Protein AF-A0A953ZZC5-F1 (afdb_monomer_lite)

Radius of gyration: 50.79 Å; chains: 1; bounding box: 116×61×156 Å

pLDDT: mean 79.34, std 16.96, range [30.56, 98.31]

Sequence (453 aa):
MHTTQALVAFLLMSSGAVALAPASAPQDLGSLHARSRAVLAKREAIAKLTEDRATRARTLSETMSQRFREVGELRAERDSKVAELAAEKEQTRRELAAGLYCSQCKRSKSKIERQTKKSFAEHLKEVRGRPIPMGPEAIAAEMARYDQRIAELARRYDERIARKSEALLRREQALKDDITRTNLRLADLHQDLRQAEAAFGNAVAEYRSATAQADADWHARHQLAVARLEARQGAGELRRTRQIQASKARLAKAIADREDQSIVDAADAALRALVAERKSARGQSAAQRAALEGRLSEDRRQRAAQRATEEAAVAELVRATTGGSYAPMGLQVAGAWSVAPASPTASLRSRRDAVLDTLDRIRSARSRDPDDDAVLTWANRAQRTYRAMQRAASRVREFAEQRARIAQNNLRRLRDAARGVARLVRDELGESAAQAAFEEAVSEGWENMTVSG

Foldseek 3Di:
DPPVVVVVVVVVVVPPDDDDDPPPPPPCPVVLVVLLVVLVVLVVVLVVLVVVLVVLVVVLVVVLVVLVVVLVVLVVVLVVVLVVLVVVLVVQLVQLQVQQAWPQPGDHQVVCCVVVVDGSVVVCVVRVTDRGRDDPVVSVVVSVVSVVVSVVSSVVSVVVSVVSVVVSVVVSVVSVVVSVVSVVVSVVSVVVSVVSVVVSVVVVVVSVVSVVVVVVVVVVVVVVVVVVVVVVVVVVVVVVVVVVVVVVVVLVVVCVVDPDVVSVVVVVVVVVVVVVVVVVVVVVVVVVVVVVVVVVVVVVVVVVVVVVVVVVVVVVSCCVSVVVPDDDDDDDDDDDDDDDDPDPVVVLVVVLVVLVVQLVVLVVVCVVPVPPPVSVVSNVVSVVVNVVSVVVVVVVVVVVVVVVVVVVVVVVVVVVVVVVVLVVCCVPPNDVVSVVVVVVVVVVVVVVVVVPD

Structure (mmCIF, N/CA/C/O backbone):
data_AF-A0A953ZZC5-F1
#
_entry.id   AF-A0A953ZZC5-F1
#
loop_
_atom_site.group_PDB
_atom_site.id
_atom_site.type_symbol
_atom_site.label_atom_id
_atom_site.label_alt_id
_atom_site.label_comp_id
_atom_site.label_asym_id
_atom_site.label_entity_id
_atom_site.label_seq_id
_atom_site.pdbx_PDB_ins_code
_atom_site.Cartn_x
_atom_site.Cartn_y
_atom_site.Cartn_z
_atom_site.occupancy
_atom_site.B_iso_or_equiv
_atom_site.auth_seq_id
_atom_site.auth_comp_id
_atom_site.auth_asym_id
_atom_site.auth_atom_id
_atom_site.pdbx_PDB_model_num
ATOM 1 N N . MET A 1 1 ? 21.591 19.548 -17.043 1.00 45.72 1 MET A N 1
ATOM 2 C CA . MET A 1 1 ? 20.925 19.829 -18.335 1.00 45.72 1 MET A CA 1
ATOM 3 C C . MET A 1 1 ? 21.766 20.666 -19.312 1.00 45.72 1 MET A C 1
ATOM 5 O O . MET A 1 1 ? 21.361 20.766 -20.457 1.00 45.72 1 MET A O 1
ATOM 9 N N . HIS A 1 2 ? 22.946 21.195 -18.942 1.00 40.03 2 HIS A N 1
ATOM 10 C CA . HIS A 1 2 ? 23.756 22.044 -19.841 1.00 40.03 2 HIS A CA 1
ATOM 11 C C . HIS A 1 2 ? 24.805 21.311 -20.705 1.00 40.03 2 HIS A C 1
ATOM 13 O O . HIS A 1 2 ? 25.322 21.889 -21.652 1.00 40.03 2 HIS A O 1
ATOM 19 N N . THR A 1 3 ? 25.107 20.035 -20.443 1.00 40.22 3 THR A N 1
ATOM 20 C CA . THR A 1 3 ? 26.147 19.291 -21.183 1.00 40.22 3 THR A CA 1
ATOM 21 C C . THR A 1 3 ? 25.676 18.726 -22.525 1.00 40.22 3 THR A C 1
ATOM 23 O O . THR A 1 3 ? 26.483 18.538 -23.429 1.00 40.22 3 THR A O 1
ATOM 26 N N . THR A 1 4 ? 24.373 18.506 -22.704 1.00 44.91 4 THR A N 1
ATOM 27 C CA . THR A 1 4 ? 23.806 17.962 -23.947 1.00 44.91 4 THR A CA 1
ATOM 28 C C . THR A 1 4 ? 23.665 19.001 -25.062 1.00 44.91 4 THR A C 1
ATOM 30 O O . THR A 1 4 ? 23.735 18.633 -26.228 1.00 44.91 4 THR A O 1
ATOM 33 N N . GLN A 1 5 ? 23.526 20.294 -24.746 1.00 44.16 5 GLN A N 1
ATOM 34 C CA . GLN A 1 5 ? 23.430 21.351 -25.766 1.00 44.16 5 GLN A CA 1
ATOM 35 C C . GLN A 1 5 ? 24.793 21.732 -26.370 1.00 44.16 5 GLN A C 1
ATOM 37 O O . GLN A 1 5 ? 24.867 22.041 -27.556 1.00 44.16 5 GLN A O 1
ATOM 42 N N . ALA A 1 6 ? 25.883 21.636 -25.599 1.00 43.75 6 ALA A N 1
ATOM 43 C CA . ALA A 1 6 ? 27.230 21.951 -26.084 1.00 43.75 6 ALA A CA 1
ATOM 44 C C . ALA A 1 6 ? 27.759 20.924 -27.108 1.00 43.75 6 ALA A C 1
ATOM 46 O O . ALA A 1 6 ? 28.476 21.281 -28.040 1.00 43.75 6 ALA A O 1
ATOM 47 N N . LEU A 1 7 ? 27.355 19.656 -26.978 1.00 46.28 7 LEU A N 1
ATOM 48 C CA . LEU A 1 7 ? 27.784 18.569 -27.866 1.00 46.28 7 LEU A CA 1
ATOM 49 C C . LEU A 1 7 ? 27.108 18.627 -29.248 1.00 46.28 7 LEU A C 1
ATOM 51 O O . LEU A 1 7 ? 27.724 18.275 -30.249 1.00 46.28 7 LEU A O 1
ATOM 55 N N . VAL A 1 8 ? 25.878 19.146 -29.321 1.00 52.22 8 VAL A N 1
ATOM 56 C CA . VAL A 1 8 ? 25.147 19.326 -30.589 1.00 52.22 8 VAL A CA 1
ATOM 57 C C . VAL A 1 8 ? 25.691 20.517 -31.391 1.00 52.22 8 VAL A C 1
ATOM 59 O O . VAL A 1 8 ? 25.772 20.444 -32.613 1.00 52.22 8 VAL A O 1
ATOM 62 N N . ALA A 1 9 ? 26.135 21.587 -30.723 1.00 48.41 9 ALA A N 1
ATOM 63 C CA . ALA A 1 9 ? 26.710 22.757 -31.393 1.00 48.41 9 ALA A CA 1
ATOM 64 C C . ALA A 1 9 ? 28.102 22.480 -31.999 1.00 48.41 9 ALA A C 1
ATOM 66 O O . ALA A 1 9 ? 28.422 22.989 -33.073 1.00 48.41 9 ALA A O 1
ATOM 67 N N . PHE A 1 10 ? 28.912 21.630 -31.358 1.00 45.44 10 PHE A N 1
ATOM 68 C CA . PHE A 1 10 ? 30.256 21.292 -31.843 1.00 45.44 10 PHE A CA 1
ATOM 69 C C . PHE A 1 10 ? 30.242 20.380 -33.086 1.00 45.44 10 PHE A C 1
ATOM 71 O O . PHE A 1 10 ? 31.117 20.479 -33.945 1.00 45.44 10 PHE A O 1
ATOM 78 N N . LEU A 1 11 ? 29.206 19.549 -33.240 1.00 51.59 11 LEU A N 1
ATOM 79 C CA . LEU A 1 11 ? 29.007 18.698 -34.421 1.00 51.59 11 LEU A CA 1
ATOM 80 C C . LEU A 1 11 ? 28.581 19.478 -35.678 1.00 51.59 11 LEU A C 1
ATOM 82 O O . LEU A 1 11 ? 28.779 18.990 -36.784 1.00 51.59 11 LEU A O 1
ATOM 86 N N . LEU A 1 12 ? 28.043 20.694 -35.537 1.00 47.88 12 LEU A N 1
ATOM 87 C CA . LEU A 1 12 ? 27.574 21.492 -36.677 1.00 47.88 12 LEU A CA 1
ATOM 88 C C . LEU A 1 12 ? 28.675 22.353 -37.323 1.00 47.88 12 LEU A C 1
ATOM 90 O O . LEU A 1 12 ? 28.566 22.684 -38.505 1.00 47.88 12 LEU A O 1
ATOM 94 N N . MET A 1 13 ? 29.756 22.680 -36.604 1.00 46.41 13 MET A N 1
ATOM 95 C CA . MET A 1 13 ? 30.798 23.603 -37.094 1.00 46.41 13 MET A CA 1
ATOM 96 C C . MET A 1 13 ? 31.974 22.946 -37.840 1.00 46.41 13 MET A C 1
ATOM 98 O O . MET A 1 13 ? 32.792 23.657 -38.416 1.00 46.41 13 MET A O 1
ATOM 102 N N . SER A 1 14 ? 32.054 21.613 -37.913 1.00 46.00 14 SER A N 1
ATOM 103 C CA . SER A 1 14 ? 33.093 20.891 -38.681 1.00 46.00 14 SER A CA 1
ATOM 104 C C . SER A 1 14 ? 32.666 20.504 -40.113 1.00 46.00 14 SER A C 1
ATOM 106 O O . SER A 1 14 ? 33.400 19.837 -40.838 1.00 46.00 14 SER A O 1
ATOM 108 N N . SER A 1 15 ? 31.512 20.995 -40.571 1.00 46.09 15 SER A N 1
ATOM 109 C CA . SER A 1 15 ? 30.838 20.621 -41.829 1.00 46.09 15 SER A CA 1
ATOM 110 C C . SER A 1 15 ? 31.340 21.340 -43.097 1.00 46.09 15 SER A C 1
ATOM 112 O O . SER A 1 15 ? 30.608 21.447 -44.077 1.00 46.09 15 SER A O 1
ATOM 114 N N . GLY A 1 16 ? 32.575 21.851 -43.111 1.00 45.06 16 GLY A N 1
ATOM 115 C CA . GLY A 1 16 ? 33.141 22.597 -44.250 1.00 45.06 16 GLY A CA 1
ATOM 116 C C . GLY A 1 16 ? 33.479 21.760 -45.497 1.00 45.06 16 GLY A C 1
ATOM 117 O O . GLY A 1 16 ? 33.961 22.310 -46.485 1.00 45.06 16 GLY A O 1
ATOM 118 N N . ALA A 1 17 ? 33.239 20.444 -45.483 1.00 46.03 17 ALA A N 1
ATOM 119 C CA . ALA A 1 17 ? 33.415 19.567 -46.639 1.00 46.03 17 ALA A CA 1
ATOM 120 C C . ALA A 1 17 ? 32.070 19.332 -47.348 1.00 46.03 17 ALA A C 1
ATOM 122 O O . ALA A 1 17 ? 31.200 18.597 -46.882 1.00 46.03 17 ALA A O 1
ATOM 123 N N . VAL A 1 18 ? 31.926 19.984 -48.498 1.00 45.97 18 VAL A N 1
ATOM 124 C CA . VAL A 1 18 ? 30.766 19.958 -49.392 1.00 45.97 18 VAL A CA 1
ATOM 125 C C . VAL A 1 18 ? 30.409 18.528 -49.835 1.00 45.97 18 VAL A C 1
ATOM 127 O O . VAL A 1 18 ? 31.122 17.887 -50.601 1.00 45.97 18 VAL A O 1
ATOM 130 N N . ALA A 1 19 ? 29.265 18.068 -49.323 1.00 46.78 19 ALA A N 1
ATOM 131 C CA . AL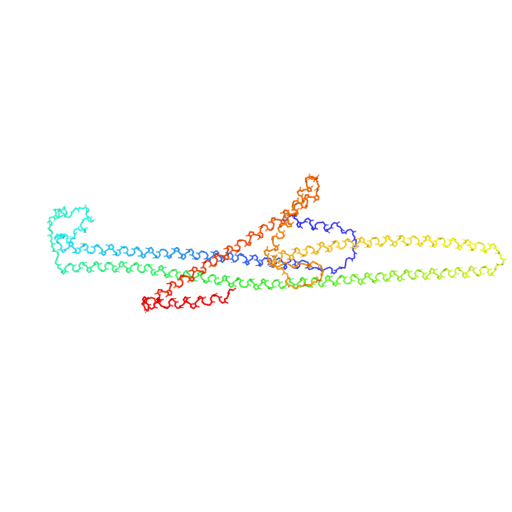A A 1 19 ? 28.160 17.408 -50.023 1.00 46.78 19 ALA A CA 1
ATOM 132 C C . ALA A 1 19 ? 28.478 16.283 -51.026 1.00 46.78 19 ALA A C 1
ATOM 134 O O . ALA A 1 19 ? 28.382 16.477 -52.230 1.00 46.78 19 ALA A O 1
ATOM 135 N N . LEU A 1 20 ? 28.696 15.067 -50.518 1.00 49.38 20 LEU A N 1
ATOM 136 C CA . LEU A 1 20 ? 28.288 13.809 -51.173 1.00 49.38 20 LEU A CA 1
ATOM 137 C C . LEU A 1 20 ? 27.947 12.735 -50.114 1.00 49.38 20 LEU A C 1
ATOM 139 O O . LEU A 1 20 ? 28.151 11.538 -50.322 1.00 49.38 20 LEU A O 1
ATOM 143 N N . ALA A 1 21 ? 27.437 13.155 -48.949 1.00 46.97 21 ALA A N 1
ATOM 144 C CA . ALA A 1 21 ? 26.832 12.217 -48.009 1.00 46.97 21 ALA A CA 1
ATOM 145 C C . ALA A 1 21 ? 25.593 11.613 -48.695 1.00 46.97 21 ALA A C 1
ATOM 147 O O . ALA A 1 21 ? 24.763 12.375 -49.201 1.00 46.97 21 ALA A O 1
ATOM 148 N N . PRO A 1 22 ? 25.472 10.277 -48.795 1.00 51.41 22 PRO A N 1
ATOM 149 C CA . PRO A 1 22 ? 24.304 9.669 -49.412 1.00 51.41 22 PRO A CA 1
ATOM 150 C C . PRO A 1 22 ? 23.056 10.163 -48.674 1.00 51.41 22 PRO A C 1
ATOM 152 O O . PRO A 1 22 ? 22.976 10.065 -47.452 1.00 51.41 22 PRO A O 1
ATOM 155 N N . ALA A 1 23 ? 22.080 10.685 -49.421 1.00 52.09 23 ALA A N 1
ATOM 156 C CA . ALA A 1 23 ? 20.805 11.206 -48.914 1.00 52.09 23 ALA A CA 1
ATOM 157 C C . ALA A 1 23 ? 19.931 10.153 -48.188 1.00 52.09 23 ALA A C 1
ATOM 159 O O . ALA A 1 23 ? 18.788 10.423 -47.842 1.00 52.09 23 ALA A O 1
ATOM 160 N N . SER A 1 24 ? 20.470 8.956 -47.950 1.00 55.88 24 SER A N 1
ATOM 161 C CA . SER A 1 24 ? 19.869 7.842 -47.226 1.00 55.88 24 SER A CA 1
ATOM 162 C C . SER A 1 24 ? 20.449 7.668 -45.816 1.00 55.88 24 SER A C 1
ATOM 164 O O . SER A 1 24 ? 20.409 6.562 -45.280 1.00 55.88 24 SER A O 1
ATOM 166 N N . ALA A 1 25 ? 21.029 8.717 -45.216 1.00 53.12 25 ALA A N 1
ATOM 167 C CA . ALA A 1 25 ? 21.356 8.687 -43.791 1.00 53.12 25 ALA A CA 1
ATOM 168 C C . ALA A 1 25 ? 20.076 8.332 -43.007 1.00 53.12 25 ALA A C 1
ATOM 170 O O . ALA A 1 25 ? 19.033 8.938 -43.272 1.00 53.12 25 ALA A O 1
ATOM 171 N N . PRO A 1 26 ? 20.116 7.338 -42.100 1.00 55.97 26 PRO A N 1
ATOM 172 C CA . PRO A 1 26 ? 18.918 6.806 -41.468 1.00 55.97 26 PRO A CA 1
ATOM 173 C C . PRO A 1 26 ? 18.231 7.927 -40.691 1.00 55.97 26 PRO A C 1
ATOM 175 O O . PRO A 1 26 ? 18.711 8.361 -39.645 1.00 55.97 26 PRO A O 1
ATOM 178 N N . GLN A 1 27 ? 17.093 8.395 -41.205 1.00 57.62 27 GLN A N 1
ATOM 179 C CA . GLN A 1 27 ? 16.271 9.469 -40.637 1.00 57.62 27 GLN A CA 1
ATOM 180 C C . GLN A 1 27 ? 15.673 9.122 -39.258 1.00 57.62 27 GLN A C 1
ATOM 182 O O . GLN A 1 27 ? 14.803 9.831 -38.764 1.00 57.62 27 GLN A O 1
ATOM 187 N N . ASP A 1 28 ? 16.141 8.058 -38.602 1.00 74.00 28 ASP A N 1
ATOM 188 C CA . ASP A 1 28 ? 15.394 7.394 -37.541 1.00 74.00 28 ASP A CA 1
ATOM 189 C C . ASP A 1 28 ? 16.063 7.407 -36.158 1.00 74.00 28 ASP A C 1
ATOM 191 O O . ASP A 1 28 ? 15.530 6.860 -35.194 1.00 74.00 28 ASP A O 1
ATOM 195 N N . LEU A 1 29 ? 17.176 8.135 -35.989 1.00 81.31 29 LEU A N 1
ATOM 196 C CA . LEU A 1 29 ? 17.718 8.427 -34.649 1.00 81.31 29 LEU A CA 1
ATOM 197 C C . LEU A 1 29 ? 16.674 9.121 -33.754 1.00 81.31 29 LEU A C 1
ATOM 199 O O . LEU A 1 29 ? 16.601 8.864 -32.550 1.00 81.31 29 LEU A O 1
ATOM 203 N N . GLY A 1 30 ? 15.822 9.960 -34.351 1.00 86.25 30 GLY A N 1
ATOM 204 C CA . GLY A 1 30 ? 14.699 10.593 -33.663 1.00 86.25 30 GLY A CA 1
ATOM 205 C C . GLY A 1 30 ? 13.691 9.580 -33.109 1.00 86.25 30 GLY A C 1
ATOM 206 O O . GLY A 1 30 ? 13.264 9.716 -31.956 1.00 86.25 30 GLY A O 1
ATOM 207 N N . SER A 1 31 ? 13.350 8.535 -33.873 1.00 88.00 31 SER A N 1
ATOM 208 C CA . SER A 1 31 ? 12.424 7.494 -33.409 1.00 88.00 31 SER A CA 1
ATOM 209 C C . SER A 1 31 ? 13.054 6.626 -32.321 1.00 88.00 31 SER A C 1
ATOM 211 O O . SER A 1 31 ? 12.389 6.307 -31.333 1.00 88.00 31 SER A O 1
ATOM 213 N N . LEU A 1 32 ? 14.352 6.326 -32.422 1.00 88.12 32 LEU A N 1
ATOM 214 C CA . LEU A 1 32 ? 15.080 5.543 -31.424 1.00 88.12 32 LEU A CA 1
ATOM 215 C C . LEU A 1 32 ? 15.147 6.283 -30.079 1.00 88.12 32 LEU A C 1
ATOM 217 O O . LEU A 1 32 ? 14.875 5.701 -29.024 1.00 88.12 32 LEU A O 1
ATOM 221 N N . HIS A 1 33 ? 15.398 7.595 -30.107 1.00 87.69 33 HIS A N 1
ATOM 222 C CA . HIS A 1 33 ? 15.298 8.449 -28.923 1.00 87.69 33 HIS A CA 1
ATOM 223 C C . HIS A 1 33 ? 13.872 8.530 -28.364 1.00 87.69 33 HIS A C 1
ATOM 225 O O . HIS A 1 33 ? 13.693 8.521 -27.143 1.00 87.69 33 HIS A O 1
ATOM 231 N N . ALA A 1 34 ? 12.847 8.606 -29.216 1.00 91.12 34 ALA A N 1
ATOM 232 C CA . ALA A 1 34 ? 11.453 8.599 -28.771 1.00 91.12 34 ALA A CA 1
ATOM 233 C C . ALA A 1 34 ? 11.084 7.279 -28.068 1.00 91.12 34 ALA A C 1
ATOM 235 O O . ALA A 1 34 ? 10.531 7.310 -26.967 1.00 91.12 34 ALA A O 1
ATOM 236 N N . ARG A 1 35 ? 11.470 6.130 -28.639 1.00 91.19 35 ARG A N 1
ATOM 237 C CA . ARG A 1 35 ? 11.253 4.798 -28.046 1.00 91.19 35 ARG A CA 1
ATOM 238 C C . ARG A 1 35 ? 12.010 4.627 -26.726 1.00 91.19 35 ARG A C 1
ATOM 240 O O . ARG A 1 35 ? 11.430 4.162 -25.749 1.00 91.19 35 ARG A O 1
ATOM 247 N N . SER A 1 36 ? 13.263 5.079 -26.657 1.00 91.94 36 SER A N 1
ATOM 248 C CA . SER A 1 36 ? 14.053 5.085 -25.416 1.00 91.94 36 SER A CA 1
ATOM 249 C C . SER A 1 36 ? 13.374 5.899 -24.304 1.00 91.94 36 SER A C 1
ATOM 251 O O . SER A 1 36 ? 13.204 5.410 -23.184 1.00 91.94 36 SER A O 1
ATOM 253 N N . ARG A 1 37 ? 12.883 7.108 -24.619 1.00 93.62 37 ARG A N 1
ATOM 254 C CA . ARG A 1 37 ? 12.114 7.928 -23.665 1.00 93.62 37 ARG A CA 1
ATOM 255 C C . ARG A 1 37 ? 10.832 7.236 -23.201 1.00 93.62 37 ARG A C 1
ATOM 257 O O . ARG A 1 37 ? 10.516 7.313 -22.018 1.00 93.62 37 ARG A O 1
ATOM 264 N N . ALA A 1 38 ? 10.126 6.538 -24.091 1.00 90.25 38 ALA A N 1
ATOM 265 C CA . ALA A 1 38 ? 8.921 5.792 -23.730 1.00 90.25 38 ALA A CA 1
ATOM 266 C C . ALA A 1 38 ? 9.212 4.660 -22.724 1.00 90.25 38 ALA A C 1
ATOM 268 O O . ALA A 1 38 ? 8.471 4.502 -21.754 1.00 90.25 38 ALA A O 1
ATOM 269 N N . VAL A 1 39 ? 10.313 3.917 -22.901 1.00 90.94 39 VAL A N 1
ATOM 270 C CA . VAL A 1 39 ? 10.762 2.886 -21.943 1.00 90.94 39 VAL A CA 1
ATOM 271 C C . VAL A 1 39 ? 11.073 3.508 -20.578 1.00 90.94 39 VAL A C 1
ATOM 273 O O . VAL A 1 39 ? 10.600 3.015 -19.552 1.00 90.94 39 VAL A O 1
ATOM 276 N N . LEU A 1 40 ? 11.826 4.612 -20.553 1.00 92.62 40 LEU A N 1
ATOM 277 C CA . LEU A 1 40 ? 12.173 5.306 -19.308 1.00 92.62 40 LEU A CA 1
ATOM 278 C C . LEU A 1 40 ? 10.929 5.828 -18.574 1.00 92.62 40 LEU A C 1
ATOM 280 O O . LEU A 1 40 ? 10.791 5.589 -17.376 1.00 92.62 40 LEU A O 1
ATOM 284 N N . ALA A 1 41 ? 9.992 6.448 -19.295 1.00 91.81 41 ALA A N 1
ATOM 285 C CA . ALA A 1 41 ? 8.741 6.943 -18.723 1.00 91.81 41 ALA A CA 1
ATOM 286 C C . ALA A 1 41 ? 7.895 5.814 -18.105 1.00 91.81 41 ALA A C 1
ATOM 288 O O . ALA A 1 41 ? 7.351 5.971 -17.011 1.00 91.81 41 ALA A O 1
ATOM 289 N N . LYS A 1 42 ? 7.815 4.643 -18.756 1.00 93.31 42 LYS A N 1
ATOM 290 C CA . LYS A 1 42 ? 7.101 3.478 -18.200 1.00 93.31 42 LYS A CA 1
ATOM 291 C C . LYS A 1 42 ? 7.768 2.946 -16.928 1.00 93.31 42 LYS A C 1
ATOM 293 O O . LYS A 1 42 ? 7.070 2.609 -15.973 1.00 93.31 42 LYS A O 1
ATOM 298 N N . ARG A 1 43 ? 9.103 2.909 -16.870 1.00 94.38 43 ARG A N 1
ATOM 299 C CA . ARG A 1 43 ? 9.834 2.506 -15.654 1.00 94.38 43 ARG A CA 1
ATOM 300 C C . ARG A 1 43 ? 9.601 3.462 -14.490 1.00 94.38 43 ARG A C 1
ATOM 302 O O . ARG A 1 43 ? 9.395 3.005 -13.369 1.00 94.38 43 ARG A O 1
ATOM 309 N N . GLU A 1 44 ? 9.594 4.763 -14.755 1.00 95.00 44 GLU A N 1
ATOM 310 C CA . GLU A 1 44 ? 9.274 5.777 -13.748 1.00 95.00 44 GLU A CA 1
ATOM 311 C C . GLU A 1 44 ? 7.834 5.621 -13.232 1.00 95.00 44 GLU A C 1
ATOM 313 O O . GLU A 1 44 ? 7.607 5.622 -12.021 1.00 95.00 44 GLU A O 1
ATOM 318 N N . ALA A 1 45 ? 6.869 5.379 -14.126 1.00 93.81 45 ALA A N 1
ATOM 319 C CA . ALA A 1 45 ? 5.481 5.119 -13.745 1.00 93.81 45 ALA A CA 1
ATOM 320 C C . ALA A 1 45 ? 5.335 3.874 -12.847 1.00 93.81 45 ALA A C 1
ATOM 322 O O . ALA A 1 45 ? 4.616 3.917 -11.845 1.00 93.81 45 ALA A O 1
ATOM 323 N N . ILE A 1 46 ? 6.049 2.785 -13.159 1.00 93.19 46 ILE A N 1
ATOM 324 C CA . ILE A 1 46 ? 6.092 1.572 -12.325 1.00 93.19 46 ILE A CA 1
ATOM 325 C C . ILE A 1 46 ? 6.692 1.875 -10.948 1.00 93.19 46 ILE A C 1
ATOM 327 O O . ILE A 1 46 ? 6.140 1.445 -9.932 1.00 93.19 46 ILE A O 1
ATOM 331 N N . ALA A 1 47 ? 7.800 2.621 -10.895 1.00 93.62 47 ALA A N 1
ATOM 332 C CA . ALA A 1 47 ? 8.449 2.985 -9.638 1.00 93.62 47 ALA A CA 1
ATOM 333 C C . ALA A 1 47 ? 7.497 3.780 -8.731 1.00 93.62 47 ALA A C 1
ATOM 335 O O . ALA A 1 47 ? 7.300 3.404 -7.574 1.00 93.62 47 ALA A O 1
ATOM 336 N N . LYS A 1 48 ? 6.825 4.798 -9.283 1.00 95.44 48 LYS A N 1
ATOM 337 C CA . LYS A 1 48 ? 5.849 5.618 -8.553 1.00 95.44 48 LYS A CA 1
ATOM 338 C C . LYS A 1 48 ? 4.677 4.792 -8.017 1.00 95.44 48 LYS A C 1
ATOM 340 O O . LYS A 1 48 ? 4.342 4.891 -6.842 1.00 95.44 48 LYS A O 1
ATOM 345 N N . LEU A 1 49 ? 4.078 3.929 -8.840 1.00 93.06 49 LEU A N 1
ATOM 346 C CA . LEU A 1 49 ? 2.967 3.080 -8.389 1.00 93.06 49 LEU A CA 1
ATOM 347 C C . LEU A 1 49 ? 3.390 2.043 -7.344 1.00 93.06 49 LEU A C 1
ATOM 349 O O . LEU A 1 49 ? 2.595 1.680 -6.476 1.00 93.06 49 LEU A O 1
ATOM 353 N N . THR A 1 50 ? 4.633 1.570 -7.406 1.00 92.56 50 THR A N 1
ATOM 354 C CA . THR A 1 50 ? 5.188 0.661 -6.396 1.00 92.56 50 THR A CA 1
ATOM 355 C C . THR A 1 50 ? 5.343 1.370 -5.051 1.00 92.56 50 THR A C 1
ATOM 357 O O . THR A 1 50 ? 4.986 0.806 -4.012 1.00 92.56 50 THR A O 1
ATOM 360 N N . GLU A 1 51 ? 5.815 2.617 -5.059 1.00 94.12 51 GLU A N 1
ATOM 361 C CA . GLU A 1 51 ? 5.889 3.461 -3.866 1.00 94.12 51 GLU A CA 1
ATOM 362 C C . GLU A 1 51 ? 4.495 3.775 -3.301 1.00 94.12 51 GLU A C 1
ATOM 364 O O . GLU A 1 51 ? 4.258 3.575 -2.105 1.00 94.12 51 GLU A O 1
ATOM 369 N N . ASP A 1 52 ? 3.543 4.165 -4.154 1.00 90.38 52 ASP A N 1
ATOM 370 C CA . ASP A 1 52 ? 2.150 4.411 -3.763 1.00 90.38 52 ASP A CA 1
ATOM 371 C C . ASP A 1 52 ? 1.527 3.168 -3.113 1.00 90.38 52 ASP A C 1
ATOM 373 O O . ASP A 1 52 ? 0.897 3.258 -2.055 1.00 90.38 52 ASP A O 1
ATOM 377 N N . ARG A 1 53 ? 1.746 1.982 -3.699 1.00 93.12 53 ARG A N 1
ATOM 378 C CA . ARG A 1 53 ? 1.301 0.700 -3.135 1.00 93.12 53 ARG A CA 1
ATOM 379 C C . ARG A 1 53 ? 1.902 0.461 -1.750 1.00 93.12 53 ARG A C 1
ATOM 381 O O . ARG A 1 53 ? 1.175 0.075 -0.832 1.00 93.12 53 ARG A O 1
ATOM 388 N N . ALA A 1 54 ? 3.207 0.673 -1.586 1.00 92.00 54 ALA A N 1
ATOM 389 C CA . ALA A 1 54 ? 3.886 0.481 -0.306 1.00 92.00 54 ALA A CA 1
ATOM 390 C C . ALA A 1 54 ? 3.366 1.452 0.766 1.00 92.00 54 ALA A C 1
ATOM 392 O O . ALA A 1 54 ? 3.175 1.069 1.922 1.00 92.00 54 ALA A O 1
ATOM 393 N N . THR A 1 55 ? 3.093 2.699 0.391 1.00 92.19 55 THR A N 1
ATOM 394 C CA . THR A 1 55 ? 2.509 3.706 1.284 1.00 92.19 55 THR A CA 1
ATOM 395 C C . THR A 1 55 ? 1.089 3.330 1.696 1.00 92.19 55 THR A C 1
ATOM 397 O O . THR A 1 55 ? 0.808 3.283 2.891 1.00 92.19 55 THR A O 1
ATOM 400 N N . ARG A 1 56 ? 0.224 2.926 0.756 1.00 89.12 56 ARG A N 1
ATOM 401 C CA . ARG A 1 56 ? -1.139 2.456 1.076 1.00 89.12 56 ARG A CA 1
ATOM 402 C C . ARG A 1 56 ? -1.140 1.228 1.985 1.00 89.12 56 ARG A C 1
ATOM 404 O O . ARG A 1 56 ? -1.941 1.162 2.914 1.00 89.12 56 ARG A O 1
ATOM 411 N N . ALA A 1 57 ? -0.230 0.279 1.763 1.00 89.81 57 ALA A N 1
ATOM 412 C CA . ALA A 1 57 ? -0.093 -0.900 2.617 1.00 89.81 57 ALA A CA 1
ATOM 413 C C . ALA A 1 57 ? 0.318 -0.534 4.057 1.00 89.81 57 ALA A C 1
ATOM 415 O O . ALA A 1 57 ? -0.230 -1.090 5.011 1.00 89.81 57 ALA A O 1
ATOM 416 N N . ARG A 1 58 ? 1.231 0.434 4.226 1.00 92.88 58 ARG A N 1
ATOM 417 C CA . ARG A 1 58 ? 1.600 0.971 5.548 1.00 92.88 58 ARG A CA 1
ATOM 418 C C . ARG A 1 58 ? 0.410 1.644 6.228 1.00 92.88 58 ARG A C 1
ATOM 420 O O . ARG A 1 58 ? 0.071 1.272 7.348 1.00 92.88 58 ARG A O 1
ATOM 427 N N . THR A 1 59 ? -0.288 2.533 5.521 1.00 87.94 59 THR A N 1
ATOM 428 C CA . THR A 1 59 ? -1.483 3.213 6.042 1.00 87.94 59 THR A CA 1
ATOM 429 C C . THR A 1 59 ? -2.583 2.227 6.441 1.00 87.94 59 THR A C 1
ATOM 431 O O . THR A 1 59 ? -3.228 2.420 7.472 1.00 87.94 59 THR A O 1
ATOM 434 N N . LEU A 1 60 ? -2.790 1.149 5.673 1.00 89.38 60 LEU A N 1
ATOM 435 C CA . LEU A 1 60 ? -3.709 0.067 6.039 1.00 89.38 60 LEU A CA 1
ATOM 436 C C . LEU A 1 60 ? -3.293 -0.574 7.369 1.00 89.38 60 LEU A C 1
ATOM 438 O O . LEU A 1 60 ? -4.110 -0.654 8.285 1.00 89.38 60 LEU A O 1
ATOM 442 N N . SER A 1 61 ? -2.030 -0.985 7.497 1.00 93.12 61 SER A N 1
ATOM 443 C CA . SER A 1 61 ? -1.517 -1.618 8.718 1.00 93.12 61 SER A CA 1
ATOM 444 C C . SER A 1 61 ? -1.661 -0.713 9.947 1.00 93.12 61 SER A C 1
ATOM 446 O O . SER A 1 61 ? -2.099 -1.168 11.006 1.00 93.12 61 SER A O 1
ATOM 448 N N . GLU A 1 62 ? -1.326 0.570 9.813 1.00 94.31 62 GLU A N 1
ATOM 449 C CA . GLU A 1 62 ? -1.440 1.566 10.885 1.00 94.31 62 GLU A CA 1
ATOM 450 C C . GLU A 1 62 ? -2.900 1.802 11.282 1.00 94.31 62 GLU A C 1
ATOM 452 O O . GLU A 1 62 ? -3.240 1.718 12.464 1.00 94.31 62 GLU A O 1
ATOM 457 N N . THR A 1 63 ? -3.781 2.010 10.297 1.00 89.62 63 THR A N 1
ATOM 458 C CA . THR A 1 63 ? -5.214 2.244 10.534 1.00 89.62 63 THR A CA 1
ATOM 459 C C . THR A 1 63 ? -5.864 1.042 11.218 1.00 89.62 63 THR A C 1
ATOM 461 O O . THR A 1 63 ? -6.633 1.212 12.164 1.00 89.62 63 THR A O 1
ATOM 464 N N . MET A 1 64 ? -5.549 -0.181 10.778 1.00 91.38 64 MET A N 1
ATOM 465 C CA . MET A 1 64 ? -6.072 -1.397 11.405 1.00 91.38 64 MET A CA 1
ATOM 466 C C . MET A 1 64 ? -5.566 -1.529 12.842 1.00 91.38 64 MET A C 1
ATOM 468 O O . MET A 1 64 ? -6.358 -1.747 13.755 1.00 91.38 64 MET A O 1
ATOM 472 N N . SER A 1 65 ? -4.270 -1.304 13.070 1.00 94.50 65 SER A N 1
ATOM 473 C CA . SER A 1 65 ? -3.668 -1.380 14.408 1.00 94.50 65 SER A CA 1
ATOM 474 C C . SER A 1 65 ? -4.247 -0.349 15.380 1.00 94.50 65 SER A C 1
ATOM 476 O O . SER A 1 65 ? -4.459 -0.652 16.553 1.00 94.50 65 SER A O 1
ATOM 478 N N . GLN A 1 66 ? -4.500 0.880 14.924 1.00 94.44 66 GLN A N 1
ATOM 479 C CA . GLN A 1 66 ? -5.143 1.909 15.743 1.00 94.44 66 GLN A CA 1
ATOM 480 C C . GLN A 1 66 ? -6.553 1.490 16.138 1.00 94.44 66 GLN A C 1
ATOM 482 O O . GLN A 1 66 ? -6.914 1.542 17.309 1.00 94.44 66 GLN A O 1
ATOM 487 N N . ARG A 1 67 ? -7.352 1.025 15.184 1.00 92.69 67 ARG A N 1
ATOM 488 C CA . ARG A 1 67 ? -8.746 0.741 15.492 1.00 92.69 67 ARG A CA 1
ATOM 489 C C . ARG A 1 67 ? -8.961 -0.586 16.231 1.00 92.69 67 ARG A C 1
ATOM 491 O O . ARG A 1 67 ? -9.923 -0.696 16.985 1.00 92.69 67 ARG A O 1
ATOM 498 N N . PHE A 1 68 ? -8.070 -1.572 16.087 1.00 92.75 68 PHE A N 1
ATOM 499 C CA . PHE A 1 68 ? -8.067 -2.742 16.974 1.00 92.75 68 PHE A CA 1
ATOM 500 C C . PHE A 1 68 ? -7.804 -2.345 18.429 1.00 92.75 68 PHE A C 1
ATOM 502 O O . PHE A 1 68 ? -8.447 -2.894 19.324 1.00 92.75 68 PHE A O 1
ATOM 509 N N . ARG A 1 69 ? -6.929 -1.354 18.667 1.00 96.38 69 ARG A N 1
ATOM 510 C CA . ARG A 1 69 ? -6.749 -0.776 20.007 1.00 96.38 69 ARG A CA 1
ATOM 511 C C . ARG A 1 69 ? -8.038 -0.140 20.515 1.00 96.38 69 ARG A C 1
ATOM 513 O O . ARG A 1 69 ? -8.458 -0.488 21.607 1.00 96.38 69 ARG A O 1
ATOM 520 N N . GLU A 1 70 ? -8.725 0.662 19.702 1.00 95.00 70 GLU A N 1
ATOM 521 C CA . GLU A 1 70 ? -10.014 1.257 20.099 1.00 95.00 70 GLU A CA 1
ATOM 522 C C . GLU A 1 70 ? -11.080 0.206 20.462 1.00 95.00 70 GLU A C 1
ATOM 524 O O . GLU A 1 70 ? -11.866 0.401 21.387 1.00 95.00 70 GLU A O 1
ATOM 529 N N . VAL A 1 71 ? -11.150 -0.914 19.731 1.00 96.44 71 VAL A N 1
ATOM 530 C CA . VAL A 1 71 ? -12.068 -2.017 20.073 1.00 96.44 71 VAL A CA 1
ATOM 531 C C . VAL A 1 71 ? -11.650 -2.688 21.383 1.00 96.44 71 VAL A C 1
ATOM 533 O O . VAL A 1 71 ? -12.513 -3.025 22.195 1.00 96.44 71 VAL A O 1
ATOM 536 N N . GLY A 1 72 ? -10.346 -2.858 21.608 1.00 95.31 72 GLY A N 1
ATOM 537 C CA . GLY A 1 72 ? -9.803 -3.347 22.875 1.00 95.31 72 GLY A CA 1
ATOM 538 C C . GLY A 1 72 ? -10.140 -2.430 24.053 1.00 95.31 72 GLY A C 1
ATOM 539 O O . GLY A 1 72 ? -10.595 -2.913 25.086 1.00 95.31 72 GLY A O 1
ATOM 540 N N . GLU A 1 73 ? -10.006 -1.117 23.878 1.00 97.50 73 GLU A N 1
ATOM 541 C CA . GLU A 1 73 ? -10.367 -0.103 24.877 1.00 97.50 73 GLU A CA 1
ATOM 542 C C . GLU A 1 73 ? -11.861 -0.152 25.217 1.00 97.50 73 GLU A C 1
ATOM 544 O O . GLU A 1 73 ? -12.215 -0.154 26.391 1.00 97.50 73 GLU A O 1
ATOM 549 N N . LEU A 1 74 ? -12.742 -0.291 24.218 1.00 97.50 74 LEU A N 1
ATOM 550 C CA . LEU A 1 74 ? -14.184 -0.442 24.458 1.00 97.50 74 LEU A CA 1
ATOM 551 C C . LEU A 1 74 ? -14.533 -1.720 25.230 1.00 97.50 74 LEU A C 1
ATOM 553 O O . LEU A 1 74 ? -15.471 -1.713 26.027 1.00 97.50 74 LEU A O 1
ATOM 557 N N . ARG A 1 75 ? -13.805 -2.819 24.997 1.00 97.62 75 ARG A N 1
ATOM 558 C CA . ARG A 1 75 ? -13.972 -4.063 25.767 1.00 97.62 75 ARG A CA 1
ATOM 559 C C . ARG A 1 75 ? -13.519 -3.877 27.211 1.00 97.62 75 ARG A C 1
ATOM 561 O O . ARG A 1 75 ? -14.259 -4.228 28.121 1.00 97.62 75 ARG A O 1
ATOM 568 N N . ALA A 1 76 ? -12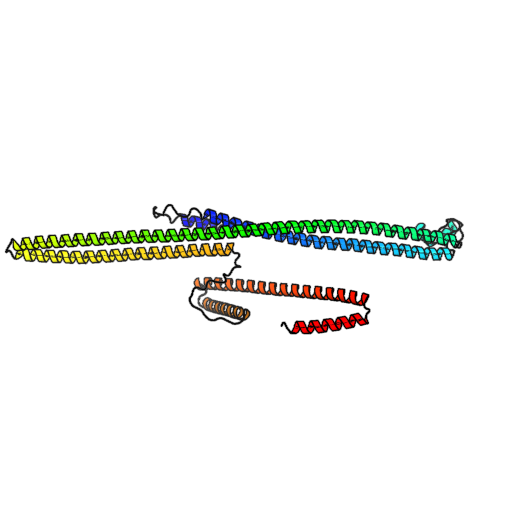.359 -3.258 27.420 1.00 97.81 76 ALA A N 1
ATOM 569 C CA . ALA A 1 76 ? -11.870 -2.954 28.760 1.00 97.81 76 ALA A CA 1
ATOM 570 C C . ALA A 1 76 ? -12.828 -2.016 29.521 1.00 97.81 76 ALA A C 1
ATOM 572 O O . ALA A 1 76 ? -13.115 -2.245 30.696 1.00 97.81 76 ALA A O 1
ATOM 573 N N . GLU A 1 77 ? -13.374 -0.999 28.847 1.00 97.88 77 GLU A N 1
ATOM 574 C CA . GLU A 1 77 ? -14.365 -0.080 29.417 1.00 97.88 77 GLU A CA 1
ATOM 575 C C . GLU A 1 77 ? -15.664 -0.808 29.796 1.00 97.88 77 GLU A C 1
ATOM 577 O O . GLU A 1 77 ? -16.177 -0.617 30.902 1.00 97.88 77 GLU A O 1
ATOM 582 N N . ARG A 1 78 ? -16.173 -1.685 28.918 1.00 98.12 78 ARG A N 1
ATOM 583 C CA . ARG A 1 78 ? -17.328 -2.553 29.201 1.00 98.12 78 ARG A CA 1
ATOM 584 C C . ARG A 1 78 ? -17.096 -3.371 30.464 1.00 98.12 78 ARG A C 1
ATOM 586 O O . ARG A 1 78 ? -17.919 -3.315 31.375 1.00 98.12 78 ARG A O 1
ATOM 593 N N . ASP A 1 79 ? -15.999 -4.119 30.512 1.00 97.38 79 ASP A N 1
ATOM 594 C CA . ASP A 1 79 ? -15.730 -5.061 31.598 1.00 97.38 79 ASP A CA 1
ATOM 595 C C . ASP A 1 79 ? -15.534 -4.318 32.928 1.00 97.38 79 ASP A C 1
ATOM 597 O O . ASP A 1 79 ? -16.089 -4.721 33.950 1.00 97.38 79 ASP A O 1
ATOM 601 N N . SER A 1 80 ? -14.854 -3.166 32.900 1.00 98.06 80 SER A N 1
ATOM 602 C CA . SER A 1 80 ? -14.730 -2.269 34.053 1.00 98.06 80 SER A CA 1
ATOM 603 C C . SER A 1 80 ? -16.093 -1.782 34.554 1.00 98.06 80 SER A C 1
ATOM 605 O O . SER A 1 80 ? -16.389 -1.908 35.743 1.00 98.06 80 SER A O 1
ATOM 607 N N . LYS A 1 81 ? -16.964 -1.277 33.671 1.00 97.69 81 LYS A N 1
ATOM 608 C CA . LYS A 1 81 ? -18.274 -0.737 34.073 1.00 97.69 81 LYS A CA 1
ATOM 609 C C . LYS A 1 81 ? -19.259 -1.812 34.526 1.00 97.69 81 LYS A C 1
ATOM 611 O O . LYS A 1 81 ? -20.059 -1.568 35.431 1.00 97.69 81 LYS A O 1
ATOM 616 N N . VAL A 1 82 ? -19.193 -3.001 33.933 1.00 98.00 82 VAL A N 1
ATOM 617 C CA . VAL A 1 82 ? -19.956 -4.171 34.385 1.00 98.00 82 VAL A CA 1
ATOM 618 C C . VAL A 1 82 ? -19.487 -4.607 35.774 1.00 98.00 82 VAL A C 1
ATOM 620 O O . VAL A 1 82 ? -20.325 -4.817 36.650 1.00 98.00 82 VAL A O 1
ATOM 623 N N . ALA A 1 83 ? -18.173 -4.674 36.009 1.00 97.81 83 ALA A N 1
ATOM 624 C CA . ALA A 1 83 ? -17.615 -5.021 37.314 1.00 97.81 83 ALA A CA 1
ATOM 625 C C . ALA A 1 83 ? -17.984 -3.995 38.401 1.00 97.81 83 ALA A C 1
ATOM 627 O O . ALA A 1 83 ? -18.383 -4.388 39.497 1.00 97.81 83 ALA A O 1
ATOM 628 N N . GLU A 1 84 ? -17.932 -2.692 38.095 1.00 96.94 84 GLU A N 1
ATOM 629 C CA . GLU A 1 84 ? -18.378 -1.621 39.002 1.00 96.94 84 GLU A CA 1
ATOM 630 C C . GLU A 1 84 ? -19.849 -1.800 39.422 1.00 96.94 84 GLU A C 1
ATOM 632 O O . GLU A 1 84 ? -20.171 -1.744 40.611 1.00 96.94 84 GLU A O 1
ATOM 637 N N . LEU A 1 85 ? -20.753 -2.057 38.466 1.00 97.56 85 LEU A N 1
ATOM 638 C CA . LEU A 1 85 ? -22.174 -2.281 38.761 1.00 97.56 85 LEU A CA 1
ATOM 639 C C . LEU A 1 85 ? -22.424 -3.583 39.527 1.00 97.56 85 LEU A C 1
ATOM 641 O O . LEU A 1 85 ? -23.303 -3.616 40.389 1.00 97.56 85 LEU A O 1
ATOM 645 N N . ALA A 1 86 ? -21.670 -4.643 39.238 1.00 97.50 86 ALA A N 1
ATOM 646 C CA . ALA A 1 86 ? -21.758 -5.902 39.972 1.00 97.50 86 ALA A CA 1
ATOM 647 C C . ALA A 1 86 ? -21.298 -5.739 41.432 1.00 97.50 86 ALA A C 1
ATOM 649 O O . ALA A 1 86 ? -21.948 -6.249 42.347 1.00 97.50 86 ALA A O 1
ATOM 650 N N . ALA A 1 87 ? -20.233 -4.968 41.668 1.00 97.25 87 ALA A N 1
ATOM 651 C CA . ALA A 1 87 ? -19.790 -4.617 43.015 1.00 97.25 87 ALA A CA 1
ATOM 652 C C . ALA A 1 87 ? -20.841 -3.771 43.756 1.00 97.25 87 ALA A C 1
ATOM 654 O O . ALA A 1 87 ? -21.146 -4.045 44.918 1.00 97.25 87 ALA A O 1
ATOM 655 N N . GLU A 1 88 ? -21.461 -2.796 43.078 1.00 96.19 88 GLU A N 1
ATOM 656 C CA . GLU A 1 88 ? -22.560 -2.001 43.643 1.00 96.19 88 GLU A CA 1
ATOM 657 C C . GLU A 1 88 ? -23.783 -2.864 43.990 1.00 96.19 88 GLU A C 1
ATOM 659 O O . GLU A 1 88 ? -24.394 -2.664 45.046 1.00 96.19 88 GLU A O 1
ATOM 664 N N . LYS A 1 89 ? -24.127 -3.839 43.137 1.00 97.38 89 LYS A N 1
ATOM 665 C CA . LYS A 1 89 ? -25.198 -4.814 43.390 1.00 97.38 89 LYS A CA 1
ATOM 666 C C . LYS A 1 89 ? -24.932 -5.574 44.690 1.00 97.38 89 LYS A C 1
ATOM 668 O O . LYS A 1 89 ? -25.797 -5.613 45.563 1.00 97.38 89 LYS A O 1
ATOM 673 N N . GLU A 1 90 ? -23.735 -6.138 44.844 1.00 98.06 90 GLU A N 1
ATOM 674 C CA . GLU A 1 90 ? -23.376 -6.933 46.023 1.00 98.06 90 GLU A CA 1
ATOM 675 C C . GLU A 1 90 ? -23.303 -6.086 47.302 1.00 98.06 90 GLU A C 1
ATOM 677 O O . GLU A 1 90 ? -23.800 -6.503 48.351 1.00 98.06 90 GLU A O 1
ATOM 682 N N . GLN A 1 91 ? -22.759 -4.869 47.225 1.00 97.12 91 GLN A N 1
ATOM 683 C CA . GLN A 1 91 ? -22.766 -3.931 48.349 1.00 97.12 91 GLN A CA 1
ATOM 684 C C . GLN A 1 91 ? -24.198 -3.584 48.773 1.00 97.12 91 GLN A C 1
ATOM 686 O O . GLN A 1 91 ? -24.536 -3.659 49.955 1.00 97.12 91 GLN A O 1
ATOM 691 N N . THR A 1 92 ? -25.062 -3.270 47.805 1.00 96.50 92 THR A N 1
ATOM 692 C CA . THR A 1 92 ? -26.470 -2.951 48.063 1.00 96.50 92 THR A CA 1
ATOM 693 C C . THR A 1 92 ? -27.196 -4.144 48.681 1.00 96.50 92 THR A C 1
ATOM 695 O O . THR A 1 92 ? -27.928 -3.967 49.651 1.00 96.50 92 THR A O 1
ATOM 698 N N . ARG A 1 93 ? -26.952 -5.371 48.201 1.00 97.31 93 ARG A N 1
ATOM 699 C CA . ARG A 1 93 ? -27.518 -6.599 48.784 1.00 97.31 93 ARG A CA 1
ATOM 700 C C . ARG A 1 93 ? -27.194 -6.724 50.273 1.00 97.31 93 ARG A C 1
ATOM 702 O O . ARG A 1 93 ? -28.092 -6.975 51.075 1.00 97.31 93 ARG A O 1
ATOM 709 N N . ARG A 1 94 ? -25.924 -6.521 50.641 1.00 97.31 94 ARG A N 1
ATOM 710 C CA . ARG A 1 94 ? -25.458 -6.583 52.037 1.00 97.31 94 ARG A CA 1
ATOM 711 C C . ARG A 1 94 ? -26.104 -5.501 52.897 1.00 97.31 94 ARG A C 1
ATOM 713 O O . ARG A 1 94 ? -26.554 -5.793 53.999 1.00 97.31 94 ARG A O 1
ATOM 720 N N . GLU A 1 95 ? -26.194 -4.275 52.389 1.00 97.00 95 GLU A N 1
ATOM 721 C CA . GLU A 1 95 ? -26.828 -3.160 53.103 1.00 97.00 95 GLU A CA 1
ATOM 722 C C . GLU A 1 95 ? -28.319 -3.392 53.352 1.00 97.00 95 GLU A C 1
ATOM 724 O O . GLU A 1 95 ? -28.802 -3.152 54.459 1.00 97.00 95 GLU A O 1
ATOM 729 N N . LEU A 1 96 ? -29.043 -3.889 52.345 1.00 95.75 96 LEU A N 1
ATOM 730 C CA . LEU A 1 96 ? -30.470 -4.185 52.461 1.00 95.75 96 LEU A CA 1
ATOM 731 C C . LEU A 1 96 ? -30.739 -5.321 53.461 1.00 95.75 96 LEU A C 1
ATOM 733 O O . LEU A 1 96 ? -31.669 -5.211 54.263 1.00 95.75 96 LEU A O 1
ATOM 737 N N . ALA A 1 97 ? -29.905 -6.367 53.455 1.00 95.69 97 ALA A N 1
ATOM 738 C CA . ALA A 1 97 ? -29.994 -7.482 54.401 1.00 95.69 97 ALA A CA 1
ATOM 739 C C . ALA A 1 97 ? -29.639 -7.068 55.842 1.00 95.69 97 ALA A C 1
ATOM 741 O O . ALA A 1 97 ? -30.268 -7.531 56.788 1.00 95.69 97 ALA A O 1
ATOM 742 N N . ALA A 1 98 ? -28.676 -6.157 56.014 1.00 96.94 98 ALA A N 1
ATOM 743 C CA . ALA A 1 98 ? -28.255 -5.643 57.320 1.00 96.94 98 ALA A CA 1
ATOM 744 C C . ALA A 1 98 ? -29.190 -4.562 57.906 1.00 96.94 98 ALA A C 1
ATOM 746 O O . ALA A 1 98 ? -28.915 -4.027 58.978 1.00 96.94 98 ALA A O 1
ATOM 747 N N . GLY A 1 99 ? -30.268 -4.189 57.208 1.00 95.94 99 GLY A N 1
ATOM 748 C CA . GLY A 1 99 ? -31.191 -3.140 57.652 1.00 95.94 99 GLY A CA 1
ATOM 749 C C . GLY A 1 99 ? -30.688 -1.712 57.500 1.00 95.94 99 GLY A C 1
ATOM 750 O O . GLY A 1 99 ? -31.254 -0.784 58.078 1.00 95.94 99 GLY A O 1
ATOM 751 N N . LEU A 1 100 ? -29.676 -1.497 56.663 1.00 96.94 100 LEU A N 1
ATOM 752 C CA . LEU A 1 100 ? -29.149 -0.178 56.316 1.00 96.94 100 LEU A CA 1
ATOM 753 C C . LEU A 1 100 ? -29.980 0.465 55.194 1.00 96.94 100 LEU A C 1
ATOM 755 O O . LEU A 1 100 ? -29.474 0.855 54.140 1.00 96.94 100 LEU A O 1
ATOM 759 N N . TYR A 1 101 ? -31.288 0.556 55.429 1.00 96.31 101 TYR A N 1
ATOM 760 C CA . TYR A 1 101 ? -32.287 1.045 54.487 1.00 96.31 101 TYR A CA 1
ATOM 761 C C . TYR A 1 101 ? -33.278 1.974 55.193 1.00 96.31 101 TYR A C 1
ATOM 763 O O . TYR A 1 101 ? -33.794 1.652 56.261 1.00 96.31 101 TYR A O 1
ATOM 771 N N . CYS A 1 102 ? -33.529 3.155 54.624 1.00 97.12 102 CYS A N 1
ATOM 772 C CA . CYS A 1 102 ? -34.375 4.166 55.262 1.00 97.12 102 CYS A CA 1
ATOM 773 C C . CYS A 1 102 ? -35.868 3.847 55.092 1.00 97.12 102 CYS A C 1
ATOM 775 O O . CYS A 1 102 ? -36.371 3.741 53.970 1.00 97.12 102 CYS A O 1
ATOM 777 N N . SER A 1 103 ? -36.600 3.778 56.207 1.00 96.56 103 SER A N 1
ATOM 778 C CA . SER A 1 103 ? -38.037 3.488 56.221 1.00 96.56 103 SER A CA 1
ATOM 779 C C . SER A 1 103 ? -38.894 4.496 55.450 1.00 96.56 103 SER A C 1
ATOM 781 O O . SER A 1 103 ? -39.928 4.092 54.916 1.00 96.56 103 SER A O 1
ATOM 783 N N . GLN A 1 104 ? -38.464 5.760 55.367 1.00 96.31 104 GLN A N 1
ATOM 784 C CA . GLN A 1 104 ? -39.218 6.850 54.737 1.00 96.31 104 GLN A CA 1
ATOM 785 C C . GLN A 1 104 ? -38.922 6.968 53.242 1.00 96.31 104 GLN A C 1
ATOM 787 O O . GLN A 1 104 ? -39.825 6.883 52.420 1.00 96.31 104 GLN A O 1
ATOM 792 N N . CYS A 1 105 ? -37.647 7.121 52.869 1.00 94.25 105 CYS A N 1
ATOM 793 C CA . CYS A 1 105 ? -37.275 7.388 51.476 1.00 94.25 105 CYS A CA 1
ATOM 794 C C . CYS A 1 105 ? -36.996 6.128 50.649 1.00 94.25 105 CYS A C 1
ATOM 796 O O . CYS A 1 105 ? -36.738 6.246 49.453 1.00 94.25 105 CYS A O 1
ATOM 798 N N . LYS A 1 106 ? -37.023 4.941 51.273 1.00 93.94 106 LYS A N 1
ATOM 799 C CA . LYS A 1 106 ? -36.883 3.651 50.589 1.00 93.94 106 LYS A CA 1
ATOM 800 C C . LYS A 1 106 ? -35.580 3.535 49.770 1.00 93.94 106 LYS A C 1
ATOM 802 O O . LYS A 1 106 ? -35.559 3.018 48.656 1.00 93.94 106 LYS A O 1
ATOM 807 N N . ARG A 1 107 ? -34.467 4.042 50.319 1.00 95.12 107 ARG A N 1
ATOM 808 C CA . ARG A 1 107 ? -33.120 3.976 49.717 1.00 95.12 107 ARG A CA 1
ATOM 809 C C . ARG A 1 107 ? -32.125 3.299 50.662 1.00 95.12 107 ARG A C 1
ATOM 811 O O . ARG A 1 107 ? -32.219 3.470 51.879 1.00 95.12 107 ARG A O 1
ATOM 818 N N . SER A 1 108 ? -31.177 2.554 50.088 1.00 96.56 108 SER A N 1
ATOM 819 C CA . SER A 1 108 ? -30.041 1.968 50.811 1.00 96.56 108 SER A CA 1
ATOM 820 C C . SER A 1 108 ? -29.053 3.043 51.266 1.00 96.56 108 SER A C 1
ATOM 822 O O . SER A 1 108 ? -29.001 4.140 50.693 1.00 96.56 108 SER A O 1
ATOM 824 N N . LYS A 1 109 ? -28.253 2.717 52.285 1.00 97.62 109 LYS A N 1
ATOM 825 C CA . LYS A 1 109 ? -27.191 3.571 52.825 1.00 97.62 109 LYS A CA 1
ATOM 826 C C . LYS A 1 109 ? -26.286 4.142 51.731 1.00 97.62 109 LYS A C 1
ATOM 828 O O . LYS A 1 109 ? -26.209 5.364 51.608 1.00 97.62 109 LYS A O 1
ATOM 833 N N . SER A 1 110 ? -25.680 3.300 50.895 1.00 95.94 110 SER A N 1
ATOM 834 C CA . SER A 1 110 ? -24.756 3.750 49.845 1.00 95.94 110 SER A CA 1
ATOM 835 C C . SER A 1 110 ? -25.411 4.691 48.841 1.00 95.94 110 SER A C 1
ATOM 837 O O . SER A 1 110 ? -24.797 5.661 48.393 1.00 95.94 110 SER A O 1
ATOM 839 N N . LYS A 1 111 ? -26.677 4.439 48.488 1.00 95.31 111 LYS A N 1
ATOM 840 C CA . LYS A 1 111 ? -27.427 5.293 47.560 1.00 95.31 111 LYS A CA 1
ATOM 841 C C . LYS A 1 111 ? -27.681 6.676 48.157 1.00 95.31 111 LYS A C 1
ATOM 843 O O . LYS A 1 111 ? -27.566 7.669 47.441 1.00 95.31 111 LYS A O 1
ATOM 848 N N . ILE A 1 112 ? -27.995 6.745 49.451 1.00 97.31 112 ILE A N 1
ATOM 849 C CA . ILE A 1 112 ? -28.178 8.007 50.177 1.00 97.31 112 ILE A CA 1
ATOM 850 C C . ILE A 1 112 ? -26.856 8.767 50.234 1.00 97.31 112 ILE A C 1
ATOM 852 O O . ILE A 1 112 ? -26.792 9.877 49.717 1.00 97.31 112 ILE A O 1
ATOM 856 N N . GLU A 1 113 ? -25.797 8.151 50.760 1.00 97.12 113 GLU A N 1
ATOM 857 C CA . GLU A 1 113 ? -24.495 8.805 50.954 1.00 97.12 113 GLU A CA 1
ATOM 858 C C . GLU A 1 113 ? -23.914 9.325 49.631 1.00 97.12 113 GLU A C 1
ATOM 860 O O . GLU A 1 113 ? -23.382 10.435 49.555 1.00 97.12 113 GLU A O 1
ATOM 865 N N . ARG A 1 114 ? -24.107 8.581 48.535 1.00 95.81 114 ARG A N 1
ATOM 866 C CA . ARG A 1 114 ? -23.665 8.998 47.201 1.00 95.81 114 ARG A CA 1
ATOM 867 C C . ARG A 1 114 ? -24.442 10.198 46.654 1.00 95.81 114 ARG A C 1
ATOM 869 O O . ARG A 1 114 ? -23.813 11.071 46.047 1.00 95.81 114 ARG A O 1
ATOM 876 N N . GLN A 1 115 ? -25.769 10.218 46.822 1.00 96.44 115 GLN A N 1
ATOM 877 C CA . GLN A 1 115 ? -26.669 11.229 46.248 1.00 96.44 115 GLN A CA 1
ATOM 878 C C . GLN A 1 115 ? -26.733 12.512 47.078 1.00 96.44 115 GLN A C 1
ATOM 880 O O . GLN A 1 115 ? -26.695 13.598 46.511 1.00 96.44 115 GLN A O 1
ATOM 885 N N . THR A 1 116 ? -26.853 12.398 48.400 1.00 95.62 116 THR A N 1
ATOM 886 C CA . THR A 1 116 ? -27.036 13.553 49.291 1.00 95.62 116 THR A CA 1
ATOM 887 C C . THR A 1 116 ? -25.717 14.112 49.804 1.00 95.62 116 THR A C 1
ATOM 889 O O . THR A 1 116 ? -25.713 15.217 50.334 1.00 95.62 116 THR A O 1
ATOM 892 N N . LYS A 1 117 ? -24.613 13.358 49.671 1.00 97.38 117 LYS A N 1
ATOM 893 C CA . LYS A 1 117 ? -23.310 13.659 50.290 1.00 97.38 117 LYS A CA 1
ATOM 894 C C . LYS A 1 117 ? -23.372 13.797 51.821 1.00 97.38 117 LYS A C 1
ATOM 896 O O . LYS A 1 117 ? -22.448 14.337 52.416 1.00 97.38 117 LYS A O 1
ATOM 901 N N . LYS A 1 118 ? -24.435 13.286 52.453 1.00 96.81 118 LYS A N 1
ATOM 902 C CA . LYS A 1 118 ? -24.624 13.227 53.911 1.00 96.81 118 LYS A CA 1
ATOM 903 C C . LYS A 1 118 ? -24.445 11.799 54.402 1.00 96.81 118 LYS A C 1
ATOM 905 O O . LYS A 1 118 ? -24.763 10.862 53.670 1.00 96.81 118 LYS A O 1
ATOM 910 N N . SER A 1 119 ? -24.010 11.626 55.649 1.00 97.88 119 SER A N 1
ATOM 911 C CA . SER A 1 119 ? -23.956 10.289 56.257 1.00 97.88 119 SER A CA 1
ATOM 912 C C . SER A 1 119 ? -25.359 9.678 56.379 1.00 97.88 119 SER A C 1
ATOM 914 O O . SER A 1 119 ? -26.353 10.396 56.533 1.00 97.88 119 SER A O 1
ATOM 916 N N . PHE A 1 120 ? -25.470 8.347 56.361 1.00 98.00 120 PHE A N 1
ATOM 917 C CA . PHE A 1 120 ? -26.771 7.681 56.518 1.00 98.00 120 PHE A CA 1
ATOM 918 C C . PHE A 1 120 ? -27.489 8.063 57.823 1.00 98.00 120 PHE A C 1
ATOM 920 O O . PHE A 1 120 ? -28.701 8.267 57.825 1.00 98.00 120 PHE A O 1
ATOM 927 N N . ALA A 1 121 ? -26.744 8.232 58.919 1.00 97.69 121 ALA A N 1
ATOM 928 C CA . ALA A 1 121 ? -27.298 8.643 60.208 1.00 97.69 121 ALA A CA 1
ATOM 929 C C . ALA A 1 121 ? -27.855 10.075 60.182 1.00 97.69 121 ALA A C 1
ATOM 931 O O . ALA A 1 121 ? -28.930 10.333 60.722 1.00 97.69 121 ALA A O 1
ATOM 932 N N . GLU A 1 122 ? -27.146 11.001 59.536 1.00 98.06 122 GLU A N 1
ATOM 933 C CA . GLU A 1 122 ? -27.603 12.380 59.357 1.00 98.06 122 GLU A CA 1
ATOM 934 C C . GLU A 1 122 ? -28.876 12.431 58.508 1.00 98.06 122 GLU A C 1
ATOM 936 O O . GLU A 1 122 ? -29.856 13.066 58.898 1.00 98.06 122 GLU A O 1
ATOM 941 N N . HIS A 1 123 ? -28.908 11.672 57.410 1.00 98.00 123 HIS A N 1
ATOM 942 C CA . HIS A 1 123 ? -30.096 11.562 56.571 1.00 98.00 123 HIS A CA 1
ATOM 943 C C . HIS A 1 123 ? -31.308 11.029 57.345 1.00 98.00 123 HIS A C 1
ATOM 945 O O . HIS A 1 123 ? -32.401 11.575 57.214 1.00 98.00 123 HIS A O 1
ATOM 951 N N . LEU A 1 124 ? -31.132 9.983 58.163 1.00 97.81 124 LEU A N 1
ATOM 952 C CA . LEU A 1 124 ? -32.216 9.420 58.975 1.00 97.81 124 LEU A CA 1
ATOM 953 C C . LEU A 1 124 ? -32.788 10.439 59.968 1.00 97.81 124 LEU A C 1
ATOM 955 O O . LEU A 1 124 ? -34.006 10.492 60.130 1.00 97.81 124 LEU A O 1
ATOM 959 N N . LYS A 1 125 ? -31.938 11.267 60.591 1.00 97.44 125 LYS A N 1
ATOM 960 C CA . LYS A 1 125 ? -32.385 12.350 61.484 1.00 97.44 125 LYS A CA 1
ATOM 961 C C . LYS A 1 125 ? -33.206 13.392 60.728 1.00 97.44 125 LYS A C 1
ATOM 963 O O . LYS A 1 125 ? -34.281 13.767 61.188 1.00 97.44 125 LYS A O 1
ATOM 968 N N . GLU A 1 126 ? -32.721 13.814 59.564 1.00 97.31 126 GLU A N 1
ATOM 969 C CA . GLU A 1 126 ? -33.361 14.833 58.729 1.00 97.31 126 GLU A CA 1
ATOM 970 C C . GLU A 1 126 ? -34.757 14.402 58.261 1.00 97.31 126 GLU A C 1
ATOM 972 O O . GLU A 1 126 ? -35.728 15.131 58.445 1.00 97.31 126 GLU A O 1
ATOM 977 N N . VAL A 1 127 ? -34.885 13.186 57.720 1.00 97.00 127 VAL A N 1
ATOM 978 C CA . VAL A 1 127 ? -36.172 12.678 57.208 1.00 97.00 127 VAL A CA 1
ATOM 979 C C . VAL A 1 127 ? -37.039 12.023 58.284 1.00 97.00 127 VAL A C 1
ATOM 981 O O . VAL A 1 127 ? -38.087 11.464 57.965 1.00 97.00 127 VAL A O 1
ATOM 984 N N . ARG A 1 128 ? -36.594 12.042 59.550 1.00 97.06 128 ARG A N 1
ATOM 985 C CA . ARG A 1 128 ? -37.218 11.325 60.679 1.00 97.06 128 ARG A CA 1
ATOM 986 C C . ARG A 1 128 ? -37.474 9.843 60.356 1.00 97.06 128 ARG A C 1
ATOM 988 O O . ARG A 1 128 ? -38.507 9.268 60.704 1.00 97.06 128 ARG A O 1
ATOM 995 N N . GLY A 1 129 ? -36.533 9.233 59.639 1.00 95.94 129 GLY A N 1
ATOM 996 C CA . GLY A 1 129 ? -36.575 7.833 59.234 1.00 95.94 129 GLY A CA 1
ATOM 997 C C . GLY A 1 129 ? -35.956 6.898 60.267 1.00 95.94 129 GLY A C 1
ATOM 998 O O . GLY A 1 129 ? -35.250 7.321 61.180 1.00 95.94 129 GLY A O 1
ATOM 999 N N . ARG A 1 130 ? -36.200 5.596 60.099 1.00 97.00 130 ARG A N 1
ATOM 1000 C CA . ARG A 1 130 ? -35.561 4.527 60.879 1.00 97.00 130 ARG A CA 1
ATOM 1001 C C . ARG A 1 130 ? -34.893 3.520 59.933 1.00 97.00 130 ARG A C 1
ATOM 1003 O O . ARG A 1 130 ? -35.428 3.303 58.841 1.00 97.00 130 ARG A O 1
ATOM 1010 N N . PRO A 1 131 ? -33.749 2.928 60.315 1.00 96.81 131 PRO A N 1
ATOM 1011 C CA . PRO A 1 131 ? -33.158 1.824 59.571 1.00 96.81 131 PRO A CA 1
ATOM 1012 C C . PRO A 1 131 ? -34.047 0.585 59.730 1.00 96.81 131 PRO A C 1
ATOM 1014 O O . PRO A 1 131 ? -34.429 0.246 60.850 1.00 96.81 131 PRO A O 1
ATOM 1017 N N . ILE A 1 132 ? -34.420 -0.057 58.625 1.00 94.81 132 ILE A N 1
ATOM 1018 C CA . ILE A 1 132 ? -35.222 -1.286 58.639 1.00 94.81 132 ILE A CA 1
ATOM 1019 C C . ILE A 1 132 ? -34.617 -2.330 57.691 1.00 94.81 132 ILE A C 1
ATOM 1021 O O . ILE A 1 132 ? -34.207 -1.960 56.589 1.00 94.81 132 ILE A O 1
ATOM 1025 N N . PRO A 1 133 ? -34.564 -3.623 58.065 1.00 93.25 133 PRO A N 1
ATOM 1026 C CA . PRO A 1 133 ? -34.262 -4.695 57.120 1.00 93.25 133 PRO A CA 1
ATOM 1027 C C . PRO A 1 133 ? -35.327 -4.744 56.031 1.00 93.25 133 PRO A C 1
ATOM 1029 O O . PRO A 1 133 ? -36.523 -4.595 56.290 1.00 93.25 133 PRO A O 1
ATOM 1032 N N . MET A 1 134 ? -34.879 -4.923 54.792 1.00 94.81 134 MET A N 1
ATOM 1033 C CA . MET A 1 134 ? -35.783 -5.155 53.676 1.00 94.81 134 MET A CA 1
ATOM 1034 C C . MET A 1 134 ? -36.187 -6.634 53.655 1.00 94.81 134 MET A C 1
ATOM 1036 O O . MET A 1 134 ? -35.358 -7.509 53.894 1.00 94.81 134 MET A O 1
ATOM 1040 N N . GLY A 1 135 ? -37.460 -6.922 53.368 1.00 95.06 135 GLY A N 1
ATOM 1041 C CA . GLY A 1 135 ? -37.929 -8.301 53.222 1.00 95.06 135 GLY A CA 1
ATOM 1042 C C . GLY A 1 135 ? -37.227 -9.027 52.063 1.00 95.06 135 GLY A C 1
ATOM 1043 O O . GLY A 1 135 ? -36.859 -8.378 51.079 1.00 95.06 135 GLY A O 1
ATOM 1044 N N . PRO A 1 136 ? -37.058 -10.359 52.136 1.00 95.56 136 PRO A N 1
ATOM 1045 C CA . PRO A 1 136 ? -36.291 -11.129 51.153 1.00 95.56 136 PRO A CA 1
ATOM 1046 C C . PRO A 1 136 ? -36.827 -10.985 49.720 1.00 95.56 136 PRO A C 1
ATOM 1048 O O . PRO A 1 136 ? -36.040 -10.853 48.787 1.00 95.56 136 PRO A O 1
ATOM 1051 N N . GLU A 1 137 ? -38.148 -10.915 49.542 1.00 96.31 137 GLU A N 1
ATOM 1052 C CA . GLU A 1 137 ? -38.783 -10.703 48.231 1.00 96.31 137 GLU A CA 1
ATOM 1053 C C . GLU A 1 137 ? -38.438 -9.336 47.626 1.00 96.31 137 GLU A C 1
ATOM 1055 O O . GLU A 1 137 ? -38.116 -9.229 46.443 1.00 96.31 137 GLU A O 1
ATOM 1060 N N . ALA A 1 138 ? -38.440 -8.282 48.446 1.00 93.75 138 ALA A N 1
ATOM 1061 C CA . ALA A 1 138 ? -38.084 -6.940 47.999 1.00 93.75 138 ALA A CA 1
ATOM 1062 C C . ALA A 1 138 ? -36.581 -6.827 47.678 1.00 93.75 138 ALA A C 1
ATOM 1064 O O . ALA A 1 138 ? -36.217 -6.161 46.707 1.00 93.75 138 ALA A O 1
ATOM 1065 N N . ILE A 1 139 ? -35.715 -7.528 48.426 1.00 95.81 139 ILE A N 1
ATOM 1066 C CA . ILE A 1 139 ? -34.288 -7.653 48.087 1.00 95.81 139 ILE A CA 1
ATOM 1067 C C . ILE A 1 139 ? -34.134 -8.347 46.732 1.00 95.81 139 ILE A C 1
ATOM 1069 O O . ILE A 1 139 ? -33.414 -7.840 45.873 1.00 95.81 139 ILE A O 1
ATOM 1073 N N . ALA A 1 140 ? -34.820 -9.473 46.514 1.00 97.19 140 ALA A N 1
ATOM 1074 C CA . ALA A 1 140 ? -34.771 -10.204 45.249 1.00 97.19 140 ALA A CA 1
ATOM 1075 C C . ALA A 1 140 ? -35.229 -9.331 44.068 1.00 97.19 140 ALA A C 1
ATOM 1077 O O . ALA A 1 140 ? -34.554 -9.291 43.037 1.00 97.19 140 ALA A O 1
ATOM 1078 N N . ALA A 1 141 ? -36.309 -8.564 44.238 1.00 96.38 141 ALA A N 1
ATOM 1079 C CA . ALA A 1 141 ? -36.797 -7.633 43.225 1.00 96.38 141 ALA A CA 1
ATOM 1080 C C . ALA A 1 141 ? -35.779 -6.525 42.895 1.00 96.38 141 ALA A C 1
ATOM 1082 O O . ALA A 1 141 ? -35.566 -6.209 41.722 1.00 96.38 141 ALA A O 1
ATOM 1083 N N . GLU A 1 142 ? -35.109 -5.946 43.896 1.00 94.88 142 GLU A N 1
ATOM 1084 C CA . GLU A 1 142 ? -34.082 -4.924 43.654 1.00 94.88 142 GLU A CA 1
ATOM 1085 C C . GLU A 1 142 ? -32.821 -5.527 43.005 1.00 94.88 142 GLU A C 1
ATOM 1087 O O . GLU A 1 142 ? -32.241 -4.918 42.104 1.00 94.88 142 GLU A O 1
ATOM 1092 N N . MET A 1 143 ? -32.422 -6.750 43.377 1.00 97.69 143 MET A N 1
ATOM 1093 C CA . MET A 1 143 ? -31.310 -7.460 42.727 1.00 97.69 143 MET A CA 1
ATOM 1094 C C . MET A 1 143 ? -31.605 -7.772 41.258 1.00 97.69 143 MET A C 1
ATOM 1096 O O . MET A 1 143 ? -30.733 -7.558 40.415 1.00 97.69 143 MET A O 1
ATOM 1100 N N . ALA A 1 144 ? -32.838 -8.172 40.938 1.00 97.94 144 ALA A N 1
ATOM 1101 C CA . ALA A 1 144 ? -33.271 -8.389 39.561 1.00 97.94 144 ALA A CA 1
ATOM 1102 C C . ALA A 1 144 ? -33.188 -7.102 38.717 1.00 97.94 144 ALA A C 1
ATOM 1104 O O . ALA A 1 144 ? -32.796 -7.150 37.551 1.00 97.94 144 ALA A O 1
ATOM 1105 N N . ARG A 1 145 ? -33.477 -5.928 39.300 1.00 96.81 145 ARG A N 1
ATOM 1106 C CA . ARG A 1 145 ? -33.289 -4.634 38.613 1.00 96.81 145 ARG A CA 1
ATOM 1107 C C . ARG A 1 145 ? -31.816 -4.337 38.329 1.00 96.81 145 ARG A C 1
ATOM 1109 O O . ARG A 1 145 ? -31.501 -3.798 37.269 1.00 96.81 145 ARG A O 1
ATOM 1116 N N . TYR A 1 146 ? -30.905 -4.671 39.245 1.00 97.12 146 TYR A N 1
ATOM 1117 C CA . TYR A 1 146 ? -29.464 -4.563 38.986 1.00 97.12 146 TYR A CA 1
ATOM 1118 C C . TYR A 1 146 ? -29.018 -5.505 37.866 1.00 97.12 146 TYR A C 1
ATOM 1120 O O . TYR A 1 146 ? -28.274 -5.072 36.989 1.00 97.12 146 TYR A O 1
ATOM 1128 N N . ASP A 1 147 ? -29.515 -6.743 37.845 1.00 97.94 147 ASP A N 1
ATOM 1129 C CA . ASP A 1 147 ? -29.220 -7.701 36.773 1.00 97.94 147 ASP A CA 1
ATOM 1130 C C . ASP A 1 147 ? -29.690 -7.197 35.409 1.00 97.94 147 ASP A C 1
ATOM 1132 O O . ASP A 1 147 ? -28.924 -7.218 34.446 1.00 97.94 147 ASP A O 1
ATOM 1136 N N . GLN A 1 148 ? -30.901 -6.637 35.338 1.00 98.31 148 GLN A N 1
ATOM 1137 C CA . GLN A 1 148 ? -31.406 -5.992 34.123 1.00 98.31 148 GLN A CA 1
ATOM 1138 C C . GLN A 1 148 ? -30.512 -4.826 33.678 1.00 98.31 148 GLN A C 1
ATOM 1140 O O . GLN A 1 148 ? -30.174 -4.732 32.499 1.00 98.31 148 GLN A O 1
ATOM 1145 N N . ARG A 1 149 ? -30.074 -3.962 34.606 1.00 97.88 149 ARG A N 1
ATOM 1146 C CA . ARG A 1 149 ? -29.178 -2.830 34.299 1.00 97.88 149 ARG A CA 1
ATOM 1147 C C . ARG A 1 149 ? -27.804 -3.285 33.807 1.00 97.88 149 ARG A C 1
ATOM 1149 O O . ARG A 1 149 ? -27.269 -2.680 32.881 1.00 97.88 149 ARG A O 1
ATOM 1156 N N . ILE A 1 150 ? -27.232 -4.323 34.416 1.00 97.31 150 ILE A N 1
ATOM 1157 C CA . ILE A 1 150 ? -25.948 -4.904 34.000 1.00 97.31 150 ILE A CA 1
ATOM 1158 C C . ILE A 1 150 ? -26.078 -5.498 32.595 1.00 97.31 150 ILE A C 1
ATOM 1160 O O . ILE A 1 150 ? -25.263 -5.183 31.727 1.00 97.31 150 ILE A O 1
ATOM 1164 N N . ALA A 1 151 ? -27.122 -6.296 32.354 1.00 98.19 151 ALA A N 1
ATOM 1165 C CA . ALA A 1 151 ? -27.381 -6.907 31.054 1.00 98.19 151 ALA A CA 1
ATOM 1166 C C . ALA A 1 151 ? -27.601 -5.852 29.960 1.00 98.19 151 ALA A C 1
ATOM 1168 O O . ALA A 1 151 ? -27.027 -5.948 28.875 1.00 98.19 151 ALA A O 1
ATOM 1169 N N . GLU A 1 152 ? -28.380 -4.807 30.248 1.00 98.25 152 GLU A N 1
ATOM 1170 C CA . GLU A 1 152 ? -28.607 -3.711 29.308 1.00 98.25 152 GLU A CA 1
ATOM 1171 C C . GLU A 1 152 ? -27.313 -2.947 29.000 1.00 98.25 152 GLU A C 1
ATOM 1173 O O . GLU A 1 152 ? -27.036 -2.652 27.834 1.00 98.25 152 GLU A O 1
ATOM 1178 N N . LEU A 1 153 ? -26.505 -2.637 30.019 1.00 97.69 153 LEU A N 1
ATOM 1179 C CA . LEU A 1 153 ? -25.233 -1.946 29.824 1.00 97.69 153 LEU A CA 1
ATOM 1180 C C . LEU A 1 153 ? -24.273 -2.781 28.971 1.00 97.69 153 LEU A C 1
ATOM 1182 O O . LEU A 1 153 ? -23.717 -2.258 28.004 1.00 97.69 153 LEU A O 1
ATOM 1186 N N . ALA A 1 154 ? -24.118 -4.067 29.296 1.00 98.00 154 ALA A N 1
ATOM 1187 C CA . ALA A 1 154 ? -23.291 -4.994 28.531 1.00 98.00 154 ALA A CA 1
ATOM 1188 C C . ALA A 1 154 ? -23.747 -5.051 27.066 1.00 98.00 154 ALA A C 1
ATOM 1190 O O . ALA A 1 154 ? -22.933 -4.830 26.169 1.00 98.00 154 ALA A O 1
ATOM 1191 N N . ARG A 1 155 ? -25.058 -5.201 26.822 1.00 98.25 155 ARG A N 1
ATOM 1192 C CA . ARG A 1 155 ? -25.640 -5.206 25.471 1.00 98.25 155 ARG A CA 1
ATOM 1193 C C . ARG A 1 155 ? -25.314 -3.929 24.694 1.00 98.25 155 ARG A C 1
ATOM 1195 O O . ARG A 1 155 ? -24.902 -4.005 23.541 1.00 98.25 155 ARG A O 1
ATOM 1202 N N . ARG A 1 156 ? -25.447 -2.748 25.311 1.00 98.25 156 ARG A N 1
ATOM 1203 C CA . ARG A 1 156 ? -25.126 -1.464 24.655 1.00 98.25 156 ARG A CA 1
ATOM 1204 C C . ARG A 1 156 ? -23.655 -1.386 24.229 1.00 98.25 156 ARG A C 1
ATOM 1206 O O . ARG A 1 156 ? -23.359 -0.862 23.152 1.00 98.25 156 ARG A O 1
ATOM 1213 N N . TYR A 1 157 ? -22.730 -1.884 25.051 1.00 98.12 157 TYR A N 1
ATOM 1214 C CA . TYR A 1 157 ? -21.314 -1.964 24.680 1.00 98.12 157 TYR A CA 1
ATOM 1215 C C . TYR A 1 157 ? -21.067 -2.993 23.581 1.00 98.12 157 TYR A C 1
ATOM 121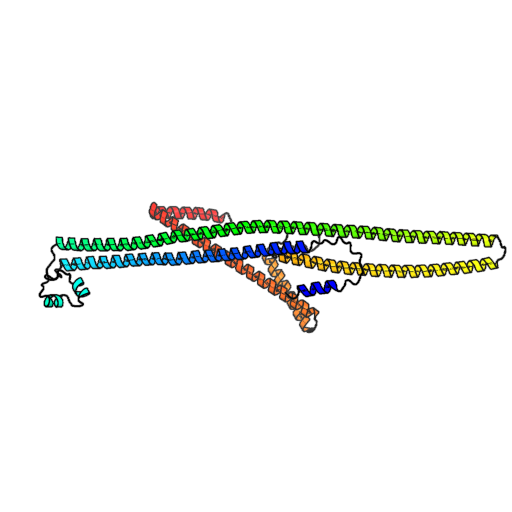7 O O . TYR A 1 157 ? -20.354 -2.683 22.627 1.00 98.12 157 TYR A O 1
ATOM 1225 N N . ASP A 1 158 ? -21.699 -4.161 23.663 1.00 97.25 158 ASP A N 1
ATOM 1226 C CA . ASP A 1 158 ? -21.571 -5.221 22.663 1.00 97.25 158 ASP A CA 1
ATOM 1227 C C . ASP A 1 158 ? -22.059 -4.740 21.288 1.00 97.25 158 ASP A C 1
ATOM 1229 O O . ASP A 1 158 ? -21.357 -4.899 20.291 1.00 97.25 158 ASP A O 1
ATOM 1233 N N . GLU A 1 159 ? -23.175 -4.009 21.226 1.00 98.19 159 GLU A N 1
ATOM 1234 C CA . GLU A 1 159 ? -23.653 -3.354 20.000 1.00 98.19 159 GLU A CA 1
ATOM 1235 C C . GLU A 1 159 ? -22.676 -2.288 19.470 1.00 98.19 159 GLU A C 1
ATOM 1237 O O . GLU A 1 159 ? -22.486 -2.145 18.258 1.00 98.19 159 GLU A O 1
ATOM 1242 N N . ARG A 1 160 ? -22.052 -1.487 20.348 1.00 97.88 160 ARG A N 1
ATOM 1243 C CA . ARG A 1 160 ? -21.025 -0.501 19.946 1.00 97.88 160 ARG A CA 1
ATOM 1244 C C . ARG A 1 160 ? -19.781 -1.196 19.384 1.00 97.88 160 ARG A C 1
ATOM 1246 O O . ARG A 1 160 ? -19.272 -0.767 18.347 1.00 97.88 160 ARG A O 1
ATOM 1253 N N . ILE A 1 161 ? -19.318 -2.260 20.036 1.00 97.44 161 ILE A N 1
ATOM 1254 C CA . ILE A 1 161 ? -18.174 -3.075 19.611 1.00 97.44 161 ILE A CA 1
ATOM 1255 C C . ILE A 1 161 ? -18.473 -3.766 18.280 1.00 97.44 161 ILE A C 1
ATOM 1257 O O . ILE A 1 161 ? -17.624 -3.735 17.388 1.00 97.44 161 ILE A O 1
ATOM 1261 N N . ALA A 1 162 ? -19.671 -4.331 18.115 1.00 97.06 162 ALA A N 1
ATOM 1262 C CA . ALA A 1 162 ? -20.106 -4.977 16.881 1.00 97.06 162 ALA A CA 1
ATOM 1263 C C . ALA A 1 162 ? -20.129 -3.980 15.716 1.00 97.06 162 ALA A C 1
ATOM 1265 O O . ALA A 1 162 ? -19.477 -4.220 14.702 1.00 97.06 162 ALA A O 1
ATOM 1266 N N . ARG A 1 163 ? -20.759 -2.808 15.892 1.00 97.50 163 ARG A N 1
ATOM 1267 C CA . ARG A 1 163 ? -20.777 -1.742 14.870 1.00 97.50 163 ARG A CA 1
ATOM 1268 C C . ARG A 1 163 ? -19.374 -1.281 14.478 1.00 97.50 163 ARG A C 1
ATOM 1270 O O . ARG A 1 163 ? -19.090 -1.122 13.291 1.00 97.50 163 ARG A O 1
ATOM 1277 N N . LYS A 1 164 ? -18.479 -1.075 15.453 1.00 96.12 164 LYS A N 1
ATOM 1278 C CA . LYS A 1 164 ? -17.084 -0.711 15.156 1.00 96.12 164 LYS A CA 1
ATOM 1279 C C . LYS A 1 164 ? -16.353 -1.835 14.420 1.00 96.12 164 LYS A C 1
ATOM 1281 O O . LYS A 1 164 ? -15.686 -1.555 13.430 1.00 96.12 164 LYS A O 1
ATOM 1286 N N . SER A 1 165 ? -16.499 -3.080 14.866 1.00 94.44 165 SER A N 1
ATOM 1287 C CA . SER A 1 165 ? -15.878 -4.256 14.238 1.00 94.44 165 SER A CA 1
ATOM 1288 C C . SER A 1 165 ? -16.357 -4.461 12.801 1.00 94.44 165 SER A C 1
ATOM 1290 O O . SER A 1 165 ? -15.553 -4.700 11.907 1.00 94.44 165 SER A O 1
ATOM 1292 N N . GLU A 1 166 ? -17.646 -4.283 12.532 1.00 96.69 166 GLU A N 1
ATOM 1293 C CA . GLU A 1 166 ? -18.181 -4.367 11.174 1.00 96.69 166 GLU A CA 1
ATOM 1294 C C . GLU A 1 166 ? -17.635 -3.242 10.279 1.00 96.69 166 GLU A C 1
ATOM 1296 O O . GLU A 1 166 ? -17.181 -3.486 9.158 1.00 96.69 166 GLU A O 1
ATOM 1301 N N . ALA A 1 167 ? -17.595 -2.007 10.789 1.00 93.88 167 ALA A N 1
ATOM 1302 C CA . ALA A 1 167 ? -16.996 -0.881 10.075 1.00 93.88 167 ALA A CA 1
ATOM 1303 C C . ALA A 1 167 ? -15.492 -1.084 9.801 1.00 93.88 167 ALA A C 1
ATOM 1305 O O . ALA A 1 167 ? -14.964 -0.532 8.830 1.00 93.88 167 ALA A O 1
ATOM 1306 N N . LEU A 1 168 ? -14.793 -1.865 10.634 1.00 92.50 168 LEU A N 1
ATOM 1307 C CA . LEU A 1 168 ? -13.416 -2.291 10.378 1.00 92.50 168 LEU A CA 1
ATOM 1308 C C . LEU A 1 168 ? -13.323 -3.248 9.213 1.00 92.50 168 LEU A C 1
ATOM 1310 O O . LEU A 1 168 ? -12.571 -2.969 8.285 1.00 92.50 168 LEU A O 1
ATOM 1314 N N . LEU A 1 169 ? -14.111 -4.319 9.242 1.00 92.44 169 LEU A N 1
ATOM 1315 C CA . LEU A 1 169 ? -14.102 -5.338 8.198 1.00 92.44 169 LEU A CA 1
ATOM 1316 C C . LEU A 1 169 ? -14.431 -4.733 6.830 1.00 92.44 169 LEU A C 1
ATOM 1318 O O . LEU A 1 169 ? -13.717 -4.979 5.860 1.00 92.44 169 LEU A O 1
ATOM 1322 N N . ARG A 1 170 ? -15.438 -3.851 6.756 1.00 95.50 170 ARG A N 1
ATOM 1323 C CA . ARG A 1 170 ? -15.780 -3.141 5.510 1.00 95.50 170 ARG A CA 1
ATOM 1324 C C . ARG A 1 170 ? -14.621 -2.285 4.992 1.00 95.50 170 ARG A C 1
ATOM 1326 O O . ARG A 1 170 ? -14.356 -2.260 3.792 1.00 95.50 170 ARG A O 1
ATOM 1333 N N . ARG A 1 171 ? -13.916 -1.580 5.882 1.00 90.88 171 ARG A N 1
ATOM 1334 C CA . ARG A 1 171 ? -12.780 -0.729 5.494 1.00 90.88 171 ARG A CA 1
ATOM 1335 C C . ARG A 1 171 ? -11.553 -1.547 5.102 1.00 90.88 171 ARG A C 1
ATOM 1337 O O . ARG A 1 171 ? -10.861 -1.170 4.161 1.00 90.88 171 ARG A O 1
ATOM 1344 N N . GLU A 1 172 ? -11.289 -2.645 5.803 1.00 91.81 172 GLU A N 1
ATOM 1345 C CA . GLU A 1 172 ? -10.233 -3.594 5.456 1.00 91.81 172 GLU A CA 1
ATOM 1346 C C . GLU A 1 172 ? -10.469 -4.165 4.058 1.00 91.81 172 GLU A C 1
ATOM 1348 O O . GLU A 1 172 ? -9.555 -4.146 3.234 1.00 91.81 172 GLU A O 1
ATOM 1353 N N . GLN A 1 173 ? -11.699 -4.595 3.767 1.00 94.12 173 GLN A N 1
ATOM 1354 C CA . GLN A 1 173 ? -12.065 -5.108 2.452 1.00 94.12 173 GLN A CA 1
ATOM 1355 C C . GLN A 1 173 ? -11.863 -4.049 1.361 1.00 94.12 173 GLN A C 1
ATOM 1357 O O . GLN A 1 173 ? -11.163 -4.310 0.389 1.00 94.12 173 GLN A O 1
ATOM 1362 N N . ALA A 1 174 ? -12.356 -2.823 1.565 1.00 92.44 174 ALA A N 1
ATOM 1363 C CA . ALA A 1 174 ? -12.181 -1.738 0.598 1.00 92.44 174 ALA A CA 1
ATOM 1364 C C . ALA A 1 174 ? -10.700 -1.425 0.302 1.00 92.44 174 ALA A C 1
ATOM 1366 O O . ALA A 1 174 ? -10.329 -1.148 -0.839 1.00 92.44 174 ALA A O 1
ATOM 1367 N N . LEU A 1 175 ? -9.834 -1.480 1.319 1.00 89.56 175 LEU A N 1
ATOM 1368 C CA . LEU A 1 175 ? -8.393 -1.273 1.149 1.00 89.56 175 LEU A CA 1
ATOM 1369 C C . LEU A 1 175 ? -7.711 -2.464 0.462 1.00 89.56 175 LEU A C 1
ATOM 1371 O O . LEU A 1 175 ? -6.823 -2.252 -0.365 1.00 89.56 175 LEU A O 1
ATOM 1375 N N . LYS A 1 176 ? -8.129 -3.703 0.753 1.00 89.06 176 LYS A N 1
ATOM 1376 C CA . LYS A 1 176 ? -7.669 -4.897 0.023 1.00 89.06 176 LYS A CA 1
ATOM 1377 C C . LYS A 1 176 ? -8.036 -4.810 -1.454 1.00 89.06 176 LYS A C 1
ATOM 1379 O O . LYS A 1 176 ? -7.173 -5.040 -2.300 1.00 89.06 176 LYS A O 1
ATOM 1384 N N . ASP A 1 177 ? -9.265 -4.416 -1.767 1.00 93.38 177 ASP A N 1
ATOM 1385 C CA . ASP A 1 177 ? -9.729 -4.243 -3.144 1.00 93.38 177 ASP A CA 1
ATOM 1386 C C . ASP A 1 177 ? -8.914 -3.160 -3.866 1.00 93.38 177 ASP A C 1
ATOM 1388 O O . ASP A 1 177 ? -8.500 -3.337 -5.014 1.00 93.38 177 ASP A O 1
ATOM 1392 N N . ASP A 1 178 ? -8.596 -2.056 -3.186 1.00 91.88 178 ASP A N 1
ATOM 1393 C CA . ASP A 1 178 ? -7.763 -0.993 -3.750 1.00 91.88 178 ASP A CA 1
ATOM 1394 C C . ASP A 1 178 ? -6.313 -1.433 -4.026 1.00 91.88 178 ASP A C 1
ATOM 1396 O O . ASP A 1 178 ? -5.750 -1.123 -5.085 1.00 91.88 178 ASP A O 1
ATOM 1400 N N . ILE A 1 179 ? -5.720 -2.214 -3.118 1.00 88.81 179 ILE A N 1
ATOM 1401 C CA . ILE A 1 179 ? -4.405 -2.837 -3.327 1.00 88.81 179 ILE A CA 1
ATOM 1402 C C . ILE A 1 179 ? -4.460 -3.791 -4.525 1.00 88.81 179 ILE A C 1
ATOM 1404 O O . ILE A 1 179 ? -3.578 -3.740 -5.383 1.00 88.81 179 ILE A O 1
ATOM 1408 N N . THR A 1 180 ? -5.503 -4.616 -4.631 1.00 92.12 180 THR A N 1
ATOM 1409 C CA . THR A 1 180 ? -5.699 -5.536 -5.761 1.00 92.12 180 THR A CA 1
ATOM 1410 C C . THR A 1 180 ? -5.793 -4.781 -7.085 1.00 92.12 180 THR A C 1
ATOM 1412 O O . THR A 1 180 ? -5.070 -5.113 -8.024 1.00 92.12 180 THR A O 1
ATOM 1415 N N . ARG A 1 181 ? -6.582 -3.700 -7.161 1.00 95.31 181 ARG A N 1
ATOM 1416 C CA . ARG A 1 181 ? -6.648 -2.844 -8.362 1.00 95.31 181 ARG A CA 1
ATOM 1417 C C . ARG A 1 181 ? -5.293 -2.236 -8.720 1.00 95.31 181 ARG A C 1
ATOM 1419 O O . ARG A 1 181 ? -4.944 -2.160 -9.895 1.00 95.31 181 ARG A O 1
ATOM 1426 N N . THR A 1 182 ? -4.516 -1.821 -7.723 1.00 92.88 182 THR A N 1
ATOM 1427 C CA . THR A 1 182 ? -3.165 -1.281 -7.942 1.00 92.88 182 THR A CA 1
ATOM 1428 C C . THR A 1 182 ? -2.212 -2.356 -8.473 1.00 92.88 182 THR A C 1
ATOM 1430 O O . THR A 1 182 ? -1.406 -2.076 -9.357 1.00 92.88 182 THR A O 1
ATOM 1433 N N . ASN A 1 183 ? -2.336 -3.598 -8.000 1.00 91.81 183 ASN A N 1
ATOM 1434 C CA . ASN A 1 183 ? -1.544 -4.728 -8.491 1.00 91.81 183 ASN A CA 1
ATOM 1435 C C . ASN A 1 183 ? -1.858 -5.066 -9.948 1.00 91.81 183 ASN A C 1
ATOM 1437 O O . ASN A 1 183 ? -0.930 -5.317 -10.711 1.00 91.81 183 ASN A O 1
ATOM 1441 N N . LEU A 1 184 ? -3.136 -5.030 -10.335 1.00 95.06 184 LEU A N 1
ATOM 1442 C CA . LEU A 1 184 ? -3.546 -5.222 -11.727 1.00 95.06 184 LEU A CA 1
ATOM 1443 C C . LEU A 1 184 ? -2.935 -4.141 -12.630 1.00 95.06 184 LEU A C 1
ATOM 1445 O O . LEU A 1 184 ? -2.258 -4.468 -13.596 1.00 95.06 184 LEU A O 1
ATOM 1449 N N . ARG A 1 185 ? -3.027 -2.862 -12.238 1.00 95.56 185 ARG A N 1
ATOM 1450 C CA . ARG A 1 185 ? -2.389 -1.755 -12.980 1.00 95.56 185 ARG A CA 1
ATOM 1451 C C . ARG A 1 185 ? -0.872 -1.906 -13.104 1.00 95.56 185 ARG A C 1
ATOM 1453 O O . ARG A 1 185 ? -0.302 -1.571 -14.138 1.00 95.56 185 ARG A O 1
ATOM 1460 N N . LEU A 1 186 ? -0.205 -2.379 -12.049 1.00 94.06 186 LEU A N 1
ATOM 1461 C CA . LEU A 1 186 ? 1.230 -2.665 -12.091 1.00 94.06 186 LEU A CA 1
ATOM 1462 C C . LEU A 1 186 ? 1.545 -3.796 -13.077 1.00 94.06 186 LEU A C 1
ATOM 1464 O O . LEU A 1 186 ? 2.517 -3.688 -13.822 1.00 94.06 186 LEU A O 1
ATOM 1468 N N . ALA A 1 187 ? 0.736 -4.857 -13.100 1.00 94.12 187 ALA A N 1
ATOM 1469 C CA . ALA A 1 187 ? 0.904 -5.959 -14.042 1.00 94.12 187 ALA A CA 1
ATOM 1470 C C . ALA A 1 187 ? 0.759 -5.485 -15.498 1.00 94.12 187 ALA A C 1
ATOM 1472 O O . ALA A 1 187 ? 1.633 -5.787 -16.317 1.00 94.12 187 ALA A O 1
ATOM 1473 N N . ASP A 1 188 ? -0.260 -4.670 -15.783 1.00 95.25 188 ASP A N 1
ATOM 1474 C CA . ASP A 1 188 ? -0.477 -4.068 -17.104 1.00 95.25 188 ASP A CA 1
ATOM 1475 C C . ASP A 1 188 ? 0.725 -3.207 -17.519 1.00 95.25 188 ASP A C 1
ATOM 1477 O O . ASP A 1 188 ? 1.287 -3.387 -18.597 1.00 95.25 188 ASP A O 1
ATOM 1481 N N . LEU A 1 189 ? 1.216 -2.336 -16.628 1.00 94.50 189 LEU A N 1
ATOM 1482 C CA . LEU A 1 189 ? 2.393 -1.505 -16.905 1.00 94.50 189 LEU A CA 1
ATOM 1483 C C . LEU A 1 189 ? 3.672 -2.315 -17.135 1.00 94.50 189 LEU A C 1
ATOM 1485 O O . LEU A 1 189 ? 4.505 -1.931 -17.958 1.00 94.50 189 LEU A O 1
ATOM 1489 N N . HIS A 1 190 ? 3.849 -3.433 -16.432 1.00 93.62 190 HIS A N 1
ATOM 1490 C CA . HIS A 1 190 ? 4.970 -4.339 -16.675 1.00 93.62 190 HIS A CA 1
ATOM 1491 C C . HIS A 1 190 ? 4.870 -5.032 -18.035 1.00 93.62 190 HIS A C 1
ATOM 1493 O O . HIS A 1 190 ? 5.890 -5.247 -18.692 1.00 93.62 190 HIS A O 1
ATOM 1499 N N . GLN A 1 191 ? 3.668 -5.404 -18.473 1.00 97.19 191 GLN A N 1
ATOM 1500 C CA . GLN A 1 191 ? 3.454 -5.938 -19.816 1.00 97.19 191 GLN A CA 1
ATOM 1501 C C . GLN A 1 191 ? 3.763 -4.886 -20.886 1.00 97.19 191 GLN A C 1
ATOM 1503 O O . GLN A 1 191 ? 4.545 -5.152 -21.799 1.00 97.19 191 GLN A O 1
ATOM 1508 N N . ASP A 1 192 ? 3.242 -3.681 -20.712 1.00 93.19 192 ASP A N 1
ATOM 1509 C CA . ASP A 1 192 ? 3.518 -2.511 -21.541 1.00 93.19 192 ASP A CA 1
ATOM 1510 C C . ASP A 1 192 ? 5.013 -2.178 -21.639 1.00 93.19 192 ASP A C 1
ATOM 1512 O O . ASP A 1 192 ? 5.519 -1.834 -22.710 1.00 93.19 192 ASP A O 1
ATOM 1516 N N . LEU A 1 193 ? 5.737 -2.258 -20.517 1.00 94.75 193 LEU A N 1
ATOM 1517 C CA . LEU A 1 193 ? 7.182 -2.044 -20.482 1.00 94.75 193 LEU A CA 1
ATOM 1518 C C . LEU A 1 193 ? 7.903 -3.111 -21.306 1.00 94.75 193 LEU A C 1
ATOM 1520 O O . LEU A 1 193 ? 8.750 -2.759 -22.122 1.00 94.75 193 LEU A O 1
ATOM 1524 N N . ARG A 1 194 ? 7.540 -4.391 -21.146 1.00 95.12 194 ARG A N 1
ATOM 1525 C CA . ARG A 1 194 ? 8.131 -5.490 -21.928 1.00 95.12 194 ARG A CA 1
ATOM 1526 C C . ARG A 1 194 ? 7.918 -5.295 -23.428 1.00 95.12 194 ARG A C 1
ATOM 1528 O O . ARG A 1 194 ? 8.848 -5.491 -24.205 1.00 95.12 194 ARG A O 1
ATOM 1535 N N . GLN A 1 195 ? 6.724 -4.868 -23.837 1.00 95.94 195 GLN A N 1
ATOM 1536 C CA . GLN A 1 195 ? 6.432 -4.560 -25.240 1.00 95.94 195 GLN A CA 1
ATOM 1537 C C . GLN A 1 195 ? 7.262 -3.373 -25.750 1.00 95.94 195 GLN A C 1
ATOM 1539 O O . GLN A 1 195 ? 7.824 -3.442 -26.842 1.00 95.94 195 GLN A O 1
ATOM 1544 N N . ALA A 1 196 ? 7.394 -2.307 -24.954 1.00 91.62 196 ALA A N 1
ATOM 1545 C CA . ALA A 1 196 ? 8.212 -1.148 -25.309 1.00 91.62 196 ALA A CA 1
ATOM 1546 C C . ALA A 1 196 ? 9.709 -1.494 -25.407 1.00 91.62 196 ALA A C 1
ATOM 1548 O O . ALA A 1 196 ? 10.386 -1.034 -26.326 1.00 91.62 196 ALA A O 1
ATOM 1549 N N . GLU A 1 197 ? 10.223 -2.327 -24.499 1.00 92.12 197 GLU A N 1
ATOM 1550 C CA . GLU A 1 197 ? 11.606 -2.816 -24.522 1.00 92.12 197 GLU A CA 1
ATOM 1551 C C . GLU A 1 197 ? 11.872 -3.694 -25.750 1.00 92.12 197 GLU A C 1
ATOM 1553 O O . GLU A 1 197 ? 12.886 -3.500 -26.420 1.00 92.12 197 GLU A O 1
ATOM 1558 N N . ALA A 1 198 ? 10.944 -4.589 -26.103 1.00 93.94 198 ALA A N 1
ATOM 1559 C CA . ALA A 1 198 ? 11.035 -5.386 -27.326 1.00 93.94 198 ALA A CA 1
ATOM 1560 C C . ALA A 1 198 ? 11.021 -4.501 -28.586 1.00 93.94 198 ALA A C 1
ATOM 1562 O O . ALA A 1 198 ? 11.878 -4.642 -29.459 1.00 93.94 198 ALA A O 1
ATOM 1563 N N . ALA A 1 199 ? 10.105 -3.530 -28.658 1.00 91.25 199 ALA A N 1
ATOM 1564 C CA . ALA A 1 199 ? 10.019 -2.592 -29.777 1.00 91.25 199 ALA A CA 1
ATOM 1565 C C . ALA A 1 199 ? 11.263 -1.695 -29.903 1.00 91.25 199 ALA A C 1
ATOM 1567 O O . ALA A 1 199 ? 11.656 -1.332 -31.015 1.00 91.25 199 ALA A O 1
ATOM 1568 N N . PHE A 1 200 ? 11.883 -1.321 -28.782 1.00 90.06 200 PHE A N 1
ATOM 1569 C CA . PHE A 1 200 ? 13.156 -0.605 -28.771 1.00 90.06 200 PHE A CA 1
ATOM 1570 C C . PHE A 1 200 ? 14.309 -1.505 -29.234 1.00 90.06 200 PHE A C 1
ATOM 1572 O O . PHE A 1 200 ? 15.099 -1.087 -30.077 1.00 90.06 200 PHE A O 1
ATOM 1579 N N . GLY A 1 201 ? 14.373 -2.748 -28.747 1.00 89.12 201 GLY A N 1
ATOM 1580 C CA . GLY A 1 201 ? 15.373 -3.734 -29.163 1.00 89.12 201 GLY A CA 1
ATOM 1581 C C . GLY A 1 201 ? 15.351 -4.001 -30.670 1.00 89.12 201 GLY A C 1
ATOM 1582 O O . GLY A 1 201 ? 16.400 -3.948 -31.311 1.00 89.12 201 GLY A O 1
ATOM 1583 N N . ASN A 1 202 ? 14.160 -4.189 -31.247 1.00 92.94 202 ASN A N 1
ATOM 1584 C CA . ASN A 1 202 ? 13.989 -4.369 -32.692 1.00 92.94 202 ASN A CA 1
ATOM 1585 C C . ASN A 1 202 ? 14.467 -3.138 -33.480 1.00 92.94 202 ASN A C 1
ATOM 1587 O O . ASN A 1 202 ? 15.230 -3.289 -34.428 1.00 92.94 202 ASN A O 1
ATOM 1591 N N . ALA A 1 203 ? 14.119 -1.923 -33.039 1.00 87.19 203 ALA A N 1
ATOM 1592 C CA . ALA A 1 203 ? 14.577 -0.690 -33.691 1.00 87.19 203 ALA A CA 1
ATOM 1593 C C . ALA A 1 203 ? 16.107 -0.531 -33.655 1.00 87.19 203 ALA A C 1
ATOM 1595 O O . ALA A 1 203 ? 16.717 -0.097 -34.628 1.00 87.19 203 ALA A O 1
ATOM 1596 N N . VAL A 1 204 ? 16.752 -0.905 -32.544 1.00 89.50 204 VAL A N 1
ATOM 1597 C CA . VAL A 1 204 ? 18.221 -0.906 -32.445 1.00 89.50 204 VAL A CA 1
ATOM 1598 C C . VAL A 1 204 ? 18.833 -1.917 -33.419 1.00 89.50 204 VAL A C 1
ATOM 1600 O O . VAL A 1 204 ? 19.863 -1.625 -34.029 1.00 89.50 204 VAL A O 1
ATOM 1603 N N . ALA A 1 205 ? 18.227 -3.097 -33.577 1.00 88.94 205 ALA A N 1
ATOM 1604 C CA . ALA A 1 205 ? 18.693 -4.111 -34.521 1.00 88.94 205 ALA A CA 1
ATOM 1605 C C . ALA A 1 205 ? 18.548 -3.649 -35.982 1.00 88.94 205 ALA A C 1
ATOM 1607 O O . ALA A 1 205 ? 19.507 -3.759 -36.749 1.00 88.94 205 ALA A O 1
ATOM 1608 N N . GLU A 1 206 ? 17.401 -3.069 -36.341 1.00 88.94 206 GLU A N 1
ATOM 1609 C CA . GLU A 1 206 ? 17.148 -2.465 -37.657 1.00 88.94 206 GLU A CA 1
ATOM 1610 C C . GLU A 1 206 ? 18.155 -1.351 -37.961 1.00 88.94 206 GLU A C 1
ATOM 1612 O O . GLU A 1 206 ? 18.790 -1.366 -39.016 1.00 88.94 206 GLU A O 1
ATOM 1617 N N . TYR A 1 207 ? 18.385 -0.440 -37.008 1.00 85.75 207 TYR A N 1
ATOM 1618 C CA . TYR A 1 207 ? 19.378 0.626 -37.147 1.00 85.75 207 TYR A CA 1
ATOM 1619 C C . TYR A 1 207 ? 20.782 0.065 -37.408 1.00 85.75 207 TYR A C 1
ATOM 1621 O O . TYR A 1 207 ? 21.455 0.501 -38.340 1.00 85.75 207 TYR A O 1
ATOM 1629 N N . ARG A 1 208 ? 21.214 -0.943 -36.635 1.00 85.62 208 ARG A N 1
ATOM 1630 C CA . ARG A 1 208 ? 22.524 -1.594 -36.824 1.00 85.62 208 ARG A CA 1
ATOM 1631 C C . ARG A 1 208 ? 22.653 -2.254 -38.194 1.00 85.62 208 ARG A C 1
ATOM 1633 O O . ARG A 1 208 ? 23.701 -2.136 -38.828 1.00 85.62 208 ARG A O 1
ATOM 1640 N N . SER A 1 209 ? 21.603 -2.935 -38.651 1.00 88.56 209 SER A N 1
ATOM 1641 C CA . SER A 1 209 ? 21.569 -3.548 -39.981 1.00 88.56 209 SER A CA 1
ATOM 1642 C C . SER A 1 209 ? 21.674 -2.489 -41.081 1.00 88.56 209 SER A C 1
ATOM 1644 O O . SER A 1 209 ? 22.497 -2.637 -41.984 1.00 88.56 209 SER A O 1
ATOM 1646 N N . ALA A 1 210 ? 20.938 -1.380 -40.958 1.00 84.56 210 ALA A N 1
ATOM 1647 C CA . ALA A 1 210 ? 21.002 -0.266 -41.900 1.00 84.56 210 ALA A CA 1
ATOM 1648 C C . ALA A 1 210 ? 22.399 0.378 -41.943 1.00 84.56 210 ALA A C 1
ATOM 1650 O O . ALA A 1 210 ? 22.922 0.636 -43.028 1.00 84.56 210 ALA A O 1
ATOM 1651 N N . THR A 1 211 ? 23.044 0.585 -40.789 1.00 81.25 211 THR A N 1
ATOM 1652 C CA . THR A 1 211 ? 24.416 1.120 -40.742 1.00 81.25 211 THR A CA 1
ATOM 1653 C C . THR A 1 211 ? 25.437 0.157 -41.342 1.00 81.25 211 THR A C 1
ATOM 1655 O O . THR A 1 211 ? 26.326 0.593 -42.067 1.00 81.25 211 THR A O 1
ATOM 1658 N N . ALA A 1 212 ? 25.290 -1.151 -41.107 1.00 83.06 212 ALA A N 1
ATOM 1659 C CA . ALA A 1 212 ? 26.177 -2.158 -41.684 1.00 83.06 212 ALA A CA 1
ATOM 1660 C C . ALA A 1 212 ? 26.050 -2.217 -43.216 1.00 83.06 212 ALA A C 1
ATOM 1662 O O . ALA A 1 212 ? 27.060 -2.295 -43.915 1.00 83.06 212 ALA A O 1
ATOM 1663 N N . GLN A 1 213 ? 24.824 -2.120 -43.743 1.00 86.12 213 GLN A N 1
ATOM 1664 C CA . GLN A 1 213 ? 24.587 -2.059 -45.185 1.00 86.12 213 GLN A CA 1
ATOM 1665 C C . GLN A 1 213 ? 25.170 -0.780 -45.801 1.00 86.12 213 GLN A C 1
ATOM 1667 O O . GLN A 1 213 ? 25.826 -0.845 -46.837 1.00 86.12 213 GLN A O 1
ATOM 1672 N N . ALA A 1 214 ? 24.985 0.374 -45.153 1.00 80.06 214 ALA A N 1
ATOM 1673 C CA . ALA A 1 214 ? 25.543 1.641 -45.624 1.00 80.06 214 ALA A CA 1
ATOM 1674 C C . ALA A 1 214 ? 27.083 1.614 -45.679 1.00 80.06 214 ALA A C 1
ATOM 1676 O O . ALA A 1 214 ? 27.677 2.109 -46.641 1.00 80.06 214 ALA A O 1
ATOM 1677 N N . ASP A 1 215 ? 27.726 0.996 -44.684 1.00 77.12 215 ASP A N 1
ATOM 1678 C CA . ASP A 1 215 ? 29.173 0.764 -44.664 1.00 77.12 215 ASP A CA 1
ATOM 1679 C C . ASP A 1 215 ? 29.618 -0.149 -45.818 1.00 77.12 215 ASP A C 1
ATOM 1681 O O . ASP A 1 215 ? 30.580 0.168 -46.527 1.00 77.12 215 ASP A O 1
ATOM 1685 N N . ALA A 1 216 ? 28.909 -1.260 -46.047 1.00 84.62 216 ALA A N 1
ATOM 1686 C CA . ALA A 1 216 ? 29.195 -2.184 -47.144 1.00 84.62 216 ALA A CA 1
ATOM 1687 C C . ALA A 1 216 ? 29.070 -1.499 -48.518 1.00 84.62 216 ALA A C 1
ATOM 1689 O O . ALA A 1 216 ? 29.972 -1.609 -49.354 1.00 84.62 216 ALA A O 1
ATOM 1690 N N . ASP A 1 217 ? 28.004 -0.725 -48.727 1.00 82.38 217 ASP A N 1
ATOM 1691 C CA . ASP A 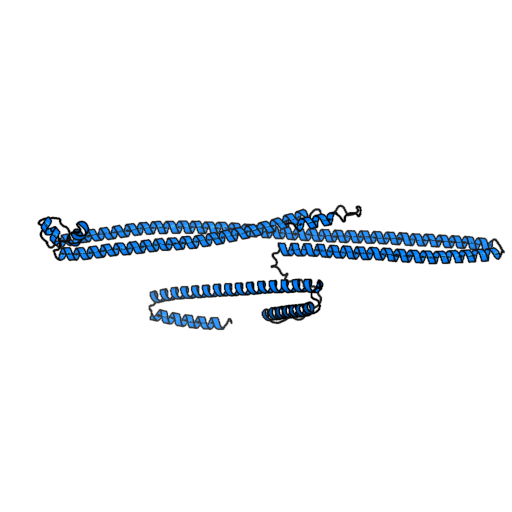1 217 ? 27.776 0.045 -49.951 1.00 82.38 217 ASP A CA 1
ATOM 1692 C C . ASP A 1 217 ? 28.872 1.095 -50.170 1.00 82.38 217 ASP A C 1
ATOM 1694 O O . ASP A 1 217 ? 29.355 1.285 -51.293 1.00 82.38 217 ASP A O 1
ATOM 1698 N N . TRP A 1 218 ? 29.291 1.783 -49.103 1.00 85.81 218 TRP A N 1
ATOM 1699 C CA . TRP A 1 218 ? 30.390 2.743 -49.168 1.00 85.81 218 TRP A CA 1
ATOM 1700 C C . TRP A 1 218 ? 31.700 2.063 -49.575 1.00 85.81 218 TRP A C 1
ATOM 1702 O O . TRP A 1 218 ? 32.376 2.540 -50.492 1.00 85.81 218 TRP A O 1
ATOM 1712 N N . HIS A 1 219 ? 32.030 0.922 -48.964 1.00 79.19 219 HIS A N 1
ATOM 1713 C CA . HIS A 1 219 ? 33.213 0.138 -49.320 1.00 79.19 219 HIS A CA 1
ATOM 1714 C C . HIS A 1 219 ? 33.178 -0.330 -50.779 1.00 79.19 219 HIS A C 1
ATOM 1716 O O . HIS A 1 219 ? 34.181 -0.183 -51.480 1.00 79.19 219 HIS A O 1
ATOM 1722 N N . ALA A 1 220 ? 32.032 -0.810 -51.268 1.00 86.38 220 ALA A N 1
ATOM 1723 C CA . ALA A 1 220 ? 31.866 -1.224 -52.661 1.00 86.38 220 ALA A CA 1
ATOM 1724 C C . ALA A 1 220 ? 32.077 -0.055 -53.641 1.00 86.38 220 ALA A C 1
ATOM 1726 O O . ALA A 1 220 ? 32.807 -0.181 -54.629 1.00 86.38 220 ALA A O 1
ATOM 1727 N N . ARG A 1 221 ? 31.505 1.125 -53.352 1.00 83.06 221 ARG A N 1
ATOM 1728 C CA . ARG A 1 221 ? 31.718 2.339 -54.165 1.00 83.06 221 ARG A CA 1
ATOM 1729 C C . ARG A 1 221 ? 33.175 2.787 -54.146 1.00 83.06 221 ARG A C 1
ATOM 1731 O O . ARG A 1 221 ? 33.700 3.188 -55.185 1.00 83.06 221 ARG A O 1
ATOM 1738 N N . HIS A 1 222 ? 33.827 2.714 -52.987 1.00 80.06 222 HIS A N 1
ATOM 1739 C CA . HIS A 1 222 ? 35.239 3.048 -52.850 1.00 80.06 222 HIS A CA 1
ATOM 1740 C C . HIS A 1 222 ? 36.119 2.101 -53.675 1.00 80.06 222 HIS A C 1
ATOM 1742 O O . HIS A 1 222 ? 36.942 2.573 -54.454 1.00 80.06 222 HIS A O 1
ATOM 1748 N N . GLN A 1 223 ? 35.901 0.786 -53.586 1.00 85.69 223 GLN A N 1
ATOM 1749 C CA . GLN A 1 223 ? 36.621 -0.206 -54.392 1.00 85.69 223 GLN A CA 1
ATOM 1750 C C . GLN A 1 223 ? 36.423 0.021 -55.895 1.00 85.69 223 GLN A C 1
ATOM 1752 O O . GLN A 1 223 ? 37.393 0.016 -56.649 1.00 85.69 223 GLN A O 1
ATOM 1757 N N . LEU A 1 224 ? 35.194 0.308 -56.336 1.00 89.38 224 LEU A N 1
ATOM 1758 C CA . LEU A 1 224 ? 34.917 0.645 -57.734 1.00 89.38 224 LEU A CA 1
ATOM 1759 C C . LEU A 1 224 ? 35.646 1.926 -58.173 1.00 89.38 224 LEU A C 1
ATOM 1761 O O . LEU A 1 224 ? 36.146 2.005 -59.296 1.00 89.38 224 LEU A O 1
ATOM 1765 N N . ALA A 1 225 ? 35.709 2.939 -57.307 1.00 80.62 225 ALA A N 1
ATOM 1766 C CA . ALA A 1 225 ? 36.442 4.171 -57.581 1.00 80.62 225 ALA A CA 1
ATOM 1767 C C . ALA A 1 225 ? 37.955 3.921 -57.694 1.00 80.62 225 ALA A C 1
ATOM 1769 O O . ALA A 1 225 ? 38.576 4.425 -58.631 1.00 80.62 225 ALA A O 1
ATOM 1770 N N . VAL A 1 226 ? 38.526 3.106 -56.801 1.00 78.75 226 VAL A N 1
ATOM 1771 C CA . VAL A 1 226 ? 39.933 2.675 -56.855 1.00 78.75 226 VAL A CA 1
ATOM 1772 C C . VAL A 1 226 ? 40.210 1.919 -58.156 1.00 78.75 226 VAL A C 1
ATOM 1774 O O . VAL A 1 226 ? 41.084 2.334 -58.913 1.00 78.75 226 VAL A O 1
ATOM 1777 N N . ALA A 1 227 ? 39.395 0.917 -58.499 1.00 82.44 227 ALA A N 1
ATOM 1778 C CA . ALA A 1 227 ? 39.540 0.154 -59.741 1.00 82.44 227 ALA A CA 1
ATOM 1779 C C . ALA A 1 227 ? 39.468 1.050 -60.995 1.00 82.44 227 ALA A C 1
ATOM 1781 O O . ALA A 1 227 ? 40.232 0.881 -61.946 1.00 82.44 227 ALA A O 1
ATOM 1782 N N . ARG A 1 228 ? 38.586 2.062 -61.004 1.00 86.94 228 ARG A N 1
ATOM 1783 C CA . ARG A 1 228 ? 38.512 3.057 -62.093 1.00 86.94 228 ARG A CA 1
ATOM 1784 C C . ARG A 1 228 ? 39.768 3.925 -62.184 1.00 86.94 228 ARG A C 1
ATOM 1786 O O . ARG A 1 228 ? 40.170 4.282 -63.293 1.00 86.94 228 ARG A O 1
ATOM 1793 N N . LEU A 1 229 ? 40.367 4.300 -61.054 1.00 75.44 229 LEU A N 1
ATOM 1794 C CA . LEU A 1 229 ? 41.619 5.060 -61.030 1.00 75.44 229 LEU A CA 1
ATOM 1795 C C . LEU A 1 229 ? 42.786 4.215 -61.545 1.00 75.44 229 LEU A C 1
ATOM 1797 O O . LEU A 1 229 ? 43.537 4.694 -62.394 1.00 75.44 229 LEU A O 1
ATOM 1801 N N . GLU A 1 230 ? 42.891 2.963 -61.109 1.00 78.06 230 GLU A N 1
ATOM 1802 C CA . GLU A 1 230 ? 43.902 2.012 -61.585 1.00 78.06 230 GLU A CA 1
ATOM 1803 C C . GLU A 1 230 ? 43.772 1.763 -63.093 1.00 78.06 230 GLU A C 1
ATOM 1805 O O . GLU A 1 230 ? 44.756 1.876 -63.825 1.00 78.06 230 GLU A O 1
ATOM 1810 N N . ALA A 1 231 ? 42.551 1.551 -63.597 1.00 81.19 231 ALA A N 1
ATOM 1811 C CA . ALA A 1 231 ? 42.295 1.395 -65.030 1.00 81.19 231 ALA A CA 1
ATOM 1812 C C . ALA A 1 231 ? 42.712 2.638 -65.841 1.00 81.19 231 ALA A C 1
ATOM 1814 O O . ALA A 1 231 ? 43.308 2.517 -66.914 1.00 81.19 231 ALA A O 1
ATOM 1815 N N . ARG A 1 232 ? 42.449 3.850 -65.326 1.00 81.06 232 ARG A N 1
ATOM 1816 C CA . ARG A 1 232 ? 42.895 5.108 -65.958 1.00 81.06 232 ARG A CA 1
ATOM 1817 C C . ARG A 1 232 ? 44.416 5.249 -65.951 1.00 81.06 232 ARG A C 1
ATOM 1819 O O . ARG A 1 232 ? 44.978 5.702 -66.948 1.00 81.06 232 ARG A O 1
ATOM 1826 N N . GLN A 1 233 ? 45.080 4.866 -64.861 1.00 77.69 233 GLN A N 1
ATOM 1827 C CA . GLN A 1 233 ? 46.541 4.884 -64.771 1.00 77.69 233 GLN A CA 1
ATOM 1828 C C . GLN A 1 233 ? 47.166 3.890 -65.756 1.00 77.69 233 GLN A C 1
ATOM 1830 O O . GLN A 1 233 ? 48.023 4.294 -66.542 1.00 77.69 233 GLN A O 1
ATOM 1835 N N . GLY A 1 234 ? 46.670 2.650 -65.809 1.00 80.94 234 GLY A N 1
ATOM 1836 C CA . GLY A 1 234 ? 47.117 1.640 -66.773 1.00 80.94 234 GLY A CA 1
ATOM 1837 C C . GLY A 1 234 ? 46.905 2.070 -68.230 1.00 80.94 234 GLY A C 1
ATOM 1838 O O . GLY A 1 234 ? 47.810 1.947 -69.056 1.00 80.94 234 GLY A O 1
ATOM 1839 N N . ALA A 1 235 ? 45.754 2.671 -68.553 1.00 72.94 235 ALA A N 1
ATOM 1840 C CA . ALA A 1 235 ? 45.495 3.235 -69.881 1.00 72.94 235 ALA A CA 1
ATOM 1841 C C . ALA A 1 235 ? 46.444 4.402 -70.224 1.00 72.94 235 ALA A C 1
ATOM 1843 O O . ALA A 1 235 ? 46.913 4.517 -71.360 1.00 72.94 235 ALA A O 1
ATOM 1844 N N . GLY A 1 236 ? 46.761 5.255 -69.245 1.00 76.44 236 GLY A N 1
ATOM 1845 C CA . GLY A 1 236 ? 47.746 6.327 -69.387 1.00 76.44 236 GLY A CA 1
ATOM 1846 C C . GLY A 1 236 ? 49.160 5.801 -69.644 1.00 76.44 236 GLY A C 1
ATOM 1847 O O . GLY A 1 236 ? 49.861 6.322 -70.516 1.00 76.44 236 GLY A O 1
ATOM 1848 N N . GLU A 1 237 ? 49.567 4.742 -68.942 1.00 69.88 237 GLU A N 1
ATOM 1849 C CA . GLU A 1 237 ? 50.849 4.070 -69.168 1.00 69.88 237 GLU A CA 1
ATOM 1850 C C . GLU A 1 237 ? 50.927 3.445 -70.563 1.00 69.88 237 GLU A C 1
ATOM 1852 O O . GLU A 1 237 ? 51.899 3.705 -71.274 1.00 69.88 237 GLU A O 1
ATOM 1857 N N . LEU A 1 238 ? 49.881 2.733 -71.000 1.00 64.75 238 LEU A N 1
ATOM 1858 C CA . LEU A 1 238 ? 49.760 2.160 -72.350 1.00 64.75 238 LEU A CA 1
ATOM 1859 C C . LEU A 1 238 ? 49.847 3.221 -73.459 1.00 64.75 238 LEU A C 1
ATOM 1861 O O . LEU A 1 238 ? 50.492 3.009 -74.491 1.00 64.75 238 LEU A O 1
ATOM 1865 N N . ARG A 1 239 ? 49.218 4.388 -73.263 1.00 71.12 239 ARG A N 1
ATOM 1866 C CA . ARG A 1 239 ? 49.280 5.503 -74.224 1.00 71.12 239 ARG A CA 1
ATOM 1867 C C . ARG A 1 239 ? 50.705 6.049 -74.345 1.00 71.12 239 ARG A C 1
ATOM 1869 O O . ARG A 1 239 ? 51.173 6.284 -75.459 1.00 71.12 239 ARG A O 1
ATOM 1876 N N . ARG A 1 240 ? 51.416 6.183 -73.219 1.00 68.19 240 ARG A N 1
ATOM 1877 C CA . ARG A 1 240 ? 52.820 6.629 -73.187 1.00 68.19 240 ARG A CA 1
ATOM 1878 C C . ARG A 1 240 ? 53.765 5.614 -73.836 1.00 68.19 240 ARG A C 1
ATOM 1880 O O . ARG A 1 240 ? 54.644 6.028 -74.586 1.00 68.19 240 ARG A O 1
ATOM 1887 N N . THR A 1 241 ? 53.599 4.306 -73.619 1.00 66.19 241 THR A N 1
ATOM 1888 C CA . THR A 1 241 ? 54.432 3.282 -74.287 1.00 66.19 241 THR A CA 1
ATOM 1889 C C . THR A 1 241 ? 54.230 3.265 -75.796 1.00 66.19 241 THR A C 1
ATOM 1891 O O . THR A 1 241 ? 55.223 3.219 -76.523 1.00 66.19 241 THR A O 1
ATOM 1894 N N . ARG A 1 242 ? 52.986 3.375 -76.283 1.00 72.19 242 ARG A N 1
ATOM 1895 C CA . ARG A 1 242 ? 52.711 3.500 -77.727 1.00 72.19 242 ARG A CA 1
ATOM 1896 C C . ARG A 1 242 ? 53.356 4.748 -78.327 1.00 72.19 242 ARG A C 1
ATOM 1898 O O . ARG A 1 242 ? 53.947 4.667 -79.397 1.00 72.19 242 ARG A O 1
ATOM 1905 N N . GLN A 1 243 ? 53.303 5.879 -77.624 1.00 73.94 243 GLN A N 1
ATOM 1906 C CA . GLN A 1 243 ? 53.949 7.115 -78.069 1.00 73.94 243 GLN A CA 1
ATOM 1907 C C . GLN A 1 243 ? 55.477 6.978 -78.116 1.00 73.94 243 GLN A C 1
ATOM 1909 O O . GLN A 1 243 ? 56.087 7.380 -79.100 1.00 73.94 243 GLN A O 1
ATOM 1914 N N . ILE A 1 244 ? 56.095 6.341 -77.113 1.00 69.06 244 ILE A N 1
ATOM 1915 C CA . ILE A 1 244 ? 57.539 6.058 -77.109 1.00 69.06 244 ILE A CA 1
ATOM 1916 C C . ILE A 1 244 ? 57.922 5.136 -78.272 1.00 69.06 244 ILE A C 1
ATOM 1918 O O . ILE A 1 244 ? 58.917 5.400 -78.940 1.00 69.06 244 ILE A O 1
ATOM 1922 N N . GLN A 1 245 ? 57.157 4.073 -78.538 1.00 73.94 245 GLN A N 1
ATOM 1923 C CA . GLN A 1 245 ? 57.439 3.186 -79.671 1.00 73.94 245 GLN A CA 1
ATOM 1924 C C . GLN A 1 245 ? 57.261 3.892 -81.018 1.00 73.94 245 GLN A C 1
ATOM 1926 O O . GLN A 1 245 ? 58.105 3.729 -81.893 1.00 73.94 245 GLN A O 1
ATOM 1931 N N . ALA A 1 246 ? 56.238 4.737 -81.166 1.00 75.12 246 ALA A N 1
ATOM 1932 C CA . ALA A 1 246 ? 56.062 5.560 -82.359 1.00 75.12 246 ALA A CA 1
ATOM 1933 C C . ALA A 1 246 ? 57.223 6.553 -82.547 1.00 75.12 246 ALA A C 1
ATOM 1935 O O . ALA A 1 246 ? 57.740 6.681 -83.654 1.00 75.12 246 ALA A O 1
ATOM 1936 N N . SER A 1 247 ? 57.681 7.214 -81.478 1.00 72.38 247 SER A N 1
ATOM 1937 C CA . SER A 1 247 ? 58.855 8.097 -81.524 1.00 72.38 247 SER A CA 1
ATOM 1938 C C . SER A 1 247 ? 60.137 7.333 -81.859 1.00 72.38 247 SER A C 1
ATOM 1940 O O . SER A 1 247 ? 60.915 7.804 -82.682 1.00 72.38 247 SER A O 1
ATOM 1942 N N . LYS A 1 248 ? 60.336 6.132 -81.296 1.00 72.12 248 LYS A N 1
ATOM 1943 C CA . LYS A 1 248 ? 61.458 5.246 -81.649 1.00 72.12 248 LYS A CA 1
ATOM 1944 C C . LYS A 1 248 ? 61.416 4.823 -83.115 1.00 72.12 248 LYS A C 1
ATOM 1946 O O . LYS A 1 248 ? 62.451 4.852 -83.762 1.00 72.12 248 LYS A O 1
ATOM 1951 N N . ALA A 1 249 ? 60.246 4.474 -83.647 1.00 74.69 249 ALA A N 1
ATOM 1952 C CA . ALA A 1 249 ? 60.090 4.107 -85.053 1.00 74.69 249 ALA A CA 1
ATOM 1953 C C . ALA A 1 249 ? 60.376 5.293 -85.992 1.00 74.69 249 ALA A C 1
ATOM 1955 O O . ALA A 1 249 ? 61.031 5.117 -87.014 1.00 74.69 249 ALA A O 1
ATOM 1956 N N . ARG A 1 250 ? 59.948 6.512 -85.625 1.00 77.06 250 ARG A N 1
ATOM 1957 C CA . ARG A 1 250 ? 60.294 7.741 -86.365 1.00 77.06 250 ARG A CA 1
ATOM 1958 C C . ARG A 1 250 ? 61.795 8.025 -86.336 1.00 77.06 250 ARG A C 1
ATOM 1960 O O . ARG A 1 250 ? 62.346 8.374 -87.369 1.00 77.06 250 ARG A O 1
ATOM 1967 N N . LEU A 1 251 ? 62.439 7.853 -85.180 1.00 67.62 251 LEU A N 1
ATOM 1968 C CA . LEU A 1 251 ? 63.889 7.998 -85.025 1.00 67.62 251 LEU A CA 1
ATOM 1969 C C . LEU A 1 251 ? 64.657 6.947 -85.833 1.00 67.62 251 LEU A C 1
ATOM 1971 O O . LEU A 1 251 ? 65.557 7.306 -86.576 1.00 67.62 251 LEU A O 1
ATOM 1975 N N . ALA A 1 252 ? 64.267 5.674 -85.753 1.00 68.94 252 ALA A N 1
ATOM 1976 C CA . ALA A 1 252 ? 64.880 4.597 -86.528 1.00 68.94 252 ALA A CA 1
ATOM 1977 C C . ALA A 1 252 ? 64.735 4.827 -88.039 1.00 68.94 252 ALA A C 1
ATOM 1979 O O . ALA A 1 252 ? 65.686 4.614 -88.781 1.00 68.94 252 ALA A O 1
ATOM 1980 N N . LYS A 1 253 ? 63.575 5.328 -88.486 1.00 73.25 253 LYS A N 1
ATOM 1981 C CA . LYS A 1 253 ? 63.365 5.737 -89.878 1.00 73.25 253 LYS A CA 1
ATOM 1982 C C . LYS A 1 253 ? 64.250 6.928 -90.268 1.00 73.25 253 LYS A C 1
ATOM 1984 O O . LYS A 1 253 ? 64.899 6.876 -91.298 1.00 73.25 253 LYS A O 1
ATOM 1989 N N . ALA A 1 254 ? 64.331 7.965 -89.434 1.00 62.84 254 ALA A N 1
ATOM 1990 C CA . ALA A 1 254 ? 65.183 9.129 -89.694 1.00 62.84 254 ALA A CA 1
ATOM 1991 C C . ALA A 1 254 ? 66.685 8.784 -89.740 1.00 62.84 254 ALA A C 1
ATOM 1993 O O . ALA A 1 254 ? 67.422 9.419 -90.485 1.00 62.84 254 ALA A O 1
ATOM 1994 N N . ILE A 1 255 ? 67.118 7.783 -88.964 1.00 61.03 255 ILE A N 1
ATOM 1995 C CA . ILE A 1 255 ? 68.482 7.235 -88.992 1.00 61.03 255 ILE A CA 1
ATOM 1996 C C . ILE A 1 255 ? 68.703 6.382 -90.251 1.00 61.03 255 ILE A C 1
ATOM 1998 O O . ILE A 1 255 ? 69.761 6.463 -90.857 1.00 61.03 255 ILE A O 1
ATOM 2002 N N . ALA A 1 256 ? 67.712 5.594 -90.679 1.00 61.94 256 ALA A N 1
ATOM 2003 C CA . ALA A 1 256 ? 67.800 4.815 -91.917 1.00 61.94 256 ALA A CA 1
ATOM 2004 C C . ALA A 1 256 ? 67.808 5.695 -93.184 1.00 61.94 256 ALA A C 1
ATOM 2006 O O . ALA A 1 256 ? 68.434 5.330 -94.173 1.00 61.94 256 ALA A O 1
ATOM 2007 N N . ASP A 1 257 ? 67.142 6.854 -93.145 1.00 60.38 257 ASP A N 1
ATOM 2008 C CA . ASP A 1 257 ? 67.018 7.776 -94.281 1.00 60.38 257 ASP A CA 1
ATOM 2009 C C . ASP A 1 257 ? 68.214 8.760 -94.411 1.00 60.38 257 ASP A C 1
ATOM 2011 O O . ASP A 1 257 ? 68.268 9.526 -95.375 1.00 60.38 257 ASP A O 1
ATOM 2015 N N . ARG A 1 258 ? 69.175 8.781 -93.469 1.00 51.91 258 ARG A N 1
ATOM 2016 C CA . ARG A 1 258 ? 70.367 9.658 -93.513 1.00 51.91 258 ARG A CA 1
ATOM 2017 C C . ARG A 1 258 ? 71.616 8.978 -92.939 1.00 51.91 258 ARG A C 1
ATOM 2019 O O . ARG A 1 258 ? 71.702 8.762 -91.735 1.00 51.91 258 ARG A O 1
ATOM 2026 N N . GLU A 1 259 ? 72.625 8.758 -93.782 1.00 50.19 259 GLU A N 1
ATOM 2027 C CA . GLU A 1 259 ? 73.982 8.326 -93.395 1.00 50.19 259 GLU A CA 1
ATOM 2028 C C . GLU A 1 259 ? 74.796 9.481 -92.776 1.00 50.19 259 GLU A C 1
ATOM 2030 O O . GLU A 1 259 ? 75.851 9.856 -93.280 1.00 50.19 259 GLU A O 1
ATOM 2035 N N . ASP A 1 260 ? 74.296 10.100 -91.704 1.00 51.81 260 ASP A N 1
ATOM 2036 C CA . ASP A 1 260 ? 74.960 11.252 -91.084 1.00 51.81 260 ASP A CA 1
ATOM 2037 C C . ASP A 1 260 ? 75.074 11.076 -89.560 1.00 51.81 260 ASP A C 1
ATOM 2039 O O . ASP A 1 260 ? 74.098 11.176 -88.809 1.00 51.81 260 ASP A O 1
ATOM 2043 N N . GLN A 1 261 ? 76.295 10.786 -89.099 1.00 57.44 261 GLN A N 1
ATOM 2044 C CA . GLN A 1 261 ? 76.631 10.406 -87.719 1.00 57.44 261 GLN A CA 1
ATOM 2045 C C . GLN A 1 261 ? 76.221 11.474 -86.682 1.00 57.44 261 GLN A C 1
ATOM 2047 O O . GLN A 1 261 ? 75.903 11.147 -85.539 1.00 57.44 261 GLN A O 1
ATOM 2052 N N . SER A 1 262 ? 76.126 12.745 -87.092 1.00 58.00 262 SER A N 1
ATOM 2053 C CA . SER A 1 262 ? 75.698 13.858 -86.230 1.00 58.00 262 SER A CA 1
ATOM 2054 C C . SER A 1 262 ? 74.240 13.747 -85.751 1.00 58.00 262 SER A C 1
ATOM 2056 O O . SER A 1 262 ? 73.892 14.236 -84.672 1.00 58.00 262 SER A O 1
ATOM 2058 N N . ILE A 1 263 ? 73.379 13.058 -86.510 1.00 57.53 263 ILE A N 1
ATOM 2059 C CA . ILE A 1 263 ? 71.973 12.825 -86.146 1.00 57.53 263 ILE A CA 1
ATOM 2060 C C . ILE A 1 263 ? 71.866 11.715 -85.096 1.00 57.53 263 ILE A C 1
ATOM 2062 O O . ILE A 1 263 ? 70.996 11.779 -84.224 1.00 57.53 263 ILE A O 1
ATOM 2066 N N . VAL A 1 264 ? 72.769 10.731 -85.136 1.00 58.62 264 VAL A N 1
ATOM 2067 C CA . VAL A 1 264 ? 72.837 9.645 -84.149 1.00 58.62 264 VAL A CA 1
ATOM 2068 C C . VAL A 1 264 ? 73.210 10.203 -82.775 1.00 58.62 264 VAL A C 1
ATOM 2070 O O . VAL A 1 264 ? 72.529 9.900 -81.796 1.00 58.62 264 VAL A O 1
ATOM 2073 N N . ASP A 1 265 ? 74.191 11.104 -82.703 1.00 64.56 265 ASP A N 1
ATOM 2074 C CA . ASP A 1 265 ? 74.605 11.730 -81.440 1.00 64.56 265 ASP A CA 1
ATOM 2075 C C . ASP A 1 265 ? 73.514 12.647 -80.854 1.00 64.56 265 ASP A C 1
ATOM 2077 O O . ASP A 1 265 ? 73.249 12.628 -79.646 1.00 64.56 265 ASP A O 1
ATOM 2081 N N . ALA A 1 266 ? 72.805 13.401 -81.704 1.00 66.56 266 ALA A N 1
ATOM 2082 C CA . ALA A 1 266 ? 71.664 14.218 -81.285 1.00 66.56 266 ALA A CA 1
ATOM 2083 C C . ALA A 1 266 ? 70.473 13.363 -80.806 1.00 66.56 266 ALA A C 1
ATOM 2085 O O . ALA A 1 266 ? 69.807 13.707 -79.822 1.00 66.56 266 ALA A O 1
ATOM 2086 N N . ALA A 1 267 ? 70.217 12.228 -81.463 1.00 64.69 267 ALA A N 1
ATOM 2087 C CA . ALA A 1 267 ? 69.201 11.263 -81.053 1.00 64.69 267 ALA A CA 1
ATOM 2088 C C . ALA A 1 267 ? 69.536 10.615 -79.702 1.00 64.69 267 ALA A C 1
ATOM 2090 O O . ALA A 1 267 ? 68.648 10.450 -78.859 1.00 64.69 267 ALA A O 1
ATOM 2091 N N . ASP A 1 268 ? 70.806 10.292 -79.468 1.00 69.19 268 ASP A N 1
ATOM 2092 C CA . ASP A 1 268 ? 71.265 9.663 -78.233 1.00 69.19 268 ASP A CA 1
ATOM 2093 C C . ASP A 1 268 ? 71.227 10.650 -77.049 1.00 69.19 268 ASP A C 1
ATOM 2095 O O . ASP A 1 268 ? 70.786 10.305 -75.946 1.00 69.19 268 ASP A O 1
ATOM 2099 N N . ALA A 1 269 ? 71.559 11.924 -77.289 1.00 70.88 269 ALA A N 1
ATOM 2100 C CA . ALA A 1 269 ? 71.374 13.007 -76.321 1.00 70.88 269 ALA A CA 1
ATOM 2101 C C . ALA A 1 269 ? 69.887 13.240 -75.981 1.00 70.88 269 ALA A C 1
ATOM 2103 O O . ALA A 1 269 ? 69.526 13.333 -74.801 1.00 70.88 269 ALA A O 1
ATOM 2104 N N . ALA A 1 270 ? 69.003 13.256 -76.986 1.00 72.56 270 ALA A N 1
ATOM 2105 C CA . ALA A 1 270 ? 67.558 13.378 -76.780 1.00 72.56 270 ALA A CA 1
ATOM 2106 C C . ALA A 1 270 ? 66.982 12.178 -76.005 1.00 72.56 270 ALA A C 1
ATOM 2108 O O . ALA A 1 270 ? 66.126 12.347 -75.131 1.00 72.56 270 ALA A O 1
ATOM 2109 N N . LEU A 1 271 ? 67.482 10.964 -76.261 1.00 71.69 271 LEU A N 1
ATOM 2110 C CA . LEU A 1 271 ? 67.080 9.765 -75.529 1.00 71.69 271 LEU A CA 1
ATOM 2111 C C . LEU A 1 271 ? 67.505 9.838 -74.054 1.00 71.69 271 LEU A C 1
ATOM 2113 O O . LEU A 1 271 ? 66.699 9.520 -73.176 1.00 71.69 271 LEU A O 1
ATOM 2117 N N . ARG A 1 272 ? 68.726 10.304 -73.756 1.00 71.69 272 ARG A N 1
ATOM 2118 C CA . ARG A 1 272 ? 69.198 10.505 -72.371 1.00 71.69 272 ARG A CA 1
ATOM 2119 C C . ARG A 1 272 ? 68.381 11.567 -71.635 1.00 71.69 272 ARG A C 1
ATOM 2121 O O . ARG A 1 272 ? 68.004 11.331 -70.486 1.00 71.69 272 ARG A O 1
ATOM 2128 N N . ALA A 1 273 ? 68.045 12.676 -72.296 1.00 71.75 273 ALA A N 1
ATOM 2129 C CA . ALA A 1 273 ? 67.181 13.716 -71.732 1.00 71.75 273 ALA A CA 1
ATOM 2130 C C . ALA A 1 273 ? 65.780 13.171 -71.396 1.00 71.75 273 ALA A C 1
ATOM 2132 O O . ALA A 1 273 ? 65.313 13.328 -70.267 1.00 71.75 273 ALA A O 1
ATOM 2133 N N . LEU A 1 274 ? 65.160 12.416 -72.312 1.00 69.44 274 LEU A N 1
ATOM 2134 C CA . LEU A 1 274 ? 63.861 11.770 -72.076 1.00 69.44 274 LEU A CA 1
ATOM 2135 C C . LEU A 1 274 ? 63.914 10.716 -70.955 1.00 69.44 274 LEU A C 1
ATOM 2137 O O . LEU A 1 274 ? 62.954 10.558 -70.195 1.00 69.44 274 LEU A O 1
ATOM 2141 N N . VAL A 1 275 ? 65.024 9.984 -70.811 1.00 70.50 275 VAL A N 1
ATOM 2142 C CA . VAL A 1 275 ? 65.221 9.026 -69.707 1.00 70.50 275 VAL A CA 1
ATOM 2143 C C . VAL A 1 275 ? 65.385 9.745 -68.362 1.00 70.50 275 VAL A C 1
ATOM 2145 O O . VAL A 1 275 ? 64.823 9.286 -67.361 1.00 70.50 275 VAL A O 1
ATOM 2148 N N . ALA A 1 276 ? 66.102 10.871 -68.322 1.00 69.12 276 ALA A N 1
ATOM 2149 C CA . ALA A 1 276 ? 66.264 11.694 -67.123 1.00 69.12 276 ALA A CA 1
ATOM 2150 C C . ALA A 1 276 ? 64.937 12.343 -66.692 1.00 69.12 276 ALA A C 1
ATOM 2152 O O . ALA A 1 276 ? 64.552 12.245 -65.523 1.00 69.12 276 ALA A O 1
ATOM 2153 N N . GLU A 1 277 ? 64.180 12.896 -67.641 1.00 70.88 277 GLU A N 1
ATOM 2154 C CA . GLU A 1 277 ? 62.842 13.445 -67.404 1.00 70.88 277 GLU A CA 1
ATOM 2155 C C . GLU A 1 277 ? 61.880 12.359 -66.894 1.00 70.88 277 GLU A C 1
ATOM 2157 O O . GLU A 1 277 ? 61.151 12.564 -65.920 1.00 70.88 277 GLU A O 1
ATOM 2162 N N . ARG A 1 278 ? 61.955 11.138 -67.444 1.00 68.25 278 ARG A N 1
ATOM 2163 C CA . ARG A 1 278 ? 61.174 9.987 -66.959 1.00 68.25 278 ARG A CA 1
ATOM 2164 C C . ARG A 1 278 ? 61.560 9.552 -65.542 1.00 68.25 278 ARG A C 1
ATOM 2166 O O . ARG A 1 278 ? 60.679 9.134 -64.786 1.00 68.25 278 ARG A O 1
ATOM 2173 N N . LYS A 1 279 ? 62.841 9.625 -65.161 1.00 68.62 279 LYS A N 1
ATOM 2174 C CA . LYS A 1 279 ? 63.287 9.373 -63.776 1.00 68.62 279 LYS A CA 1
ATOM 2175 C C . LYS A 1 279 ? 62.743 10.439 -62.818 1.00 68.62 279 LYS A C 1
ATOM 2177 O O . LYS A 1 279 ? 62.203 10.071 -61.775 1.00 68.62 279 LYS A O 1
ATOM 2182 N N . SER A 1 280 ? 62.796 11.715 -63.202 1.00 69.62 280 SER A N 1
ATOM 2183 C CA . SER A 1 280 ? 62.234 12.831 -62.425 1.00 69.62 280 SER A CA 1
ATOM 2184 C C . SER A 1 280 ? 60.712 12.705 -62.245 1.00 69.62 280 SER A C 1
ATOM 2186 O O . SER A 1 280 ? 60.210 12.722 -61.120 1.00 69.62 280 SER A O 1
ATOM 2188 N N . ALA A 1 281 ? 59.974 12.430 -63.327 1.00 62.38 281 ALA A N 1
ATOM 2189 C CA . ALA A 1 281 ? 58.523 12.233 -63.289 1.00 62.38 281 ALA A CA 1
ATOM 2190 C C . ALA A 1 281 ? 58.107 11.012 -62.445 1.00 62.38 281 ALA A C 1
ATOM 2192 O O . ALA A 1 281 ? 57.081 11.044 -61.761 1.00 62.38 281 ALA A O 1
ATOM 2193 N N . ARG A 1 282 ? 58.907 9.932 -62.437 1.00 65.00 282 ARG A N 1
ATOM 2194 C CA . ARG A 1 282 ? 58.689 8.787 -61.534 1.00 65.00 282 ARG A CA 1
ATOM 2195 C C . ARG A 1 282 ? 58.864 9.183 -60.068 1.00 65.00 282 ARG A C 1
ATOM 2197 O O . ARG A 1 282 ? 58.008 8.809 -59.268 1.00 65.00 282 ARG A O 1
ATOM 2204 N N . GLY A 1 283 ? 59.893 9.970 -59.744 1.00 71.25 283 GLY A N 1
ATOM 2205 C CA . GLY A 1 283 ? 60.117 10.514 -58.400 1.00 71.25 283 GLY A CA 1
ATOM 2206 C C . GLY A 1 283 ? 58.964 11.398 -57.918 1.00 71.25 283 GLY A C 1
ATOM 2207 O O . GLY A 1 283 ? 58.443 11.186 -56.825 1.00 71.25 283 GLY A O 1
ATOM 2208 N N . GLN A 1 284 ? 58.472 12.304 -58.769 1.00 68.00 284 GLN A N 1
ATOM 2209 C CA . GLN A 1 284 ? 57.302 13.136 -58.457 1.00 68.00 284 GLN A CA 1
ATOM 2210 C C . GLN A 1 284 ? 56.021 12.299 -58.278 1.00 68.00 284 GLN A C 1
ATOM 2212 O O . GLN A 1 284 ? 55.252 12.547 -57.350 1.00 68.00 284 GLN A O 1
ATOM 2217 N N . SER A 1 285 ? 55.814 11.252 -59.089 1.00 68.56 285 SER A N 1
ATOM 2218 C CA . SER A 1 285 ? 54.664 10.343 -58.930 1.00 68.56 285 SER A CA 1
ATOM 2219 C C . SER A 1 285 ? 54.725 9.499 -57.649 1.00 68.56 285 SER A C 1
ATOM 2221 O O . SER A 1 285 ? 53.685 9.123 -57.110 1.00 68.56 285 SER A O 1
ATOM 2223 N N . ALA A 1 286 ? 55.932 9.176 -57.169 1.00 67.62 286 ALA A N 1
ATOM 2224 C CA . ALA A 1 286 ? 56.136 8.448 -55.921 1.00 67.62 286 ALA A CA 1
ATOM 2225 C C . ALA A 1 286 ? 55.868 9.359 -54.715 1.00 67.62 286 ALA A C 1
ATOM 2227 O O . ALA A 1 286 ? 55.155 8.959 -53.800 1.00 67.62 286 ALA A O 1
ATOM 2228 N N . ALA A 1 287 ? 56.335 10.611 -54.764 1.00 69.44 287 ALA A N 1
ATOM 2229 C CA . ALA A 1 287 ? 56.043 11.614 -53.742 1.00 69.44 287 ALA A CA 1
ATOM 2230 C C . ALA A 1 287 ? 54.539 11.940 -53.655 1.00 69.44 287 ALA A C 1
ATOM 2232 O O . ALA A 1 287 ? 53.983 12.015 -52.561 1.00 69.44 287 ALA A O 1
ATOM 2233 N N . GLN A 1 288 ? 53.851 12.063 -54.796 1.00 72.12 288 GLN A N 1
ATOM 2234 C CA . GLN A 1 288 ? 52.397 12.261 -54.828 1.00 72.12 288 GLN A CA 1
ATOM 2235 C C . GLN A 1 288 ? 51.631 11.051 -54.277 1.00 72.12 288 GLN A C 1
ATOM 2237 O O . GLN A 1 288 ? 50.660 11.239 -53.546 1.00 72.12 288 GLN A O 1
ATOM 2242 N N . ARG A 1 289 ? 52.076 9.819 -54.572 1.00 67.69 289 ARG A N 1
ATOM 2243 C CA . ARG A 1 289 ? 51.500 8.597 -53.985 1.00 67.69 289 ARG A CA 1
ATOM 2244 C C . ARG A 1 289 ? 51.689 8.547 -52.471 1.00 67.69 289 ARG A C 1
ATOM 2246 O O . ARG A 1 289 ? 50.703 8.363 -51.769 1.00 67.69 289 ARG A O 1
ATOM 2253 N N . ALA A 1 290 ? 52.895 8.816 -51.975 1.00 71.88 290 ALA A N 1
ATOM 2254 C CA . ALA A 1 290 ? 53.172 8.865 -50.540 1.00 71.88 290 ALA A CA 1
ATOM 2255 C C . ALA A 1 290 ? 52.334 9.942 -49.822 1.00 71.88 290 ALA A C 1
ATOM 2257 O O . ALA A 1 290 ? 51.797 9.701 -48.743 1.00 71.88 290 ALA A O 1
ATOM 2258 N N . ALA A 1 291 ? 52.150 11.116 -50.438 1.00 74.31 291 ALA A N 1
ATOM 2259 C CA . ALA A 1 291 ? 51.297 12.170 -49.888 1.00 74.31 291 ALA A CA 1
ATOM 2260 C C . ALA A 1 291 ? 49.808 11.774 -49.859 1.00 74.31 291 ALA A C 1
ATOM 2262 O O . ALA A 1 291 ? 49.098 12.097 -48.903 1.00 74.31 291 ALA A O 1
ATOM 2263 N N . LEU A 1 292 ? 49.326 11.066 -50.887 1.00 75.12 292 LEU A N 1
ATOM 2264 C CA . LEU A 1 292 ? 47.945 10.585 -50.950 1.00 75.12 292 LEU A CA 1
ATOM 2265 C C . LEU A 1 292 ? 47.694 9.457 -49.937 1.00 75.12 292 LEU A C 1
ATOM 2267 O O . LEU A 1 292 ? 46.684 9.484 -49.239 1.00 75.12 292 LEU A O 1
ATOM 2271 N N . GLU A 1 293 ? 48.630 8.515 -49.801 1.00 77.75 293 GLU A N 1
ATOM 2272 C CA . GLU A 1 293 ? 48.600 7.468 -48.772 1.00 77.75 293 GLU A CA 1
ATOM 2273 C C . GLU A 1 293 ? 48.635 8.063 -47.362 1.00 77.75 293 GLU A C 1
ATOM 2275 O O . GLU A 1 293 ? 47.854 7.642 -46.509 1.00 77.75 293 GLU A O 1
ATOM 2280 N N . GLY A 1 294 ? 49.450 9.098 -47.133 1.00 84.25 294 GLY A N 1
ATOM 2281 C CA . GLY A 1 294 ? 49.466 9.848 -45.877 1.00 84.25 294 GLY A CA 1
ATOM 2282 C C . GLY A 1 294 ? 48.094 10.435 -45.538 1.00 84.25 294 GLY A C 1
ATOM 2283 O O . GLY A 1 294 ? 47.571 10.180 -44.453 1.00 84.25 294 GLY A O 1
ATOM 2284 N N . ARG A 1 295 ? 47.453 11.131 -46.489 1.00 82.38 295 ARG A N 1
ATOM 2285 C CA . ARG A 1 295 ? 46.098 11.694 -46.310 1.00 82.38 295 ARG A CA 1
ATOM 2286 C C . ARG A 1 295 ? 45.034 10.622 -46.071 1.00 82.38 295 ARG A C 1
ATOM 2288 O O . ARG A 1 295 ? 44.178 10.804 -45.213 1.00 82.38 295 ARG A O 1
ATOM 2295 N N . LEU A 1 296 ? 45.098 9.499 -46.787 1.00 75.81 296 LEU A N 1
ATOM 2296 C CA . LEU A 1 296 ? 44.181 8.372 -46.584 1.00 75.81 296 LEU A CA 1
ATOM 2297 C C . LEU A 1 296 ? 44.390 7.699 -45.222 1.00 75.81 296 LEU A C 1
ATOM 2299 O O . LEU A 1 296 ? 43.424 7.273 -44.594 1.00 75.81 296 LEU A O 1
ATOM 2303 N N . SER A 1 297 ? 45.636 7.603 -44.751 1.00 80.19 297 SER A N 1
ATOM 2304 C CA . SER A 1 297 ? 45.942 7.067 -43.423 1.00 80.19 297 SER A CA 1
ATOM 2305 C C . SER A 1 297 ? 45.396 7.966 -42.310 1.00 80.19 297 SER A C 1
ATOM 2307 O O . SER A 1 297 ? 44.849 7.458 -41.332 1.00 80.19 297 SER A O 1
ATOM 2309 N N . GLU A 1 298 ? 45.469 9.285 -42.494 1.00 81.88 298 GLU A N 1
ATOM 2310 C CA . GLU A 1 298 ? 44.942 10.277 -41.559 1.00 81.88 298 GLU A CA 1
ATOM 2311 C C . GLU A 1 298 ? 43.406 10.243 -41.518 1.00 81.88 298 GLU A C 1
ATOM 2313 O O . GLU A 1 298 ? 42.826 10.143 -40.438 1.00 81.88 298 GLU A O 1
ATOM 2318 N N . ASP A 1 299 ? 42.738 10.191 -42.677 1.00 80.38 299 ASP A N 1
ATOM 2319 C CA . ASP A 1 299 ? 41.272 10.062 -42.755 1.00 80.38 299 ASP A CA 1
ATOM 2320 C C . ASP A 1 299 ? 40.784 8.748 -42.108 1.00 80.38 299 ASP A C 1
ATOM 2322 O O . ASP A 1 299 ? 39.802 8.731 -41.362 1.00 80.38 299 ASP A O 1
ATOM 2326 N N . ARG A 1 300 ? 41.518 7.636 -42.289 1.00 81.56 300 ARG A N 1
ATOM 2327 C CA . ARG A 1 300 ? 41.230 6.365 -41.594 1.00 81.56 300 ARG A CA 1
ATOM 2328 C C . ARG A 1 300 ? 41.332 6.500 -40.074 1.00 81.56 300 ARG A C 1
ATOM 2330 O O . ARG A 1 300 ? 40.472 5.970 -39.372 1.00 81.56 300 ARG A O 1
ATOM 2337 N N . ARG A 1 301 ? 42.349 7.200 -39.556 1.00 80.69 301 ARG A N 1
ATOM 2338 C CA . ARG A 1 301 ? 42.501 7.441 -38.108 1.00 80.69 301 ARG A CA 1
ATOM 2339 C C . ARG A 1 301 ? 41.369 8.307 -37.564 1.00 80.69 301 ARG A C 1
ATOM 2341 O O . ARG A 1 301 ? 40.803 7.964 -36.529 1.00 8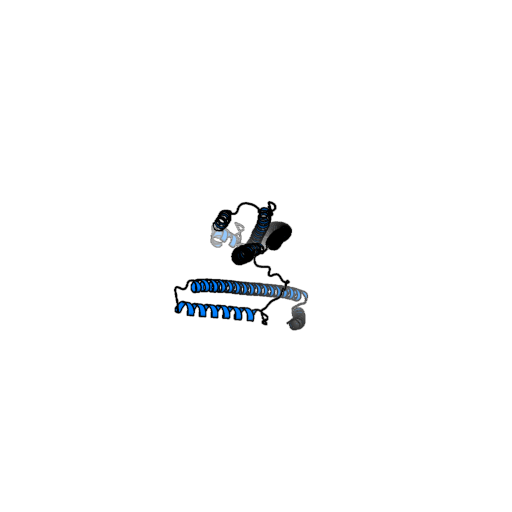0.69 301 ARG A O 1
ATOM 2348 N N . GLN A 1 302 ? 41.005 9.378 -38.268 1.00 83.19 302 GLN A N 1
ATOM 2349 C CA . GLN A 1 302 ? 39.930 10.283 -37.850 1.00 83.19 302 GLN A CA 1
ATOM 2350 C C . GLN A 1 302 ? 38.574 9.572 -37.806 1.00 83.19 302 GLN A C 1
ATOM 2352 O O . GLN A 1 302 ? 37.850 9.682 -36.815 1.00 83.19 302 GLN A O 1
ATOM 2357 N N . ARG A 1 303 ? 38.263 8.751 -38.814 1.00 74.50 303 ARG A N 1
ATOM 2358 C CA . ARG A 1 303 ? 37.031 7.946 -38.830 1.00 74.50 303 ARG A CA 1
ATOM 2359 C C . ARG A 1 303 ? 37.022 6.854 -37.764 1.00 74.50 303 ARG A C 1
ATOM 2361 O O . ARG A 1 303 ? 35.984 6.621 -37.154 1.00 74.50 303 ARG A O 1
ATOM 2368 N N . ALA A 1 304 ? 38.155 6.196 -37.505 1.00 77.44 304 ALA A N 1
ATOM 2369 C CA . ALA A 1 304 ? 38.261 5.223 -36.416 1.00 77.44 304 ALA A CA 1
ATOM 2370 C C . ALA A 1 304 ? 38.030 5.881 -35.043 1.00 77.44 304 ALA A C 1
ATOM 2372 O O . ALA A 1 304 ? 37.328 5.320 -34.204 1.00 77.44 304 ALA A O 1
ATOM 2373 N N . ALA A 1 305 ? 38.554 7.093 -34.838 1.00 78.38 305 ALA A N 1
ATOM 2374 C CA . ALA A 1 305 ? 38.300 7.876 -33.632 1.00 78.38 305 ALA A CA 1
ATOM 2375 C C . ALA A 1 305 ? 36.819 8.280 -33.505 1.00 78.38 305 ALA A C 1
ATOM 2377 O O . ALA A 1 305 ? 36.242 8.116 -32.431 1.00 78.38 305 ALA A O 1
ATOM 2378 N N . GLN A 1 306 ? 36.180 8.728 -34.594 1.00 80.31 306 GLN A N 1
ATOM 2379 C CA . GLN A 1 306 ? 34.738 9.014 -34.610 1.00 80.31 306 GLN A CA 1
ATOM 2380 C C . GLN A 1 306 ? 33.902 7.775 -34.266 1.00 80.31 306 GLN A C 1
ATOM 2382 O O . GLN A 1 306 ? 33.062 7.842 -33.368 1.00 80.31 306 GLN A O 1
ATOM 2387 N N . ARG A 1 307 ? 34.187 6.621 -34.882 1.00 76.12 307 ARG A N 1
ATOM 2388 C CA . ARG A 1 307 ? 33.508 5.354 -34.559 1.00 76.12 307 ARG A CA 1
ATOM 2389 C C . ARG A 1 307 ? 33.655 4.988 -33.087 1.00 76.12 307 ARG A C 1
ATOM 2391 O O . ARG A 1 307 ? 32.662 4.675 -32.443 1.00 76.12 307 ARG A O 1
ATOM 2398 N N . ALA A 1 308 ? 34.857 5.109 -32.524 1.00 77.81 308 ALA A N 1
ATOM 2399 C CA . ALA A 1 308 ? 35.076 4.847 -31.104 1.00 77.81 308 ALA A CA 1
ATOM 2400 C C . ALA A 1 308 ? 34.241 5.779 -30.203 1.00 77.81 308 ALA A C 1
ATOM 2402 O O . ALA A 1 308 ? 33.719 5.341 -29.176 1.00 77.81 308 ALA A O 1
ATOM 2403 N N . THR A 1 309 ? 34.071 7.052 -30.583 1.00 81.19 309 THR A N 1
ATOM 2404 C CA . THR A 1 309 ? 33.209 7.985 -29.837 1.00 81.19 309 THR A CA 1
ATOM 2405 C C . THR A 1 309 ? 31.719 7.666 -29.972 1.00 81.19 309 THR A C 1
ATOM 2407 O O . THR A 1 309 ? 30.994 7.733 -28.979 1.00 81.19 309 THR A O 1
ATOM 2410 N N . GLU A 1 310 ? 31.257 7.262 -31.156 1.00 75.38 310 GLU A N 1
ATOM 2411 C CA . GLU A 1 310 ? 29.866 6.857 -31.393 1.00 75.38 310 GLU A CA 1
ATOM 2412 C C . GLU A 1 310 ? 29.529 5.556 -30.657 1.00 75.38 310 GLU A C 1
ATOM 2414 O O . GLU A 1 310 ? 28.510 5.475 -29.968 1.00 75.38 310 GLU A O 1
ATOM 2419 N N . GLU A 1 311 ? 30.413 4.559 -30.713 1.00 76.75 311 GLU A N 1
ATOM 2420 C CA . GLU A 1 311 ? 30.279 3.305 -29.968 1.00 76.75 311 GLU A CA 1
ATOM 2421 C C . GLU A 1 311 ? 30.254 3.548 -28.456 1.00 76.75 311 GLU A C 1
ATOM 2423 O O . GLU A 1 311 ? 29.433 2.956 -27.750 1.00 76.75 311 GLU A O 1
ATOM 2428 N N . ALA A 1 312 ? 31.095 4.455 -27.948 1.00 75.62 312 ALA A N 1
ATOM 2429 C CA . ALA A 1 312 ? 31.075 4.848 -26.543 1.00 75.62 312 ALA A CA 1
ATOM 2430 C C . ALA A 1 312 ? 29.741 5.507 -26.151 1.00 75.62 312 ALA A C 1
ATOM 2432 O O . ALA A 1 312 ? 29.170 5.148 -25.117 1.00 75.62 312 ALA A O 1
ATOM 2433 N N . ALA A 1 313 ? 29.206 6.401 -26.990 1.00 72.62 313 ALA A N 1
ATOM 2434 C CA . ALA A 1 313 ? 27.916 7.051 -26.761 1.00 72.62 313 ALA A CA 1
ATOM 2435 C C . ALA A 1 313 ? 26.750 6.047 -26.784 1.00 72.62 313 ALA A C 1
ATOM 2437 O O . ALA A 1 313 ? 25.881 6.085 -25.909 1.00 72.62 313 ALA A O 1
ATOM 2438 N N . VAL A 1 314 ? 26.752 5.094 -27.722 1.00 70.81 314 VAL A N 1
ATOM 2439 C CA . VAL A 1 314 ? 25.761 4.006 -27.777 1.00 70.81 314 VAL A CA 1
ATOM 2440 C C . VAL A 1 314 ? 25.888 3.097 -26.553 1.00 70.81 314 VAL A C 1
ATOM 2442 O O . VAL A 1 314 ? 24.879 2.755 -25.938 1.00 70.81 314 VAL A O 1
ATOM 2445 N N . ALA A 1 315 ? 27.104 2.734 -26.143 1.00 69.00 315 ALA A N 1
ATOM 2446 C CA . ALA A 1 315 ? 27.335 1.911 -24.958 1.00 69.00 315 ALA A CA 1
ATOM 2447 C C . ALA A 1 315 ? 26.903 2.612 -23.659 1.00 69.00 315 ALA A C 1
ATOM 2449 O O . ALA A 1 315 ? 26.458 1.952 -22.715 1.00 69.00 315 ALA A O 1
ATOM 2450 N N . GLU A 1 316 ? 27.033 3.936 -23.585 1.00 73.56 316 GLU A N 1
ATOM 2451 C CA . GLU A 1 316 ? 26.549 4.746 -22.467 1.00 73.56 316 GLU A CA 1
ATOM 2452 C C . GLU A 1 316 ? 25.019 4.867 -22.472 1.00 73.56 316 GLU A C 1
ATOM 2454 O O . GLU A 1 316 ? 24.393 4.654 -21.432 1.00 73.56 316 GLU A O 1
ATOM 2459 N N . LEU A 1 317 ? 24.401 5.070 -23.641 1.00 70.19 317 LEU A N 1
ATOM 2460 C CA . LEU A 1 317 ? 22.945 5.066 -23.812 1.00 70.19 317 LEU A CA 1
ATOM 2461 C C . LEU A 1 317 ? 22.335 3.708 -23.429 1.00 70.19 317 LEU A C 1
ATOM 2463 O O . LEU A 1 317 ? 21.336 3.657 -22.709 1.00 70.19 317 LEU A O 1
ATOM 2467 N N . VAL A 1 318 ? 22.951 2.602 -23.859 1.00 68.50 318 VAL A N 1
ATOM 2468 C CA . VAL A 1 318 ? 22.546 1.235 -23.496 1.00 68.50 318 VAL A CA 1
ATOM 2469 C C . VAL A 1 318 ? 22.713 1.004 -21.996 1.00 68.50 318 VAL A C 1
ATOM 2471 O O . VAL A 1 318 ? 21.802 0.474 -21.366 1.00 68.50 318 VAL A O 1
ATOM 2474 N N . ARG A 1 319 ? 23.818 1.441 -21.375 1.00 70.00 319 ARG A N 1
ATOM 2475 C CA . ARG A 1 319 ? 23.992 1.361 -19.909 1.00 70.00 319 ARG A CA 1
ATOM 2476 C C . ARG A 1 319 ? 22.937 2.159 -19.144 1.00 70.00 319 ARG A C 1
ATOM 2478 O O . ARG A 1 319 ? 22.399 1.651 -18.159 1.00 70.00 319 ARG A O 1
ATOM 2485 N N . ALA A 1 320 ? 22.630 3.373 -19.594 1.00 67.12 320 ALA A N 1
ATOM 2486 C CA . ALA A 1 320 ? 21.615 4.230 -18.988 1.00 67.12 320 ALA A CA 1
ATOM 2487 C C . ALA A 1 320 ? 20.203 3.633 -19.124 1.00 67.12 320 ALA A C 1
ATOM 2489 O O . ALA A 1 320 ? 19.425 3.657 -18.173 1.00 67.12 320 ALA A O 1
ATOM 2490 N N . THR A 1 321 ? 19.888 3.031 -20.274 1.00 62.66 321 THR A N 1
ATOM 2491 C CA . THR A 1 321 ? 18.575 2.421 -20.546 1.00 62.66 321 THR A CA 1
ATOM 2492 C C . THR A 1 321 ? 18.418 1.015 -19.977 1.00 62.66 321 THR A C 1
ATOM 2494 O O . THR A 1 321 ? 17.299 0.619 -19.686 1.00 62.66 321 THR A O 1
ATOM 2497 N N . THR A 1 322 ? 19.481 0.253 -19.727 1.00 64.75 322 THR A N 1
ATOM 2498 C CA . THR A 1 322 ? 19.394 -1.091 -19.109 1.00 64.75 322 THR A CA 1
ATOM 2499 C C . THR A 1 322 ? 19.575 -1.077 -17.587 1.00 64.75 322 THR A C 1
ATOM 2501 O O . THR A 1 322 ? 19.511 -2.125 -16.946 1.00 64.75 322 THR A O 1
ATOM 2504 N N . GLY A 1 323 ? 19.763 0.099 -16.973 1.00 49.72 323 GLY A N 1
ATOM 2505 C CA . GLY A 1 323 ? 19.845 0.235 -15.514 1.00 49.72 323 GLY A CA 1
ATOM 2506 C C . GLY A 1 323 ? 21.066 -0.448 -14.887 1.00 49.72 323 GLY A C 1
ATOM 2507 O O . GLY A 1 323 ? 21.028 -0.800 -13.712 1.00 49.72 323 GLY A O 1
ATOM 2508 N N . GLY A 1 324 ? 22.138 -0.674 -15.657 1.00 47.41 324 GLY A N 1
ATOM 2509 C CA . GLY A 1 324 ? 23.405 -1.225 -15.161 1.00 47.41 324 GLY A CA 1
ATOM 2510 C C . GLY A 1 324 ? 23.350 -2.641 -14.562 1.00 47.41 324 GLY A C 1
ATOM 2511 O O . GLY A 1 324 ? 24.337 -3.053 -13.959 1.00 47.41 324 GLY A O 1
ATOM 2512 N N . SER A 1 325 ? 22.240 -3.381 -14.706 1.00 42.69 325 SER A N 1
ATOM 2513 C CA . SER A 1 325 ? 22.021 -4.660 -14.003 1.00 42.69 325 SER A CA 1
ATOM 2514 C C . SER A 1 325 ? 21.993 -5.909 -14.895 1.00 42.69 325 SER A C 1
ATOM 2516 O O . SER A 1 325 ? 21.796 -7.004 -14.374 1.00 42.69 325 SER A O 1
ATOM 2518 N N . TYR A 1 326 ? 22.228 -5.792 -16.204 1.00 44.00 326 TYR A N 1
ATOM 2519 C CA . TYR A 1 326 ? 22.416 -6.954 -17.078 1.00 44.00 326 TYR A CA 1
ATOM 2520 C C . TYR A 1 326 ? 23.874 -7.041 -17.535 1.00 44.00 326 TYR A C 1
ATOM 2522 O O . TYR A 1 326 ? 24.292 -6.367 -18.473 1.00 44.00 326 TYR A O 1
ATOM 2530 N N . ALA A 1 327 ? 24.656 -7.881 -16.855 1.00 40.00 327 ALA A N 1
ATOM 2531 C CA . ALA A 1 327 ? 25.832 -8.482 -17.469 1.00 40.00 327 ALA A CA 1
ATOM 2532 C C . ALA A 1 327 ? 25.328 -9.590 -18.414 1.00 40.00 327 ALA A C 1
ATOM 2534 O O . ALA A 1 327 ? 24.565 -10.445 -17.955 1.00 40.00 327 ALA A O 1
ATOM 2535 N N . PRO A 1 328 ? 25.686 -9.597 -19.709 1.00 45.47 328 PRO A N 1
ATOM 2536 C CA . PRO A 1 328 ? 25.291 -10.680 -20.594 1.00 45.47 328 PRO A CA 1
ATOM 2537 C C . PRO A 1 328 ? 26.022 -11.958 -20.168 1.00 45.47 328 PRO A C 1
ATOM 2539 O O . PRO A 1 328 ? 27.241 -12.069 -20.301 1.00 45.47 328 PRO A O 1
ATOM 2542 N N . MET A 1 329 ? 25.276 -12.934 -19.648 1.00 40.00 329 MET A N 1
ATOM 2543 C CA . MET A 1 329 ? 25.704 -14.325 -19.737 1.00 40.00 329 MET A CA 1
ATOM 2544 C C . MET A 1 329 ? 25.652 -14.717 -21.214 1.00 40.00 329 MET A C 1
ATOM 2546 O O . MET A 1 329 ? 24.583 -14.713 -21.813 1.00 40.00 329 MET A O 1
ATOM 2550 N N . GLY A 1 330 ? 26.812 -15.047 -21.780 1.00 45.34 330 GLY A N 1
ATOM 2551 C CA . GLY A 1 330 ? 26.910 -15.737 -23.063 1.00 45.34 330 GLY A CA 1
ATOM 2552 C C . GLY A 1 330 ? 27.185 -14.840 -24.265 1.00 45.34 330 GLY A C 1
ATOM 2553 O O . GLY A 1 330 ? 26.306 -14.620 -25.082 1.00 45.34 330 GLY A O 1
ATOM 2554 N N . LEU A 1 331 ? 28.434 -14.402 -24.417 1.00 33.59 331 LEU A N 1
ATOM 2555 C CA . LEU A 1 331 ? 29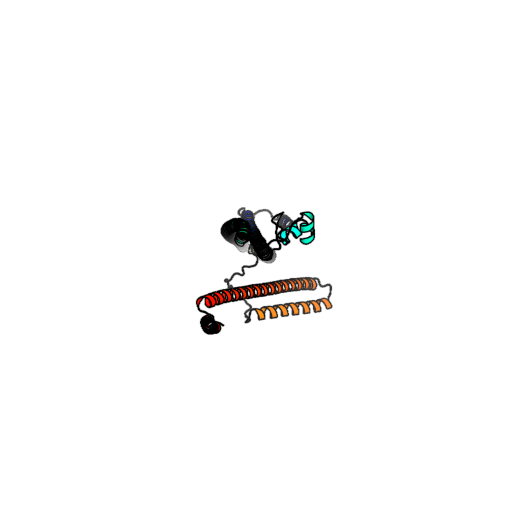.127 -14.466 -25.707 1.00 33.59 331 LEU A CA 1
ATOM 2556 C C . LEU A 1 331 ? 30.634 -14.384 -25.433 1.00 33.59 331 LEU A C 1
ATOM 2558 O O . LEU A 1 331 ? 31.207 -13.315 -25.238 1.00 33.59 331 LEU A O 1
ATOM 2562 N N . GLN A 1 332 ? 31.258 -15.559 -25.331 1.00 43.56 332 GLN A N 1
ATOM 2563 C CA . GLN A 1 332 ? 32.706 -15.703 -25.389 1.00 43.56 332 GLN A CA 1
ATOM 2564 C C . GLN A 1 332 ? 33.147 -15.409 -26.824 1.00 43.56 332 GLN A C 1
ATOM 2566 O O . GLN A 1 332 ? 32.852 -16.182 -27.732 1.00 43.56 332 GLN A O 1
ATOM 2571 N N . VAL A 1 333 ? 33.884 -14.318 -27.015 1.00 32.41 333 VAL A N 1
ATOM 2572 C CA . VAL A 1 333 ? 34.797 -14.169 -28.148 1.00 32.41 333 VAL A CA 1
ATOM 2573 C C . VAL A 1 333 ? 36.181 -13.889 -27.569 1.00 32.41 333 VAL A C 1
ATOM 2575 O O . VAL A 1 333 ? 36.392 -12.922 -26.845 1.00 32.41 333 VAL A O 1
ATOM 2578 N N . ALA A 1 334 ? 37.050 -14.861 -27.832 1.00 35.03 334 ALA A N 1
ATOM 2579 C CA . ALA A 1 334 ? 38.476 -15.013 -27.576 1.00 35.03 334 ALA A CA 1
ATOM 2580 C C . ALA A 1 334 ? 39.311 -13.778 -27.176 1.00 35.03 334 ALA A C 1
ATOM 2582 O O . ALA A 1 334 ? 39.300 -12.753 -27.851 1.00 35.03 334 ALA A O 1
ATOM 2583 N N . GLY A 1 335 ? 40.204 -13.995 -26.200 1.00 32.41 335 GLY A N 1
ATOM 2584 C CA . GLY A 1 335 ? 41.549 -13.411 -26.241 1.00 32.41 335 GLY A CA 1
ATOM 2585 C C . GLY A 1 335 ? 42.061 -12.785 -24.946 1.00 32.41 335 GLY A C 1
ATOM 2586 O O . GLY A 1 335 ? 41.927 -11.587 -24.749 1.00 32.41 335 GLY A O 1
ATOM 2587 N N . ALA A 1 336 ? 42.786 -13.599 -24.172 1.00 34.84 336 ALA A N 1
ATOM 2588 C CA . ALA A 1 336 ? 43.715 -13.240 -23.096 1.00 34.84 336 ALA A CA 1
ATOM 2589 C C . ALA A 1 336 ? 43.133 -12.918 -21.703 1.00 34.84 336 ALA A C 1
ATOM 2591 O O . ALA A 1 336 ? 42.154 -12.198 -21.547 1.00 34.84 336 ALA A O 1
ATOM 2592 N N . TRP A 1 337 ? 43.869 -13.406 -20.694 1.00 30.56 337 TRP A N 1
ATOM 2593 C CA . TRP A 1 337 ? 43.690 -13.293 -19.236 1.00 30.56 337 TRP A CA 1
ATOM 2594 C C . TRP A 1 337 ? 42.865 -14.409 -18.578 1.00 30.56 337 TRP A C 1
ATOM 2596 O O . TRP A 1 337 ? 41.823 -14.201 -17.962 1.00 30.56 337 TRP A O 1
ATOM 2606 N N . SER A 1 338 ? 43.412 -15.624 -18.656 1.00 34.06 338 SER A N 1
ATOM 2607 C CA . SER A 1 338 ? 43.076 -16.753 -17.791 1.00 34.06 338 SER A CA 1
ATOM 2608 C C . SER A 1 338 ? 43.877 -16.701 -16.483 1.00 34.06 338 SER A C 1
ATOM 2610 O O . SER A 1 338 ? 45.036 -17.101 -16.469 1.00 34.06 338 SER A O 1
ATOM 2612 N N . VAL A 1 339 ? 43.248 -16.279 -15.384 1.00 33.66 339 VAL A N 1
ATOM 2613 C CA . VAL A 1 339 ? 43.409 -16.907 -14.058 1.00 33.66 339 VAL A CA 1
ATOM 2614 C C . VAL A 1 339 ? 42.070 -16.745 -13.335 1.00 33.66 339 VAL A C 1
ATOM 2616 O O . VAL A 1 339 ? 41.672 -15.636 -12.981 1.00 33.66 339 VAL A O 1
ATOM 2619 N N . ALA A 1 340 ? 41.340 -17.842 -13.152 1.00 40.34 340 ALA A N 1
ATOM 2620 C CA . ALA A 1 340 ? 40.139 -17.867 -12.323 1.00 40.34 340 ALA A CA 1
ATOM 2621 C C . ALA A 1 340 ? 40.531 -17.926 -10.834 1.00 40.34 340 ALA A C 1
ATOM 2623 O O . ALA A 1 340 ? 41.398 -18.732 -10.495 1.00 40.34 340 ALA A O 1
ATOM 2624 N N . PRO A 1 341 ? 39.894 -17.163 -9.922 1.00 37.44 341 PRO A N 1
ATOM 2625 C CA . PRO A 1 341 ? 39.993 -17.445 -8.499 1.00 37.44 341 PRO A CA 1
ATOM 2626 C C . PRO A 1 341 ? 38.731 -18.138 -7.972 1.00 37.44 341 PRO A C 1
ATOM 2628 O O . PRO A 1 341 ? 37.598 -17.745 -8.258 1.00 37.44 341 PRO A O 1
ATOM 2631 N N . ALA A 1 342 ? 38.961 -19.151 -7.139 1.00 39.12 342 ALA A N 1
ATOM 2632 C CA . ALA A 1 342 ? 37.971 -19.735 -6.252 1.00 39.12 342 ALA A CA 1
ATOM 2633 C C . ALA A 1 342 ? 37.450 -18.684 -5.245 1.00 39.12 342 ALA A C 1
ATOM 2635 O O . ALA A 1 342 ? 38.219 -17.895 -4.699 1.00 39.12 342 ALA A O 1
ATOM 2636 N N . SER A 1 343 ? 36.141 -18.721 -4.974 1.00 40.59 343 SER A N 1
ATOM 2637 C CA . SER A 1 343 ? 35.375 -17.892 -4.024 1.00 40.59 343 SER A CA 1
ATOM 2638 C C . SER A 1 343 ? 35.172 -16.390 -4.368 1.00 40.59 343 SER A C 1
ATOM 2640 O O . SER A 1 343 ? 36.137 -15.630 -4.509 1.00 40.59 343 SER A O 1
ATOM 2642 N N . PRO A 1 344 ? 33.912 -15.886 -4.397 1.00 46.00 344 PRO A N 1
ATOM 2643 C CA . PRO A 1 344 ? 33.591 -14.478 -4.678 1.00 46.00 344 PRO A CA 1
ATOM 2644 C C . PRO A 1 344 ? 34.261 -13.470 -3.729 1.00 46.00 344 PRO A C 1
ATOM 2646 O O . PRO A 1 344 ? 34.553 -12.338 -4.128 1.00 46.00 344 PRO A O 1
ATOM 2649 N N . THR A 1 345 ? 34.543 -13.868 -2.484 1.00 45.66 345 THR A N 1
ATOM 2650 C CA . THR A 1 345 ? 35.151 -13.003 -1.458 1.00 45.66 345 THR A CA 1
ATOM 2651 C C . THR A 1 345 ? 36.661 -12.836 -1.631 1.00 45.66 345 THR A C 1
ATOM 2653 O O . THR A 1 345 ? 37.186 -11.764 -1.315 1.00 45.66 345 THR A O 1
ATOM 2656 N N . ALA A 1 346 ? 37.353 -13.830 -2.202 1.00 46.78 346 ALA A N 1
ATOM 2657 C CA . ALA A 1 346 ? 38.775 -13.733 -2.534 1.00 46.78 346 ALA A CA 1
ATOM 2658 C C . ALA A 1 346 ? 39.023 -12.681 -3.633 1.00 46.78 346 ALA A C 1
ATOM 2660 O O . ALA A 1 346 ? 39.980 -11.908 -3.555 1.00 46.78 346 ALA A O 1
ATOM 2661 N N . SER A 1 347 ? 38.094 -12.557 -4.593 1.00 68.56 347 SER A N 1
ATOM 2662 C CA . SER A 1 347 ? 38.196 -11.581 -5.689 1.00 68.56 347 SER A CA 1
ATOM 2663 C C . SER A 1 347 ? 38.068 -10.121 -5.229 1.00 68.56 347 SER A C 1
ATOM 2665 O O . SER A 1 347 ? 38.726 -9.239 -5.779 1.00 68.56 347 SER A O 1
ATOM 2667 N N . LEU A 1 348 ? 37.259 -9.842 -4.199 1.00 64.44 348 LEU A N 1
ATOM 2668 C CA . LEU A 1 348 ? 37.047 -8.478 -3.703 1.00 64.44 348 LEU A CA 1
ATOM 2669 C C . LEU A 1 348 ? 38.195 -7.995 -2.816 1.00 64.44 348 LEU A C 1
ATOM 2671 O O . LEU A 1 348 ? 38.549 -6.820 -2.898 1.00 64.44 348 LEU A O 1
ATOM 2675 N N . ARG A 1 349 ? 38.801 -8.884 -2.013 1.00 69.50 349 ARG A N 1
ATOM 2676 C CA . ARG A 1 349 ? 40.026 -8.557 -1.262 1.00 69.50 349 ARG A CA 1
ATOM 2677 C C . ARG A 1 349 ? 41.188 -8.291 -2.210 1.00 69.50 349 ARG A C 1
ATOM 2679 O O . ARG A 1 349 ? 41.754 -7.211 -2.148 1.00 69.50 349 ARG A O 1
ATOM 2686 N N . SER A 1 350 ? 41.430 -9.183 -3.172 1.00 74.81 350 SER A N 1
ATOM 2687 C CA . SER A 1 350 ? 42.483 -9.000 -4.180 1.00 74.81 350 SER A CA 1
ATOM 2688 C C . SER A 1 350 ? 42.317 -7.695 -4.977 1.00 74.81 350 SER A C 1
ATOM 2690 O O . SER A 1 350 ? 43.268 -6.932 -5.127 1.00 74.81 350 SER A O 1
ATOM 2692 N N . ARG A 1 351 ? 41.091 -7.362 -5.408 1.00 71.56 351 ARG A N 1
ATOM 2693 C CA . ARG A 1 351 ? 40.807 -6.084 -6.089 1.00 71.56 351 ARG A CA 1
ATOM 2694 C C . ARG A 1 351 ? 40.979 -4.870 -5.179 1.00 71.56 351 ARG A C 1
ATOM 2696 O O . ARG A 1 351 ? 41.436 -3.832 -5.646 1.00 71.56 351 ARG A O 1
ATOM 2703 N N . ARG A 1 352 ? 40.604 -4.971 -3.900 1.00 80.69 352 ARG A N 1
ATOM 2704 C CA . ARG A 1 352 ? 40.819 -3.900 -2.916 1.00 80.69 352 ARG A CA 1
ATOM 2705 C C . ARG A 1 352 ? 42.309 -3.656 -2.724 1.00 80.69 352 ARG A C 1
ATOM 2707 O O . ARG A 1 352 ? 42.735 -2.511 -2.788 1.00 80.69 352 ARG A O 1
ATOM 2714 N N . ASP A 1 353 ? 43.074 -4.718 -2.523 1.00 80.06 353 ASP A N 1
ATOM 2715 C CA . ASP A 1 353 ? 44.500 -4.630 -2.231 1.00 80.06 353 ASP A CA 1
ATOM 2716 C C . ASP A 1 353 ? 45.271 -4.097 -3.458 1.00 80.06 353 ASP A C 1
ATOM 2718 O O . ASP A 1 353 ? 46.126 -3.233 -3.303 1.00 80.06 353 ASP A O 1
ATOM 2722 N N . ALA A 1 354 ? 44.864 -4.450 -4.686 1.00 74.06 354 ALA A N 1
ATOM 2723 C CA . ALA A 1 354 ? 45.396 -3.852 -5.918 1.00 74.06 354 ALA A CA 1
ATOM 2724 C C . ALA A 1 354 ? 45.084 -2.345 -6.062 1.00 74.06 354 ALA A C 1
ATOM 2726 O O . ALA A 1 354 ? 45.912 -1.570 -6.546 1.00 74.06 354 ALA A O 1
ATOM 2727 N N . VAL A 1 355 ? 43.893 -1.902 -5.639 1.00 72.62 355 VAL A N 1
ATOM 2728 C CA . VAL A 1 355 ? 43.531 -0.473 -5.633 1.00 72.62 355 VAL A CA 1
ATOM 2729 C C . VAL A 1 355 ? 44.311 0.288 -4.561 1.00 72.62 355 VAL A C 1
ATOM 2731 O O . VAL A 1 355 ? 44.737 1.411 -4.822 1.00 72.62 355 VAL A O 1
ATOM 2734 N N . LEU A 1 356 ? 44.522 -0.308 -3.385 1.00 79.31 356 LEU A N 1
ATOM 2735 C CA . LEU A 1 356 ? 45.332 0.284 -2.318 1.00 79.31 356 LEU A CA 1
ATOM 2736 C C . LEU A 1 356 ? 46.798 0.418 -2.742 1.00 79.31 356 LEU A C 1
ATOM 2738 O O . LEU A 1 356 ? 47.352 1.505 -2.624 1.00 79.31 356 LEU A O 1
ATOM 2742 N N . ASP A 1 357 ? 47.370 -0.620 -3.350 1.00 81.44 357 ASP A N 1
ATOM 2743 C CA . ASP A 1 357 ? 48.726 -0.584 -3.906 1.00 81.44 357 ASP A CA 1
ATOM 2744 C C . ASP A 1 357 ? 48.868 0.494 -4.998 1.00 81.44 357 ASP A C 1
ATOM 2746 O O . ASP A 1 357 ? 49.812 1.281 -5.009 1.00 81.44 357 ASP A O 1
ATOM 2750 N N . THR A 1 358 ? 47.868 0.629 -5.877 1.00 77.38 358 THR A N 1
ATOM 2751 C CA . THR A 1 358 ? 47.843 1.704 -6.885 1.00 77.38 358 THR A CA 1
ATOM 2752 C C . THR A 1 358 ? 47.788 3.094 -6.239 1.00 77.38 358 THR A C 1
ATOM 2754 O O . THR A 1 358 ? 48.468 4.014 -6.692 1.00 77.38 358 THR A O 1
ATOM 2757 N N . LEU A 1 359 ? 46.996 3.268 -5.176 1.00 78.94 359 LEU A N 1
ATOM 2758 C CA . LEU A 1 359 ? 46.906 4.534 -4.442 1.00 78.94 359 LEU A CA 1
ATOM 2759 C C . LEU A 1 359 ? 48.213 4.878 -3.719 1.00 78.94 359 LEU A C 1
ATOM 2761 O O . LEU A 1 359 ? 48.580 6.053 -3.687 1.00 78.94 359 LEU A O 1
ATOM 2765 N N . ASP A 1 360 ? 48.925 3.887 -3.188 1.00 82.88 360 ASP A N 1
ATOM 2766 C CA . ASP A 1 360 ? 50.225 4.095 -2.550 1.00 82.88 360 ASP A CA 1
ATOM 2767 C C . ASP A 1 360 ? 51.303 4.456 -3.581 1.00 82.88 360 ASP A C 1
ATOM 2769 O O . ASP A 1 360 ? 52.033 5.426 -3.372 1.00 82.88 360 ASP A O 1
ATOM 2773 N N . ARG A 1 361 ? 51.323 3.809 -4.757 1.00 79.94 361 ARG A N 1
ATOM 2774 C CA . ARG A 1 361 ? 52.201 4.209 -5.877 1.00 79.94 361 ARG A CA 1
ATOM 2775 C C . ARG A 1 361 ? 51.930 5.638 -6.349 1.00 79.94 361 ARG A C 1
ATOM 2777 O O . ARG A 1 361 ? 52.872 6.388 -6.589 1.00 79.94 361 ARG A O 1
ATOM 2784 N N . ILE A 1 362 ? 50.660 6.037 -6.442 1.00 75.62 362 ILE A N 1
ATOM 2785 C CA . ILE A 1 362 ? 50.267 7.415 -6.782 1.00 75.62 362 ILE A CA 1
ATOM 2786 C C . ILE A 1 362 ? 50.731 8.394 -5.697 1.00 75.62 362 ILE A C 1
ATOM 2788 O O . ILE A 1 362 ? 51.218 9.476 -6.019 1.00 75.62 362 ILE A O 1
ATOM 2792 N N . ARG A 1 363 ? 50.619 8.026 -4.415 1.00 82.06 363 ARG A N 1
ATOM 2793 C CA . ARG A 1 363 ? 51.078 8.863 -3.296 1.00 82.06 363 ARG A CA 1
ATOM 2794 C C . ARG A 1 363 ? 52.599 9.056 -3.335 1.00 82.06 363 ARG A C 1
ATOM 2796 O O . ARG A 1 363 ? 53.057 10.180 -3.159 1.00 82.06 363 ARG A O 1
ATOM 2803 N N . SER A 1 364 ? 53.355 8.000 -3.642 1.00 84.38 364 SER A N 1
ATOM 2804 C CA . SER A 1 364 ? 54.810 8.063 -3.841 1.00 84.38 364 SER A CA 1
ATOM 2805 C C . SER A 1 364 ? 55.233 8.820 -5.105 1.00 84.38 364 SER A C 1
ATOM 2807 O O . SER A 1 364 ? 56.290 9.443 -5.105 1.00 84.38 364 SER A O 1
ATOM 2809 N N . ALA A 1 365 ? 54.444 8.781 -6.184 1.00 77.44 365 ALA A N 1
ATOM 2810 C CA . ALA A 1 365 ? 54.702 9.578 -7.387 1.00 77.44 365 ALA A CA 1
ATOM 2811 C C . ALA A 1 365 ? 54.461 11.072 -7.120 1.00 77.44 365 ALA A C 1
ATOM 2813 O O . ALA A 1 365 ? 55.318 11.901 -7.411 1.00 77.44 365 ALA A O 1
ATOM 2814 N N . ARG A 1 366 ? 53.352 11.403 -6.449 1.00 77.88 366 ARG A N 1
ATOM 2815 C CA . ARG A 1 366 ? 52.986 12.778 -6.086 1.00 77.88 366 ARG A CA 1
ATOM 2816 C C . ARG A 1 366 ? 53.966 13.440 -5.115 1.00 77.88 366 ARG A C 1
ATOM 2818 O O . ARG A 1 366 ? 54.106 14.653 -5.129 1.00 77.88 366 ARG A O 1
ATOM 2825 N N . SER A 1 367 ? 54.647 12.670 -4.262 1.00 83.62 367 SER A N 1
ATOM 2826 C CA . SER A 1 367 ? 55.699 13.221 -3.395 1.00 83.62 367 SER A CA 1
ATOM 2827 C C . SER A 1 367 ? 56.988 13.568 -4.144 1.00 83.62 367 SER A C 1
ATOM 2829 O O . SER A 1 367 ? 57.828 14.263 -3.585 1.00 83.62 367 SER A O 1
ATOM 2831 N N . ARG A 1 368 ? 57.177 13.047 -5.365 1.00 85.94 368 ARG A N 1
ATOM 2832 C CA . ARG A 1 368 ? 58.345 13.340 -6.210 1.00 85.94 368 ARG A CA 1
ATOM 2833 C C . ARG A 1 368 ? 58.089 14.518 -7.141 1.00 85.94 368 ARG A C 1
ATOM 2835 O O . ARG A 1 368 ? 59.001 15.307 -7.343 1.00 85.94 368 ARG A O 1
ATOM 2842 N N . ASP A 1 369 ? 56.869 14.627 -7.661 1.00 82.19 369 ASP A N 1
ATOM 2843 C CA . ASP A 1 369 ? 56.432 15.751 -8.485 1.00 82.19 369 ASP A CA 1
ATOM 2844 C C . ASP A 1 369 ? 54.951 16.070 -8.189 1.00 82.19 369 ASP A C 1
ATOM 2846 O O . ASP A 1 369 ? 54.056 15.315 -8.592 1.00 82.19 369 ASP A O 1
ATOM 2850 N N . PRO A 1 370 ? 54.669 17.111 -7.386 1.00 78.75 370 PRO A N 1
ATOM 2851 C CA . PRO A 1 370 ? 53.316 17.412 -6.929 1.00 78.75 370 PRO A CA 1
ATOM 2852 C C . PRO A 1 370 ? 52.422 18.054 -8.000 1.00 78.75 370 PRO A C 1
ATOM 2854 O O . PRO A 1 370 ? 51.199 18.004 -7.823 1.00 78.75 370 PRO A O 1
ATOM 2857 N N . ASP A 1 371 ? 53.002 18.591 -9.080 1.00 83.62 371 ASP A N 1
ATOM 2858 C CA . ASP A 1 371 ? 52.302 19.375 -10.111 1.00 83.62 371 ASP A CA 1
ATOM 2859 C C . ASP A 1 371 ? 52.106 18.611 -11.438 1.00 83.62 371 ASP A C 1
ATOM 2861 O O . ASP A 1 371 ? 51.590 19.161 -12.410 1.00 83.62 371 ASP A O 1
ATOM 2865 N N . ASP A 1 372 ? 52.454 17.320 -11.487 1.00 86.81 372 ASP A N 1
ATOM 2866 C CA . ASP A 1 372 ? 52.196 16.476 -12.656 1.00 86.81 372 ASP A CA 1
ATOM 2867 C C . ASP A 1 372 ? 50.683 16.192 -12.822 1.00 86.81 372 ASP A C 1
ATOM 2869 O O . ASP A 1 372 ? 50.065 15.385 -12.109 1.00 86.81 372 ASP A O 1
ATOM 2873 N N . ASP A 1 373 ? 50.077 16.844 -13.817 1.00 76.31 373 ASP A N 1
ATOM 2874 C CA . ASP A 1 373 ? 48.668 16.703 -14.203 1.00 76.31 373 ASP A CA 1
ATOM 2875 C C . ASP A 1 373 ? 48.258 15.249 -14.510 1.00 76.31 373 ASP A C 1
ATOM 2877 O O . ASP A 1 373 ? 47.104 14.846 -14.274 1.00 76.31 373 ASP A O 1
ATOM 2881 N N . ALA A 1 374 ? 49.185 14.413 -14.991 1.00 75.31 374 ALA A N 1
ATOM 2882 C CA . ALA A 1 374 ? 48.922 12.998 -15.232 1.00 75.31 374 ALA A CA 1
ATOM 2883 C C . ALA A 1 374 ? 48.747 12.237 -13.908 1.00 75.31 374 ALA A C 1
ATOM 2885 O O . ALA A 1 374 ? 47.825 11.417 -13.780 1.00 75.31 374 ALA A O 1
ATOM 2886 N N . VAL A 1 375 ? 49.561 12.561 -12.896 1.00 76.12 375 VAL A N 1
ATOM 2887 C CA . VAL A 1 375 ? 49.478 11.990 -11.541 1.00 76.12 375 VAL A CA 1
ATOM 2888 C C . VAL A 1 375 ? 48.178 12.416 -10.856 1.00 76.12 375 VAL A C 1
ATOM 2890 O O . VAL A 1 375 ? 47.492 11.572 -10.267 1.00 76.12 375 VAL A O 1
ATOM 2893 N N . LEU A 1 376 ? 47.763 13.680 -10.994 1.00 76.25 376 LEU A N 1
ATOM 2894 C CA . LEU A 1 376 ? 46.483 14.176 -10.465 1.00 76.25 376 LEU A CA 1
ATOM 2895 C C . LEU A 1 376 ? 45.274 13.501 -11.131 1.00 76.25 376 LEU A C 1
ATOM 2897 O O . LEU A 1 376 ? 44.313 13.103 -10.457 1.00 76.25 376 LEU A O 1
ATOM 2901 N N . THR A 1 377 ? 45.323 13.305 -12.447 1.00 81.12 377 THR A N 1
ATOM 2902 C CA . THR A 1 377 ? 44.257 12.630 -13.201 1.00 81.12 377 THR A CA 1
ATOM 2903 C C . THR A 1 377 ? 44.123 11.161 -12.790 1.00 81.12 377 THR A C 1
ATOM 2905 O O . THR A 1 377 ? 43.006 10.671 -12.558 1.00 81.12 377 THR A O 1
ATOM 2908 N N . TRP A 1 378 ? 45.247 10.457 -12.626 1.00 78.94 378 TRP A N 1
ATOM 2909 C CA . TRP A 1 378 ? 45.275 9.081 -12.125 1.00 78.94 378 TRP A CA 1
ATOM 2910 C C . TRP A 1 378 ? 44.783 8.972 -10.679 1.00 78.94 378 TRP A C 1
ATOM 2912 O O . TRP A 1 378 ? 43.945 8.110 -10.391 1.00 78.94 378 TRP A O 1
ATOM 2922 N N . ALA A 1 379 ? 45.203 9.880 -9.793 1.00 76.38 379 ALA A N 1
ATOM 2923 C CA . ALA A 1 379 ? 44.740 9.944 -8.405 1.00 76.38 379 ALA A CA 1
ATOM 2924 C C . ALA A 1 379 ? 43.214 10.080 -8.320 1.00 76.38 379 ALA A C 1
ATOM 2926 O O . ALA A 1 379 ? 42.539 9.298 -7.643 1.00 76.38 379 ALA A O 1
ATOM 2927 N N . ASN A 1 380 ? 42.646 11.009 -9.091 1.00 79.56 380 ASN A N 1
ATOM 2928 C CA . ASN A 1 380 ? 41.204 11.237 -9.143 1.00 79.56 380 ASN A CA 1
ATOM 2929 C C . ASN A 1 380 ? 40.435 10.037 -9.716 1.00 79.56 380 ASN A C 1
ATOM 2931 O O . ASN A 1 380 ? 39.294 9.768 -9.319 1.00 79.56 380 ASN A O 1
ATOM 2935 N N . ARG A 1 381 ? 41.022 9.291 -10.658 1.00 81.56 381 ARG A N 1
ATOM 2936 C CA . ARG A 1 381 ? 40.427 8.053 -11.185 1.00 81.56 381 ARG A CA 1
ATOM 2937 C C . ARG A 1 381 ? 40.451 6.935 -10.142 1.00 81.56 381 ARG A C 1
ATOM 2939 O O . ARG A 1 381 ? 39.401 6.350 -9.880 1.00 81.56 381 ARG A O 1
ATOM 2946 N N . ALA A 1 382 ? 41.594 6.688 -9.504 1.00 75.12 382 ALA A N 1
ATOM 2947 C CA . ALA A 1 382 ? 41.738 5.671 -8.462 1.00 75.12 382 ALA A CA 1
ATOM 2948 C C . ALA A 1 382 ? 40.808 5.944 -7.266 1.00 75.12 382 ALA A C 1
ATOM 2950 O O . ALA A 1 382 ? 40.107 5.044 -6.798 1.00 75.12 382 ALA A O 1
ATOM 2951 N N . GLN A 1 383 ? 40.694 7.204 -6.836 1.00 83.06 383 GLN A N 1
ATOM 2952 C CA . GLN A 1 383 ? 39.812 7.600 -5.738 1.00 83.06 383 GLN A CA 1
ATOM 2953 C C . GLN A 1 383 ? 38.321 7.445 -6.081 1.00 83.06 383 GLN A C 1
ATOM 2955 O O . GLN A 1 383 ? 37.529 7.029 -5.228 1.00 83.06 383 GLN A O 1
ATOM 2960 N N . ARG A 1 384 ? 37.914 7.719 -7.330 1.00 81.31 384 ARG A N 1
ATOM 2961 C CA . ARG A 1 384 ? 36.541 7.451 -7.803 1.00 81.31 384 ARG A CA 1
ATOM 2962 C C . ARG A 1 384 ? 36.221 5.958 -7.789 1.00 81.31 384 ARG A C 1
ATOM 2964 O O . ARG A 1 384 ? 35.154 5.582 -7.296 1.00 81.31 384 ARG A O 1
ATOM 2971 N N . THR A 1 385 ? 37.143 5.121 -8.259 1.00 77.31 385 THR A N 1
ATOM 2972 C CA . THR A 1 385 ? 37.000 3.657 -8.230 1.00 77.31 385 THR A CA 1
ATOM 2973 C C . THR A 1 385 ? 36.903 3.138 -6.796 1.00 77.31 385 THR A C 1
ATOM 2975 O O . THR A 1 385 ? 35.991 2.374 -6.482 1.00 77.31 385 THR A O 1
ATOM 2978 N N . TYR A 1 386 ? 37.754 3.625 -5.891 1.00 80.88 386 TYR A N 1
ATOM 2979 C CA . TYR A 1 386 ? 37.717 3.254 -4.476 1.00 80.88 386 TYR A CA 1
ATOM 2980 C C . TYR A 1 386 ? 36.380 3.622 -3.808 1.00 80.88 386 TYR A C 1
ATOM 2982 O O . TYR A 1 386 ? 35.747 2.776 -3.174 1.00 80.88 386 TYR A O 1
ATOM 2990 N N . ARG A 1 387 ? 35.872 4.845 -4.024 1.00 84.12 387 ARG A N 1
ATOM 2991 C CA . ARG A 1 387 ? 34.545 5.265 -3.525 1.00 84.12 387 ARG A CA 1
ATOM 2992 C C . ARG A 1 387 ? 33.407 4.416 -4.102 1.00 84.12 387 ARG A C 1
ATOM 2994 O O . ARG A 1 387 ? 32.442 4.120 -3.399 1.00 84.12 387 ARG A O 1
ATOM 3001 N N . ALA A 1 388 ? 33.496 4.011 -5.370 1.00 78.25 388 ALA A N 1
ATOM 3002 C CA . ALA A 1 388 ? 32.520 3.107 -5.975 1.00 78.25 388 ALA A CA 1
ATOM 3003 C C . ALA A 1 388 ? 32.544 1.715 -5.317 1.00 78.25 388 ALA A C 1
ATOM 3005 O O . ALA A 1 388 ? 31.481 1.186 -4.993 1.00 78.25 388 ALA A O 1
ATOM 3006 N N . MET A 1 389 ? 33.732 1.169 -5.036 1.00 78.44 389 MET A N 1
ATOM 3007 C CA . MET A 1 389 ? 33.884 -0.100 -4.312 1.00 78.44 389 MET A CA 1
ATOM 3008 C C . MET A 1 389 ? 33.343 -0.018 -2.880 1.00 78.44 389 MET A C 1
ATOM 3010 O O . MET A 1 389 ? 32.655 -0.937 -2.442 1.00 78.44 389 MET A O 1
ATOM 3014 N N . GLN A 1 390 ? 33.575 1.087 -2.166 1.00 84.94 390 GLN A N 1
ATOM 3015 C CA . GLN A 1 390 ? 33.020 1.291 -0.822 1.00 84.94 390 GLN A CA 1
ATOM 3016 C C . GLN A 1 390 ? 31.485 1.305 -0.821 1.00 84.94 390 GLN A C 1
ATOM 3018 O O . GLN A 1 390 ? 30.873 0.664 0.033 1.00 84.94 390 GLN A O 1
ATOM 3023 N N . ARG A 1 391 ? 30.857 1.967 -1.804 1.00 85.25 391 ARG A N 1
ATOM 3024 C CA . ARG A 1 391 ? 29.392 1.958 -1.974 1.00 85.25 391 ARG A CA 1
ATOM 3025 C C . ARG A 1 391 ? 28.847 0.579 -2.346 1.00 85.25 391 ARG A C 1
ATOM 3027 O O . ARG A 1 391 ? 27.775 0.197 -1.892 1.00 85.25 391 ARG A O 1
ATOM 3034 N N . ALA A 1 392 ? 29.570 -0.185 -3.162 1.00 73.62 392 ALA A N 1
ATOM 3035 C CA . ALA A 1 392 ? 29.189 -1.564 -3.456 1.00 73.62 392 ALA A CA 1
ATOM 3036 C C . ALA A 1 392 ? 29.269 -2.438 -2.190 1.00 73.62 392 ALA A C 1
ATOM 3038 O O . ALA A 1 392 ? 28.336 -3.177 -1.889 1.00 73.62 392 ALA A O 1
ATOM 3039 N N . ALA A 1 393 ? 30.336 -2.294 -1.400 1.00 75.50 393 ALA A N 1
ATOM 3040 C CA . ALA A 1 393 ? 30.509 -3.019 -0.144 1.00 75.50 393 ALA A CA 1
ATOM 3041 C C . ALA A 1 393 ? 29.470 -2.634 0.927 1.00 75.50 393 ALA A C 1
ATOM 3043 O O . ALA A 1 393 ? 29.066 -3.490 1.714 1.00 75.50 393 ALA A O 1
ATOM 3044 N N . SER A 1 394 ? 29.019 -1.374 0.982 1.00 81.25 394 SER A N 1
ATOM 3045 C CA . SER A 1 394 ? 27.924 -0.972 1.878 1.00 81.25 394 SER A CA 1
ATOM 3046 C C . SER A 1 394 ? 26.596 -1.600 1.457 1.00 81.25 394 SER A C 1
ATOM 3048 O O . SER A 1 394 ? 25.929 -2.184 2.302 1.00 81.25 394 SER A O 1
ATOM 3050 N N . ARG A 1 395 ? 26.268 -1.604 0.157 1.00 82.25 395 ARG A N 1
ATOM 3051 C CA . ARG A 1 395 ? 25.053 -2.262 -0.362 1.00 82.25 395 ARG A CA 1
ATOM 3052 C C . ARG A 1 395 ? 25.032 -3.767 -0.101 1.00 82.25 395 ARG A C 1
ATOM 3054 O O . ARG A 1 395 ? 23.992 -4.314 0.242 1.00 82.25 395 ARG A O 1
ATOM 3061 N N . VAL A 1 396 ? 26.175 -4.447 -0.236 1.00 79.44 396 VAL A N 1
ATOM 3062 C CA . VAL A 1 396 ? 26.278 -5.881 0.091 1.00 79.44 396 VAL A CA 1
ATOM 3063 C C . VAL A 1 396 ? 26.025 -6.124 1.583 1.00 79.44 396 VAL A C 1
ATOM 3065 O O . VAL A 1 396 ? 25.329 -7.078 1.925 1.00 79.44 396 VAL A O 1
ATOM 3068 N N . ARG A 1 397 ? 26.532 -5.253 2.470 1.00 81.81 397 ARG A N 1
ATOM 3069 C CA . ARG A 1 397 ? 26.243 -5.323 3.913 1.00 81.81 397 ARG A CA 1
ATOM 3070 C C . ARG A 1 397 ? 24.768 -5.067 4.220 1.00 81.81 397 ARG A C 1
ATOM 3072 O O . ARG A 1 397 ? 24.165 -5.885 4.903 1.00 81.81 397 ARG A O 1
ATOM 3079 N N . GLU A 1 398 ? 24.172 -4.021 3.652 1.00 82.69 398 GLU A N 1
ATOM 3080 C CA . GLU A 1 398 ? 22.735 -3.735 3.798 1.00 82.69 398 GLU A CA 1
ATOM 3081 C C . GLU A 1 398 ? 21.873 -4.918 3.340 1.00 82.69 398 GLU A C 1
ATOM 3083 O O . GLU A 1 398 ? 20.935 -5.310 4.032 1.00 82.69 398 GLU A O 1
ATOM 3088 N N . PHE A 1 399 ? 22.220 -5.538 2.208 1.00 79.50 399 PHE A N 1
ATOM 3089 C CA . PHE A 1 399 ? 21.514 -6.711 1.699 1.00 79.50 399 PHE A CA 1
ATOM 3090 C C . PHE A 1 399 ? 21.667 -7.928 2.623 1.00 79.50 399 PHE A C 1
ATOM 3092 O O . PHE A 1 399 ? 20.694 -8.641 2.877 1.00 79.50 399 PHE A O 1
ATOM 3099 N N . ALA A 1 400 ? 22.863 -8.158 3.173 1.00 78.81 400 ALA A N 1
ATOM 3100 C CA . ALA A 1 400 ? 23.099 -9.218 4.152 1.00 78.81 400 ALA A CA 1
ATOM 3101 C C . ALA A 1 400 ? 22.290 -8.992 5.444 1.00 78.81 400 ALA A C 1
ATOM 3103 O O . ALA A 1 400 ? 21.619 -9.910 5.918 1.00 78.81 400 ALA A O 1
ATOM 3104 N N . GLU A 1 401 ? 22.268 -7.765 5.969 1.00 86.38 401 GLU A N 1
ATOM 3105 C CA . GLU A 1 401 ? 21.456 -7.382 7.131 1.00 86.38 401 GLU A CA 1
ATOM 3106 C C . GLU A 1 401 ? 19.952 -7.500 6.854 1.00 86.38 401 GLU A C 1
ATOM 3108 O O . GLU A 1 401 ? 19.176 -7.899 7.725 1.00 86.38 401 GLU A O 1
ATOM 3113 N N . GLN A 1 402 ? 19.507 -7.163 5.642 1.00 87.62 402 GLN A N 1
ATOM 3114 C CA . GLN A 1 402 ? 18.118 -7.337 5.226 1.00 87.62 402 GLN A CA 1
ATOM 3115 C C . GLN A 1 402 ? 17.738 -8.823 5.181 1.00 87.62 402 GLN A C 1
ATOM 3117 O O . GLN A 1 402 ? 16.694 -9.197 5.719 1.00 87.62 402 GLN A O 1
ATOM 3122 N N . ARG A 1 403 ? 18.592 -9.688 4.615 1.00 83.19 403 ARG A N 1
ATOM 3123 C CA . ARG A 1 403 ? 18.370 -11.145 4.628 1.00 83.19 403 ARG A CA 1
ATOM 3124 C C . ARG A 1 403 ? 18.362 -11.710 6.047 1.00 83.19 403 ARG A C 1
ATOM 3126 O O . ARG A 1 403 ? 17.493 -12.523 6.349 1.00 83.19 403 ARG A O 1
ATOM 3133 N N . ALA A 1 404 ? 19.253 -11.247 6.923 1.00 80.81 404 ALA A N 1
ATOM 3134 C CA . ALA A 1 404 ? 19.268 -11.644 8.331 1.00 80.81 404 ALA A CA 1
ATOM 3135 C C . ALA A 1 404 ? 17.967 -11.247 9.055 1.00 80.81 404 ALA A C 1
ATOM 3137 O O . ALA A 1 404 ? 17.382 -12.067 9.762 1.00 80.81 404 ALA A O 1
ATOM 3138 N N . ARG A 1 405 ? 17.453 -10.031 8.815 1.00 87.62 405 ARG A N 1
ATOM 3139 C CA . ARG A 1 405 ? 16.153 -9.574 9.346 1.00 87.62 405 ARG A CA 1
ATOM 3140 C C . ARG A 1 405 ? 14.983 -10.424 8.844 1.00 87.62 405 ARG A C 1
ATOM 3142 O O . ARG A 1 405 ? 14.111 -10.785 9.631 1.00 87.62 405 ARG A O 1
ATOM 3149 N N . ILE A 1 406 ? 14.965 -10.772 7.556 1.00 80.88 406 ILE A N 1
ATOM 3150 C CA . ILE A 1 406 ? 13.940 -11.662 6.982 1.00 80.88 406 ILE A CA 1
ATOM 3151 C C . ILE A 1 406 ? 14.012 -13.051 7.632 1.00 80.88 406 ILE A C 1
ATOM 3153 O O . ILE A 1 406 ? 12.983 -13.575 8.054 1.00 80.88 406 ILE A O 1
ATOM 3157 N N . ALA A 1 407 ? 15.212 -13.619 7.777 1.00 79.00 407 ALA A N 1
ATOM 3158 C CA . ALA A 1 407 ? 15.409 -14.913 8.426 1.00 79.00 407 ALA A CA 1
ATOM 3159 C C . ALA A 1 407 ? 14.938 -14.902 9.892 1.00 79.00 407 ALA A C 1
ATOM 3161 O O . ALA A 1 407 ? 14.192 -15.789 10.301 1.00 79.00 407 ALA A O 1
ATOM 3162 N N . GLN A 1 408 ? 15.280 -13.865 10.665 1.00 85.56 408 GLN A N 1
ATOM 3163 C CA . GLN A 1 408 ? 14.806 -13.703 12.046 1.00 85.56 408 GLN A CA 1
ATOM 3164 C C . GLN A 1 408 ? 13.279 -13.582 12.136 1.00 85.56 408 GLN A C 1
ATOM 3166 O O . GLN A 1 408 ? 12.664 -14.198 13.008 1.00 85.56 408 GLN A O 1
ATOM 3171 N N . ASN A 1 409 ? 12.647 -12.834 11.228 1.00 84.69 409 ASN A N 1
ATOM 3172 C CA . ASN A 1 409 ? 11.189 -12.718 11.180 1.00 84.69 409 ASN A CA 1
ATOM 3173 C C . ASN A 1 409 ? 10.514 -14.052 10.839 1.00 84.69 409 ASN A C 1
ATOM 3175 O O . ASN A 1 409 ? 9.502 -14.394 11.452 1.00 84.69 409 ASN A O 1
ATOM 3179 N N . ASN A 1 410 ? 11.077 -14.821 9.905 1.00 77.69 410 ASN A N 1
ATOM 3180 C CA . ASN A 1 410 ? 10.574 -16.152 9.567 1.00 77.69 410 ASN A CA 1
ATOM 3181 C C . ASN A 1 410 ? 10.705 -17.113 10.755 1.00 77.69 410 ASN A C 1
ATOM 3183 O O . ASN A 1 410 ? 9.732 -17.780 11.097 1.00 77.69 410 ASN A O 1
ATOM 3187 N N . LEU A 1 411 ? 11.846 -17.113 11.451 1.00 82.62 411 LEU A N 1
ATOM 3188 C CA . LEU A 1 411 ? 12.034 -17.894 12.679 1.00 82.62 411 LEU A CA 1
ATOM 3189 C C . LEU A 1 411 ? 11.031 -17.504 13.774 1.00 82.62 411 LEU A C 1
ATOM 3191 O O . LEU A 1 411 ? 10.508 -18.374 14.468 1.00 82.62 411 LEU A O 1
ATOM 3195 N N . ARG A 1 412 ? 10.720 -16.209 13.919 1.00 87.62 412 ARG A N 1
ATOM 3196 C CA . ARG A 1 412 ? 9.704 -15.735 14.871 1.00 87.62 412 ARG A CA 1
ATOM 3197 C C . ARG A 1 412 ? 8.314 -16.264 14.520 1.00 87.62 412 ARG A C 1
ATOM 3199 O O . ARG A 1 412 ? 7.644 -16.804 15.391 1.00 87.62 412 ARG A O 1
ATOM 3206 N N . ARG A 1 413 ? 7.918 -16.171 13.246 1.00 83.69 413 ARG A N 1
ATOM 3207 C CA . ARG A 1 413 ? 6.632 -16.692 12.752 1.00 83.69 413 ARG A CA 1
ATOM 3208 C C . ARG A 1 413 ? 6.508 -18.198 12.951 1.00 83.69 413 ARG A C 1
ATOM 3210 O O . ARG A 1 413 ? 5.472 -18.647 13.423 1.00 83.69 413 ARG A O 1
ATOM 3217 N N . LEU A 1 414 ? 7.561 -18.957 12.643 1.00 80.75 414 LEU A N 1
ATOM 3218 C CA . LEU A 1 414 ? 7.593 -20.404 12.871 1.00 80.75 414 LEU A CA 1
ATOM 3219 C C . LEU A 1 414 ? 7.453 -20.738 14.360 1.00 80.75 414 LEU A C 1
ATOM 3221 O O . LEU A 1 414 ? 6.673 -21.613 14.718 1.00 80.75 414 LEU A O 1
ATOM 3225 N N . ARG A 1 415 ? 8.132 -19.996 15.243 1.00 82.62 415 ARG A N 1
ATOM 3226 C CA . ARG A 1 415 ? 8.009 -20.174 16.697 1.00 82.62 415 ARG A CA 1
ATOM 3227 C C . ARG A 1 415 ? 6.602 -19.859 17.208 1.00 82.62 415 ARG A C 1
ATOM 3229 O O . ARG A 1 415 ? 6.090 -20.580 18.060 1.00 82.62 415 ARG A O 1
ATOM 3236 N N . ASP A 1 416 ? 5.981 -18.792 16.717 1.00 82.00 416 ASP A N 1
ATOM 3237 C CA . ASP A 1 416 ? 4.625 -18.415 17.123 1.00 82.00 416 ASP A CA 1
ATOM 3238 C C . ASP A 1 416 ? 3.580 -19.407 16.589 1.00 82.00 416 ASP A C 1
ATOM 3240 O O . ASP A 1 416 ? 2.665 -19.773 17.327 1.00 82.00 416 ASP A O 1
ATOM 3244 N N . ALA A 1 417 ? 3.761 -19.918 15.366 1.00 76.38 417 ALA A N 1
ATOM 3245 C CA . ALA A 1 417 ? 2.948 -20.998 14.810 1.00 76.38 417 ALA A CA 1
ATOM 3246 C C . ALA A 1 417 ? 3.091 -22.290 15.629 1.00 76.38 417 ALA A C 1
ATOM 3248 O O . ALA A 1 417 ? 2.083 -22.858 16.042 1.00 76.38 417 ALA A O 1
ATOM 3249 N N . ALA A 1 418 ? 4.322 -22.695 15.963 1.00 73.94 418 ALA A N 1
ATOM 3250 C CA . ALA A 1 418 ? 4.584 -23.859 16.809 1.00 73.94 418 ALA A CA 1
ATOM 3251 C C . ALA A 1 418 ? 3.929 -23.726 18.195 1.00 73.94 418 ALA A C 1
ATOM 3253 O O . ALA A 1 418 ? 3.330 -24.674 18.692 1.00 73.94 418 ALA A O 1
ATOM 3254 N N . ARG A 1 419 ? 3.950 -22.531 18.804 1.00 78.44 419 ARG A N 1
ATOM 3255 C CA . ARG A 1 419 ? 3.226 -22.250 20.061 1.00 78.44 419 ARG A CA 1
ATOM 3256 C C . ARG A 1 419 ? 1.705 -22.272 19.912 1.00 78.44 419 ARG A C 1
ATOM 3258 O O . ARG A 1 419 ? 1.010 -22.484 20.903 1.00 78.44 419 ARG A O 1
ATOM 3265 N N . GLY A 1 420 ? 1.186 -21.949 18.730 1.00 82.00 420 GLY A N 1
ATOM 3266 C CA . GLY A 1 420 ? -0.235 -22.071 18.409 1.00 82.00 420 GLY A CA 1
ATOM 3267 C C . GLY A 1 420 ? -0.650 -23.537 18.344 1.00 82.00 420 GLY A C 1
ATOM 3268 O O . GLY A 1 420 ? -1.574 -23.934 19.046 1.00 82.00 420 GLY A O 1
ATOM 3269 N N . VAL A 1 421 ? 0.102 -24.346 17.593 1.00 75.69 421 VAL A N 1
ATOM 3270 C CA . VAL A 1 421 ? -0.107 -25.798 17.489 1.00 75.69 421 VAL A CA 1
ATOM 3271 C C . VAL A 1 421 ? 0.025 -26.466 18.857 1.00 75.69 421 VAL A C 1
ATOM 3273 O O . VAL A 1 421 ? -0.879 -27.178 19.265 1.00 75.69 421 VAL A O 1
ATOM 3276 N N . ALA A 1 422 ? 1.076 -26.164 19.624 1.00 72.62 422 ALA A N 1
ATOM 3277 C CA . ALA A 1 422 ? 1.270 -26.739 20.957 1.00 72.62 422 ALA A CA 1
ATOM 3278 C C . ALA A 1 422 ? 0.125 -26.417 21.934 1.00 72.62 422 ALA A C 1
ATOM 3280 O O . ALA A 1 422 ? -0.164 -27.218 22.817 1.00 72.62 422 ALA A O 1
ATOM 3281 N N . ARG A 1 423 ? -0.533 -25.257 21.789 1.00 80.25 423 ARG A N 1
ATOM 3282 C CA . ARG A 1 423 ? -1.731 -24.923 22.574 1.00 80.25 423 ARG A CA 1
ATOM 3283 C C . ARG A 1 423 ? -2.933 -25.761 22.151 1.00 80.25 423 ARG A C 1
ATOM 3285 O O . ARG A 1 423 ? -3.545 -26.367 23.013 1.00 80.25 423 ARG A O 1
ATOM 3292 N N . LEU A 1 424 ? -3.197 -25.860 20.848 1.00 81.00 424 LEU A N 1
ATOM 3293 C CA . LEU A 1 424 ? -4.289 -26.688 20.321 1.00 81.00 424 LEU A CA 1
ATOM 3294 C C . LEU A 1 424 ? -4.137 -28.160 20.724 1.00 81.00 424 LEU A C 1
ATOM 3296 O O . LEU A 1 424 ? -5.073 -28.757 21.237 1.00 81.00 424 LEU A O 1
ATOM 3300 N N . VAL A 1 425 ? -2.933 -28.718 20.573 1.00 77.12 425 VAL A N 1
ATOM 3301 C CA . VAL A 1 425 ? -2.637 -30.109 20.948 1.00 77.12 425 VAL A CA 1
ATOM 3302 C C . VAL A 1 425 ? -2.808 -30.324 22.455 1.00 77.12 425 VAL A C 1
ATOM 3304 O O . VAL A 1 425 ? -3.335 -31.351 22.871 1.00 77.12 425 VAL A O 1
ATOM 3307 N N . ARG A 1 426 ? -2.406 -29.355 23.289 1.00 79.81 426 ARG A N 1
ATOM 3308 C CA . ARG A 1 426 ? -2.611 -29.422 24.744 1.00 79.81 426 ARG A CA 1
ATOM 3309 C C . ARG A 1 426 ? -4.091 -29.386 25.120 1.00 79.81 426 ARG A C 1
ATOM 3311 O O . ARG A 1 426 ? -4.491 -30.140 26.004 1.00 79.81 426 ARG A O 1
ATOM 3318 N N . ASP A 1 427 ? -4.865 -28.528 24.465 1.00 82.81 427 ASP A N 1
ATOM 3319 C CA . ASP A 1 427 ? -6.297 -28.375 24.720 1.00 82.81 427 ASP A CA 1
ATOM 3320 C C . ASP A 1 427 ? -7.087 -29.628 24.284 1.00 82.81 427 ASP A C 1
ATOM 3322 O O . ASP A 1 427 ? -8.072 -29.974 24.933 1.00 82.81 427 ASP A O 1
ATOM 3326 N N . GLU A 1 428 ? -6.645 -30.339 23.236 1.00 83.25 428 GLU A N 1
ATOM 3327 C CA . GLU A 1 428 ? -7.322 -31.542 22.720 1.00 83.25 428 GLU A CA 1
ATOM 3328 C C . GLU A 1 428 ? -6.858 -32.867 23.349 1.00 83.25 428 GLU A C 1
ATOM 3330 O O . GLU A 1 428 ? -7.687 -33.738 23.606 1.00 83.25 428 GLU A O 1
ATOM 3335 N N . LEU A 1 429 ? -5.555 -33.052 23.593 1.00 82.44 429 LEU A N 1
ATOM 3336 C CA . LEU A 1 429 ? -4.985 -34.353 23.989 1.00 82.44 429 LEU A CA 1
ATOM 3337 C C . LEU A 1 429 ? -4.570 -34.431 25.469 1.00 82.44 429 LEU A C 1
ATOM 3339 O O . LEU A 1 429 ? -4.225 -35.507 25.959 1.00 82.44 429 LEU A O 1
ATOM 3343 N N . GLY A 1 430 ? -4.599 -33.311 26.196 1.00 83.88 430 GLY A N 1
ATOM 3344 C CA . GLY A 1 430 ? -4.064 -33.216 27.555 1.00 83.88 430 GLY A CA 1
ATOM 3345 C C . GLY A 1 430 ? -2.533 -33.096 27.596 1.00 83.88 430 GLY A C 1
ATOM 3346 O O . GLY A 1 430 ? -1.820 -33.420 26.645 1.00 83.88 430 GLY A O 1
ATOM 3347 N N . GLU A 1 431 ? -2.002 -32.598 28.719 1.00 79.25 431 GLU A N 1
ATOM 3348 C CA . GLU A 1 431 ? -0.588 -32.197 28.863 1.00 79.25 431 GLU A CA 1
ATOM 3349 C C . GLU A 1 431 ? 0.418 -33.321 28.568 1.00 79.25 431 GLU A C 1
ATOM 3351 O O . GLU A 1 431 ? 1.446 -33.079 27.941 1.00 79.25 431 GLU A O 1
ATOM 3356 N N . SER A 1 432 ? 0.100 -34.557 28.964 1.00 77.12 432 SER A N 1
ATOM 3357 C CA . SER A 1 432 ? 0.982 -35.718 28.793 1.00 77.12 432 SER A CA 1
ATOM 3358 C C . SER A 1 432 ? 1.125 -36.158 27.331 1.00 77.12 432 SER A C 1
ATOM 3360 O O . SER A 1 432 ? 2.239 -36.435 26.889 1.00 77.12 432 SER A O 1
ATOM 3362 N N . ALA A 1 433 ? 0.032 -36.192 26.565 1.00 75.31 433 ALA A N 1
ATOM 3363 C CA . ALA A 1 433 ? 0.066 -36.610 25.163 1.00 75.31 433 ALA A CA 1
ATOM 3364 C C . ALA A 1 433 ? 0.638 -35.510 24.254 1.00 75.31 433 ALA A C 1
ATOM 3366 O O . ALA A 1 433 ? 1.353 -35.800 23.295 1.00 75.31 433 ALA A O 1
ATOM 3367 N N . ALA A 1 434 ? 0.398 -34.240 24.596 1.00 73.62 434 ALA A N 1
ATOM 3368 C CA . ALA A 1 434 ? 0.982 -33.104 23.890 1.00 73.62 434 ALA A CA 1
ATOM 3369 C C . ALA A 1 434 ? 2.513 -33.044 24.019 1.00 73.62 434 ALA A C 1
ATOM 3371 O O . ALA A 1 434 ? 3.193 -32.648 23.073 1.00 73.62 434 ALA A O 1
ATOM 3372 N N . GLN A 1 435 ? 3.054 -33.446 25.173 1.00 77.44 435 GLN A N 1
ATOM 3373 C CA . GLN A 1 435 ? 4.497 -33.511 25.400 1.00 77.44 435 GLN A CA 1
ATOM 3374 C C . GLN A 1 435 ? 5.154 -34.608 24.543 1.00 77.44 435 GLN A C 1
ATOM 3376 O O . GLN A 1 435 ? 6.144 -34.333 23.871 1.00 77.44 435 GLN A O 1
ATOM 3381 N N . ALA A 1 436 ? 4.562 -35.809 24.495 1.00 77.19 436 ALA A N 1
ATOM 3382 C CA . ALA A 1 436 ? 5.073 -36.926 23.695 1.00 77.19 436 ALA A CA 1
ATOM 3383 C C . ALA A 1 436 ? 5.064 -36.619 22.185 1.00 77.19 436 ALA A C 1
ATOM 3385 O O . ALA A 1 436 ? 6.077 -36.796 21.513 1.00 77.19 436 ALA A O 1
ATOM 3386 N N . ALA A 1 437 ? 3.962 -36.059 21.669 1.00 74.69 437 ALA A N 1
ATOM 3387 C CA . ALA A 1 437 ? 3.855 -35.669 20.261 1.00 74.69 437 ALA A CA 1
ATOM 3388 C C . ALA A 1 437 ? 4.842 -34.548 19.873 1.00 74.69 437 ALA A C 1
ATOM 3390 O O . ALA A 1 437 ? 5.306 -34.478 18.735 1.00 74.69 437 ALA A O 1
ATOM 3391 N N . PHE A 1 438 ? 5.177 -33.655 20.812 1.00 77.00 438 PHE A N 1
ATOM 3392 C CA . PHE A 1 438 ? 6.181 -32.616 20.586 1.00 77.00 438 PHE A CA 1
ATOM 3393 C C . PHE A 1 438 ? 7.603 -33.189 20.527 1.00 77.00 438 PHE A C 1
ATOM 3395 O O . PHE A 1 438 ? 8.374 -32.792 19.655 1.00 77.00 438 PHE A O 1
ATOM 3402 N N . GLU A 1 439 ? 7.955 -34.111 21.426 1.00 79.81 439 GLU A N 1
ATOM 3403 C CA . GLU A 1 439 ? 9.276 -34.757 21.437 1.00 79.81 439 GLU A CA 1
ATOM 3404 C C . GLU A 1 439 ? 9.513 -35.596 20.171 1.00 79.81 439 GLU A C 1
ATOM 3406 O O . GLU A 1 439 ? 10.585 -35.498 19.570 1.00 79.81 439 GLU A O 1
ATOM 3411 N N . GLU A 1 440 ? 8.495 -36.318 19.698 1.00 79.75 440 GLU A N 1
ATOM 3412 C CA . GLU A 1 440 ? 8.537 -37.086 18.445 1.00 79.75 440 GLU A CA 1
ATOM 3413 C C . GLU A 1 440 ? 8.736 -36.175 17.218 1.00 79.75 440 GLU A C 1
ATOM 3415 O O . GLU A 1 440 ? 9.669 -36.370 16.437 1.00 79.75 440 GLU A O 1
ATOM 3420 N N . ALA A 1 441 ? 7.959 -35.091 17.107 1.00 75.00 441 ALA A N 1
ATOM 3421 C CA . ALA A 1 441 ? 8.081 -34.137 16.001 1.00 75.00 441 ALA A CA 1
ATOM 3422 C C . ALA A 1 441 ? 9.426 -33.382 15.986 1.00 75.00 441 ALA A C 1
ATOM 3424 O O . ALA A 1 441 ? 9.938 -33.026 14.920 1.00 75.00 441 ALA A O 1
ATOM 3425 N N . VAL A 1 442 ? 10.015 -33.109 17.157 1.00 77.06 442 VAL A N 1
ATOM 3426 C CA . VAL A 1 442 ? 11.354 -32.503 17.254 1.00 77.06 442 VAL A CA 1
ATOM 3427 C C . VAL A 1 442 ? 12.437 -33.499 16.837 1.00 77.06 442 VAL A C 1
ATOM 3429 O O . VAL A 1 442 ? 13.377 -33.090 16.151 1.00 77.06 442 VAL A O 1
ATOM 3432 N N . SER A 1 443 ? 12.289 -34.778 17.195 1.00 76.62 443 SER A N 1
ATOM 3433 C CA . SER A 1 443 ? 13.200 -35.852 16.787 1.00 76.62 443 SER A CA 1
ATOM 3434 C C . SER A 1 443 ? 13.216 -36.022 15.263 1.00 76.62 443 SER A C 1
ATOM 3436 O O . SER A 1 443 ? 14.278 -35.925 14.646 1.00 76.62 443 SER A O 1
ATOM 3438 N N . GLU A 1 444 ? 12.044 -36.151 14.630 1.00 73.69 444 GLU A N 1
ATOM 3439 C CA . GLU A 1 444 ? 11.931 -36.292 13.166 1.00 73.69 444 GLU A CA 1
ATOM 3440 C C . GLU A 1 444 ? 12.383 -35.029 12.409 1.00 73.69 444 GLU A C 1
ATOM 3442 O O . GLU A 1 444 ? 12.958 -35.091 11.317 1.00 73.69 444 GLU A O 1
ATOM 3447 N N . GLY A 1 445 ? 12.137 -33.848 12.984 1.00 72.00 445 GLY A N 1
ATOM 3448 C CA . GLY A 1 445 ? 12.558 -32.574 12.402 1.00 72.00 445 GLY A CA 1
ATOM 3449 C C . GLY A 1 445 ? 14.078 -32.377 12.410 1.00 72.00 445 GLY A C 1
ATOM 3450 O O . GLY A 1 445 ? 14.629 -31.804 11.465 1.00 72.00 445 GLY A O 1
ATOM 3451 N N . TRP A 1 446 ? 14.768 -32.857 13.450 1.00 60.56 446 TRP A N 1
ATOM 3452 C CA . TRP A 1 446 ? 16.228 -32.773 13.557 1.00 60.56 446 TRP A CA 1
ATOM 3453 C C . TRP A 1 446 ? 16.946 -33.695 12.570 1.00 60.56 446 TRP A C 1
ATOM 3455 O O . TRP A 1 446 ? 17.927 -33.267 11.958 1.00 60.56 446 TRP A O 1
ATOM 3465 N N . GLU A 1 447 ? 16.439 -34.909 12.357 1.00 60.97 447 GLU A N 1
ATOM 3466 C CA . GLU A 1 447 ? 17.002 -35.853 11.380 1.00 60.97 447 GLU A CA 1
ATOM 3467 C C . GLU A 1 447 ? 16.885 -35.342 9.938 1.00 60.97 447 GLU A C 1
ATOM 3469 O O . GLU A 1 447 ? 17.797 -35.520 9.135 1.00 60.97 447 GLU A O 1
ATOM 3474 N N . ASN A 1 448 ? 15.817 -34.614 9.607 1.00 56.22 448 ASN A N 1
ATOM 3475 C CA . ASN A 1 448 ? 15.640 -34.057 8.264 1.00 56.22 448 ASN A CA 1
ATOM 3476 C C . ASN A 1 448 ? 16.467 -32.782 8.004 1.00 56.22 448 ASN A C 1
ATOM 3478 O O . ASN A 1 448 ? 16.816 -32.490 6.857 1.00 56.22 448 ASN A O 1
ATOM 3482 N N . MET A 1 449 ? 16.820 -32.016 9.045 1.00 46.12 449 MET A N 1
ATOM 3483 C CA . MET A 1 449 ? 17.645 -30.807 8.899 1.00 46.12 449 MET A CA 1
ATOM 3484 C C . MET A 1 449 ? 19.148 -31.092 8.772 1.00 46.12 449 MET A C 1
ATOM 3486 O O . MET A 1 449 ? 19.857 -30.282 8.174 1.00 46.12 449 MET A O 1
ATOM 3490 N N . THR A 1 450 ? 19.650 -32.216 9.287 1.00 47.75 450 THR A N 1
ATOM 3491 C CA . THR A 1 450 ? 21.072 -32.597 9.173 1.00 47.75 450 THR A CA 1
ATOM 3492 C C . THR A 1 450 ? 21.438 -33.175 7.804 1.00 47.75 450 THR A C 1
ATOM 3494 O O . THR A 1 450 ? 22.605 -33.137 7.427 1.00 47.75 450 THR A O 1
ATOM 3497 N N . VAL A 1 451 ? 20.457 -33.634 7.022 1.00 46.72 451 VAL A N 1
ATOM 3498 C CA . VAL A 1 451 ? 20.661 -34.247 5.693 1.00 46.72 451 VAL A CA 1
ATOM 3499 C C . VAL A 1 451 ? 20.804 -33.206 4.563 1.00 46.72 451 VAL A C 1
ATOM 3501 O O . VAL A 1 451 ? 21.208 -33.551 3.457 1.00 46.72 451 VAL A O 1
ATOM 3504 N N . SER A 1 452 ? 20.512 -31.923 4.820 1.00 37.66 452 SER A N 1
ATOM 3505 C CA . SER A 1 452 ? 20.460 -30.868 3.781 1.00 37.66 452 SER A CA 1
ATOM 3506 C C . SER A 1 452 ? 21.463 -29.711 3.952 1.00 37.66 452 SER A C 1
ATOM 3508 O O . SER A 1 452 ? 21.303 -28.673 3.303 1.00 37.66 452 SER A O 1
ATOM 3510 N N . GLY A 1 453 ? 22.459 -29.848 4.834 1.00 35.22 453 GLY A N 1
ATOM 3511 C CA . GLY A 1 453 ? 23.592 -28.912 4.944 1.00 35.22 453 GLY A CA 1
ATOM 3512 C C . GLY A 1 453 ? 24.744 -29.330 4.047 1.00 35.22 453 GLY A C 1
ATOM 3513 O O . GLY A 1 453 ? 25.382 -28.420 3.467 1.00 35.22 453 GLY A O 1
#

Secondary structure (DSSP, 8-state):
--HHHHHHHHHHTT--S-S-S-TTS-TTHHHHHHHHHHHHHHHHHHHHHHHHHHHHHHHHHHHHHHHHHHHHHHHHHHHHHHHHHHHHHHHHHHHHHTT-BBTTT--BHHHHHHHH-S-HHHHHHHTT--B-PPPHHHHHHHHHHHHHHHHHHHHHHHHHHHHHHHHHHHHHHHHHHHHHHHHHHHHHHHHHHHHHHHHHHHHHHHHHHHHHHHHHHHHHHHHHHHHHHHHHHHHHHHHHHHHHHHHHHHHHHHHHT---HHHHHHHHHHHHHHHHHHHHHHHHHHHHHHHHHHHHHHHHHHHHHHHHHHHHHHHHHHHHHHTT----S------S---PPSSHHHHHHHHHHHHHHHHHHHHHHHTT-TT-HHHHHHHHHHHHHHHHHHHHHHHHHHHHHHHHHHHHHHHHHHHHHHHHHHHHHHHHH-HHHHHHHHHHHHHHHHHHHHTT-